Protein AF-A0A956YYI7-F1 (afdb_monomer_lite)

Foldseek 3Di:
DDPCVVPDQDQEAEDEWDWALPDPPPDPVLVVLLCQLQVVPVVPPDLSSCSTRQNSVVSVVVVSCVVVLWHKYKYKYQCCLLAPQSSQSVLLVLLVSFQEKEKEWLFAQQLLCPPDPPDAAFHALDPDNGTIIIMMTGGDNDPDVHRWQWYDYDTHDNVVVVVPVVPDDPVRDDIDTDDADNRRRRSDDDDCVCVVVVVPDDDPPQFFPDKAFFFAQVLCLQFWDADPVVNVVSLVVLLPPVDDPVVNCVVSVDAADPQAHSVVLSPCSNPDPDQQWWWEQEAAVRIIIGRQDLVRGRNSVRCCQPQVQLVQEAQKKKWKAFPDRSHPDDRFQIDMDSTGYHQPHRHVSTGIMIRIQFGADPDDPPCSHHGHGRTDPVVVVVD

pLDDT: mean 88.9, std 11.3, range [40.06, 98.56]

Secondary structure (DSSP, 8-state):
--HHHHHPPPSEEEE-----SS-S---HHHHHHHHHHHGGGTTSS--GGGGSHHHHHHHHHHHHHHHHTSEEEEEEEETHHHH-GGGHHHHHHHHHH-SEEEEEE----TTTT-S-TTS-----SSSSSS-EEEEEEEE-SS--S--EEEEEE--S-HHHHHHHHHH--GGGS--EE----TTT--SS----TTHHHHHHSPPHHHHBSS-EEPB--S-HHHHEESSHHHHHHHHHHHH-TTS-HHHHHHHH----BTTB-HHHHHHHHHH-----EEEEEEETTEEEEEE--TTTSTTTHHHHHHHHHHHHSTT--EEEEES---SSSS---EEEESSEEBTTSS-SSS-EEEEESEE--TT-TTTTTT-EE-B-GGGGG--

Radius of gyration: 25.53 Å; chains: 1; bounding box: 65×47×79 Å

Structure (mmCIF, N/CA/C/O backbone):
data_AF-A0A956YYI7-F1
#
_entry.id   AF-A0A956YYI7-F1
#
loop_
_atom_site.group_PDB
_atom_site.id
_atom_site.type_symbol
_atom_site.label_atom_id
_atom_site.label_alt_id
_atom_site.label_comp_id
_atom_site.label_asym_id
_atom_site.label_entity_id
_atom_site.label_seq_id
_atom_site.pdbx_PDB_ins_code
_atom_site.Cartn_x
_atom_site.Cartn_y
_atom_site.Cartn_z
_atom_site.occupancy
_atom_site.B_iso_or_equiv
_atom_site.auth_seq_id
_atom_site.auth_comp_id
_atom_site.auth_asym_id
_atom_site.auth_atom_id
_atom_site.pdbx_PDB_model_num
ATOM 1 N N . MET A 1 1 ? 6.640 -17.452 33.979 1.00 50.50 1 MET A N 1
ATOM 2 C CA . MET A 1 1 ? 5.438 -16.578 33.953 1.00 50.50 1 MET A CA 1
ATOM 3 C C . MET A 1 1 ? 4.604 -16.879 35.197 1.00 50.50 1 MET A C 1
ATOM 5 O O . MET A 1 1 ? 4.349 -18.050 35.435 1.00 50.50 1 MET A O 1
ATOM 9 N N . GLY A 1 2 ? 4.248 -15.880 36.014 1.00 59.31 2 GLY A N 1
ATOM 10 C CA . GLY A 1 2 ? 3.504 -16.091 37.270 1.00 59.31 2 GLY A CA 1
ATOM 11 C C . GLY A 1 2 ? 2.028 -16.463 37.061 1.00 59.31 2 GLY A C 1
ATOM 12 O O . GLY A 1 2 ? 1.448 -16.108 36.035 1.00 59.31 2 GLY A O 1
ATOM 13 N N . ALA A 1 3 ? 1.422 -17.147 38.038 1.00 66.00 3 ALA A N 1
ATOM 14 C CA . ALA A 1 3 ? 0.056 -17.690 37.981 1.00 66.00 3 ALA A CA 1
ATOM 15 C C . ALA A 1 3 ? -1.018 -16.651 37.600 1.00 66.00 3 ALA A C 1
ATOM 17 O O . ALA A 1 3 ? -1.907 -16.950 36.809 1.00 66.00 3 ALA A O 1
ATOM 18 N N . VAL A 1 4 ? -0.882 -15.408 38.069 1.00 64.69 4 VAL A N 1
ATOM 19 C CA . VAL A 1 4 ? -1.780 -14.290 37.722 1.00 64.69 4 VAL A CA 1
ATOM 20 C C . VAL A 1 4 ? -1.833 -14.053 36.210 1.00 64.69 4 VAL A C 1
ATOM 22 O O . VAL A 1 4 ? -2.911 -13.966 35.637 1.00 64.69 4 VAL A O 1
ATOM 25 N N . LYS A 1 5 ? -0.675 -14.044 35.536 1.00 62.00 5 LYS A N 1
ATOM 26 C CA . LYS A 1 5 ? -0.591 -13.832 34.080 1.00 62.00 5 LYS A CA 1
ATOM 27 C C . LYS A 1 5 ? -1.114 -15.010 33.259 1.00 62.00 5 LYS A C 1
ATOM 29 O O . LYS A 1 5 ? -1.339 -14.848 32.067 1.00 62.00 5 LYS A O 1
ATOM 34 N N . LYS A 1 6 ? -1.258 -16.184 33.880 1.00 61.59 6 LYS A N 1
ATOM 35 C CA . LYS A 1 6 ? -1.687 -17.418 33.217 1.00 61.59 6 LYS A CA 1
ATOM 36 C C . LYS A 1 6 ? -3.182 -17.694 33.389 1.00 61.59 6 LYS A C 1
ATOM 38 O O . LYS A 1 6 ? -3.767 -18.313 32.511 1.00 61.59 6 LYS A O 1
ATOM 43 N N . TRP A 1 7 ? -3.778 -17.254 34.499 1.00 69.81 7 TRP A N 1
ATOM 44 C CA . TRP A 1 7 ? -5.118 -17.695 34.902 1.00 69.81 7 TRP A CA 1
ATOM 45 C C . TRP A 1 7 ? -6.133 -16.572 35.121 1.00 69.81 7 TRP A C 1
ATOM 47 O O . TRP A 1 7 ? -7.329 -16.853 35.135 1.00 69.81 7 TRP A O 1
ATOM 57 N N . GLN A 1 8 ? -5.706 -15.315 35.294 1.00 76.19 8 GLN A N 1
ATOM 58 C CA . GLN A 1 8 ? -6.659 -14.211 35.416 1.00 76.19 8 GLN A CA 1
ATOM 59 C C . GLN A 1 8 ? -7.086 -13.688 34.047 1.00 76.19 8 GLN A C 1
ATOM 61 O O . GLN A 1 8 ? -6.274 -13.518 33.138 1.00 76.19 8 GLN A O 1
ATOM 66 N N . ARG A 1 9 ? -8.385 -1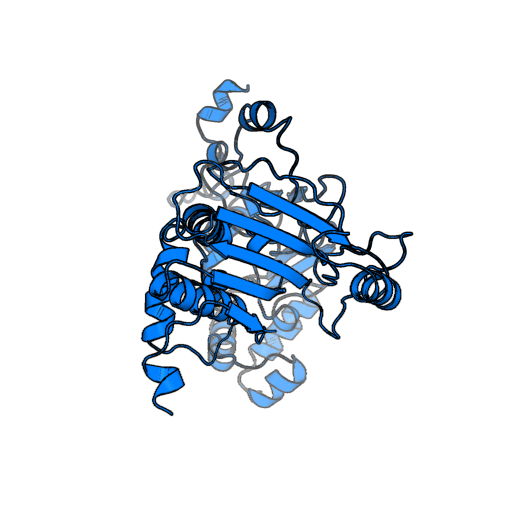3.406 33.928 1.00 82.12 9 ARG A N 1
ATOM 67 C CA . ARG A 1 9 ? -8.972 -12.753 32.759 1.00 82.12 9 ARG A CA 1
ATOM 68 C C . ARG A 1 9 ? -8.804 -11.247 32.908 1.00 82.12 9 ARG A C 1
ATOM 70 O O . ARG A 1 9 ? -9.279 -10.662 33.879 1.00 82.12 9 ARG A O 1
ATOM 77 N N . PHE A 1 10 ? -8.116 -10.634 31.956 1.00 85.19 10 PHE A N 1
ATOM 78 C CA . PHE A 1 10 ? -7.853 -9.201 31.972 1.00 85.19 10 PHE A CA 1
ATOM 79 C C . PHE A 1 10 ? -9.031 -8.446 31.366 1.00 85.19 10 PHE A C 1
ATOM 81 O O . PHE A 1 10 ? -9.429 -8.723 30.242 1.00 85.19 10 PHE A O 1
ATOM 88 N N . THR A 1 11 ? -9.563 -7.472 32.099 1.00 90.25 11 THR A N 1
ATOM 89 C CA . THR A 1 11 ? -10.658 -6.606 31.637 1.00 90.25 11 THR A CA 1
ATOM 90 C C . THR A 1 11 ? -10.165 -5.253 31.132 1.00 90.25 11 THR A C 1
ATOM 92 O O . THR A 1 11 ? -10.948 -4.467 30.614 1.00 90.25 11 THR A O 1
ATOM 95 N N . VAL A 1 12 ? -8.873 -4.952 31.268 1.00 94.00 12 VAL A N 1
ATOM 96 C CA . VAL A 1 12 ? -8.272 -3.714 30.770 1.00 94.00 12 VAL A CA 1
ATOM 97 C C . VAL A 1 12 ? -6.942 -4.043 30.109 1.00 94.00 12 VAL A C 1
ATOM 99 O O . VAL A 1 12 ? -6.077 -4.668 30.724 1.00 94.00 12 VAL A O 1
ATOM 102 N N . VAL A 1 13 ? -6.773 -3.606 28.862 1.00 94.56 13 VAL A N 1
ATOM 103 C CA . VAL A 1 13 ? -5.516 -3.727 28.118 1.00 94.56 13 VAL A CA 1
ATOM 104 C C . VAL A 1 13 ? -5.122 -2.347 27.600 1.00 94.56 13 VAL A C 1
ATOM 106 O O . VAL A 1 13 ? -5.839 -1.752 26.799 1.00 94.56 13 VAL A O 1
ATOM 109 N N . LEU A 1 14 ? -3.978 -1.837 28.059 1.00 95.56 14 LEU A N 1
ATOM 110 C CA . LEU A 1 14 ? -3.435 -0.530 27.677 1.00 95.56 14 LEU A CA 1
ATOM 111 C C . LEU A 1 14 ? -2.035 -0.693 27.080 1.00 95.56 14 LEU A C 1
ATOM 113 O O . LEU A 1 14 ? -1.317 -1.624 27.446 1.00 95.56 14 LEU A O 1
ATOM 117 N N . GLY A 1 15 ? -1.630 0.201 26.177 1.00 92.62 15 GLY A N 1
ATOM 118 C CA . GLY A 1 15 ? -0.291 0.128 25.592 1.00 92.62 15 GLY A CA 1
ATOM 119 C C . GLY A 1 15 ? -0.024 1.024 24.382 1.00 92.62 15 GLY A C 1
ATOM 120 O O . GLY A 1 15 ? -0.935 1.492 23.702 1.00 92.62 15 GLY A O 1
ATOM 121 N N . ASN A 1 16 ? 1.269 1.210 24.119 1.00 92.06 16 ASN A N 1
ATOM 122 C CA . ASN A 1 16 ? 1.844 1.790 22.907 1.00 92.06 16 ASN A CA 1
ATOM 123 C C . ASN A 1 16 ? 2.689 0.686 22.240 1.00 92.06 16 ASN A C 1
ATOM 125 O O . ASN A 1 16 ? 3.807 0.434 22.698 1.00 92.06 16 ASN A O 1
ATOM 129 N N . PRO A 1 17 ? 2.140 -0.070 21.276 1.00 82.00 17 PRO A N 1
ATOM 130 C CA . PRO A 1 17 ? 2.840 -1.193 20.676 1.00 82.00 17 PRO A CA 1
ATOM 131 C C . PRO A 1 17 ? 3.970 -0.767 19.738 1.00 82.00 17 PRO A C 1
ATOM 133 O O . PRO A 1 17 ? 3.962 0.348 19.219 1.00 82.00 17 PRO A O 1
ATOM 136 N N . PRO A 1 18 ? 4.911 -1.683 19.454 1.00 73.44 18 PRO A N 1
ATOM 137 C CA . PRO A 1 18 ? 5.900 -1.468 18.408 1.00 73.44 18 PRO A CA 1
ATOM 138 C C . PRO A 1 18 ? 5.240 -1.358 17.023 1.00 73.44 18 PRO A C 1
ATOM 140 O O . PRO A 1 18 ? 4.258 -2.043 16.727 1.00 73.44 18 PRO A O 1
ATOM 143 N N . TYR A 1 19 ? 5.822 -0.522 16.160 1.00 66.31 19 TYR A N 1
ATOM 144 C CA . TYR A 1 19 ? 5.387 -0.300 14.778 1.00 66.31 19 TYR A CA 1
ATOM 145 C C . TYR A 1 19 ? 6.335 -1.024 13.816 1.00 66.31 19 TYR A C 1
ATOM 147 O O . TYR A 1 19 ? 7.429 -0.529 13.548 1.00 66.31 19 TYR A O 1
ATOM 155 N N . SER A 1 20 ? 5.953 -2.198 13.304 1.00 68.62 20 SER A N 1
ATOM 156 C CA . SER A 1 20 ? 6.786 -2.937 12.347 1.00 68.62 20 SER A CA 1
ATOM 157 C C . SER A 1 20 ? 5.962 -3.876 11.469 1.00 68.62 20 SER A C 1
ATOM 159 O O . SER A 1 20 ? 5.373 -4.854 11.933 1.00 68.62 20 SER A O 1
ATOM 161 N N . VAL A 1 21 ? 5.988 -3.614 10.159 1.00 56.16 21 VAL A N 1
ATOM 162 C CA . VAL A 1 21 ? 5.359 -4.474 9.144 1.00 56.16 21 VAL A CA 1
ATOM 163 C C . VAL A 1 21 ? 6.139 -5.788 8.986 1.00 56.16 21 VAL A C 1
ATOM 165 O O . VAL A 1 21 ? 5.541 -6.855 8.850 1.00 56.16 21 VAL A O 1
ATOM 168 N N . SER A 1 22 ? 7.475 -5.739 9.033 1.00 60.78 22 SER A N 1
ATOM 169 C CA . SER A 1 22 ? 8.365 -6.909 9.004 1.00 60.78 22 SER A CA 1
ATOM 170 C C . SER A 1 22 ? 8.657 -7.383 10.427 1.00 60.78 22 SER A C 1
ATOM 172 O O . SER A 1 22 ? 9.727 -7.152 10.990 1.00 60.78 22 SER A O 1
ATOM 174 N N . SER A 1 23 ? 7.652 -8.008 11.023 1.00 60.12 23 SER A N 1
ATOM 175 C CA . SER A 1 23 ? 7.658 -8.430 12.419 1.00 60.12 23 SER A CA 1
ATOM 176 C C . SER A 1 23 ? 8.587 -9.622 12.686 1.00 60.12 23 SER A C 1
ATOM 178 O O . SER A 1 23 ? 8.590 -10.596 11.930 1.00 60.12 23 SER A O 1
ATOM 180 N N . ALA A 1 24 ? 9.298 -9.594 13.817 1.00 61.97 24 ALA A N 1
ATOM 181 C CA . ALA A 1 24 ? 9.965 -10.769 14.394 1.00 61.97 24 ALA A CA 1
ATOM 182 C C . ALA A 1 24 ? 8.985 -11.684 15.170 1.00 61.97 24 ALA A C 1
ATOM 184 O O . ALA A 1 24 ? 9.280 -12.846 15.447 1.00 61.97 24 ALA A O 1
ATOM 185 N N . ASN A 1 25 ? 7.778 -11.195 15.476 1.00 65.38 25 ASN A N 1
ATOM 186 C CA . ASN A 1 25 ? 6.747 -11.877 16.263 1.00 65.38 25 ASN A CA 1
ATOM 187 C C . ASN A 1 25 ? 5.819 -12.730 15.381 1.00 65.38 25 ASN A C 1
ATOM 189 O O . ASN A 1 25 ? 4.611 -12.495 15.311 1.00 65.38 25 ASN A O 1
ATOM 193 N N . ASN A 1 26 ? 6.361 -13.727 14.679 1.00 72.00 26 ASN A N 1
ATOM 194 C CA . ASN A 1 26 ? 5.590 -14.611 13.783 1.00 72.00 26 ASN A CA 1
ATOM 195 C C . ASN A 1 26 ? 5.227 -15.962 14.420 1.00 72.00 26 ASN A C 1
ATOM 197 O O . ASN A 1 26 ? 5.097 -16.974 13.734 1.00 72.00 26 ASN A O 1
ATOM 201 N N . GLY A 1 27 ? 5.058 -15.999 15.745 1.00 83.56 27 GLY A N 1
ATOM 202 C CA . GLY A 1 27 ? 4.630 -17.210 16.443 1.00 83.56 27 GLY A CA 1
ATOM 203 C C . GLY A 1 27 ? 3.288 -17.736 15.913 1.00 83.56 27 GLY A C 1
ATOM 204 O O . GLY A 1 27 ? 2.411 -16.956 15.526 1.00 83.56 27 GLY A O 1
ATOM 205 N N . ARG A 1 28 ? 3.105 -19.066 15.922 1.00 88.44 28 ARG A N 1
ATOM 206 C CA . ARG A 1 28 ? 1.865 -19.709 15.437 1.00 88.44 28 ARG A CA 1
ATOM 207 C C . ARG A 1 28 ? 0.617 -19.160 16.130 1.00 88.44 28 ARG A C 1
ATOM 209 O O . ARG A 1 28 ? -0.369 -18.900 15.457 1.00 88.44 28 ARG A O 1
ATOM 216 N N . PHE A 1 29 ? 0.703 -18.912 17.438 1.00 90.69 29 PHE A N 1
ATOM 217 C CA . PHE A 1 29 ? -0.397 -18.397 18.256 1.00 90.69 29 PHE A CA 1
ATOM 218 C C . PHE A 1 29 ? -0.976 -17.072 17.736 1.00 90.69 29 PHE A C 1
ATOM 220 O O . PHE A 1 29 ? -2.170 -16.973 17.476 1.00 90.69 29 PHE A O 1
ATOM 227 N N . ILE A 1 30 ? -0.144 -16.042 17.547 1.00 90.38 30 ILE A N 1
ATOM 228 C CA . ILE A 1 30 ? -0.656 -14.746 17.084 1.00 90.38 30 ILE A CA 1
ATOM 229 C C . ILE A 1 30 ? -1.071 -14.795 15.611 1.00 90.38 30 ILE A C 1
ATOM 231 O O . ILE A 1 30 ? -2.031 -14.140 15.208 1.00 90.38 30 ILE A O 1
ATOM 235 N N . SER A 1 31 ? -0.382 -15.616 14.815 1.00 88.06 31 SER A N 1
ATOM 236 C CA . SER A 1 31 ? -0.691 -15.794 13.398 1.00 88.06 31 SER A CA 1
ATOM 237 C C . SER A 1 31 ? -2.075 -16.416 13.198 1.00 88.06 31 SER A C 1
ATOM 239 O O . SER A 1 31 ? -2.834 -15.903 12.380 1.00 88.06 31 SER A O 1
ATOM 241 N N . SER A 1 32 ? -2.444 -17.429 13.995 1.00 92.75 32 SER A N 1
ATOM 242 C CA . SER A 1 32 ? -3.785 -18.029 13.953 1.00 92.75 32 SER A CA 1
ATOM 243 C C . SER A 1 32 ? -4.869 -17.075 14.451 1.00 92.75 32 SER A C 1
ATOM 245 O O . SER A 1 32 ? -5.981 -17.078 13.939 1.00 92.75 32 SER A O 1
ATOM 247 N N . LEU A 1 33 ? -4.569 -16.209 15.424 1.00 94.25 33 LEU A N 1
ATOM 248 C CA . LEU A 1 33 ? -5.534 -15.197 15.866 1.00 94.25 33 LEU A CA 1
ATOM 249 C C . LEU A 1 33 ? -5.815 -14.144 14.782 1.00 94.25 33 LEU A C 1
ATOM 251 O O . LEU A 1 33 ? -6.942 -13.652 14.689 1.00 94.25 33 LEU A O 1
ATOM 255 N N . LEU A 1 34 ? -4.812 -13.789 13.973 1.00 94.38 34 LEU A N 1
ATOM 256 C CA . LEU A 1 34 ? -4.953 -12.822 12.880 1.00 94.38 34 LEU A CA 1
ATOM 257 C C . LEU A 1 34 ? -5.798 -13.332 11.708 1.00 94.38 34 LEU A C 1
ATOM 259 O O . LEU A 1 34 ? -6.283 -12.512 10.926 1.00 94.38 34 LEU A O 1
ATOM 263 N N . ASP A 1 35 ? -5.997 -14.645 11.572 1.00 94.62 35 ASP A N 1
ATOM 264 C CA . ASP A 1 35 ? -6.815 -15.217 10.498 1.00 94.62 35 ASP A CA 1
ATOM 265 C C . ASP A 1 35 ? -8.240 -14.652 10.481 1.00 94.62 35 ASP A C 1
ATOM 267 O O . ASP A 1 35 ? -8.785 -14.404 9.403 1.00 94.62 35 ASP A O 1
ATOM 271 N N . LEU A 1 36 ? -8.789 -14.349 11.661 1.00 95.50 36 LEU A N 1
ATOM 272 C CA . LEU A 1 36 ? -10.094 -13.706 11.818 1.00 95.50 36 LEU A CA 1
ATOM 273 C C . LEU A 1 36 ? -10.147 -12.324 11.142 1.00 95.50 36 LEU A C 1
ATOM 275 O O . LEU A 1 36 ? -11.123 -11.976 10.485 1.00 95.50 36 LEU A O 1
ATOM 279 N N . TYR A 1 37 ? -9.082 -11.524 11.250 1.00 96.19 37 TYR A N 1
ATOM 280 C CA . TYR A 1 37 ? -9.019 -10.204 10.605 1.00 96.19 37 TYR A CA 1
ATOM 281 C C . TYR A 1 37 ? -8.802 -10.298 9.094 1.00 96.19 37 TYR A C 1
ATOM 283 O O . TYR A 1 37 ? -9.185 -9.386 8.355 1.00 96.19 37 TYR A O 1
ATOM 291 N N . LYS A 1 38 ? -8.189 -11.390 8.632 1.00 95.75 38 LYS A N 1
ATOM 292 C CA . LYS A 1 38 ? -7.861 -11.622 7.222 1.00 95.75 38 LYS A CA 1
ATOM 293 C C . LYS A 1 38 ? -9.023 -12.216 6.435 1.00 95.75 38 LYS A C 1
ATOM 295 O O . LYS A 1 38 ? -9.069 -12.015 5.227 1.00 95.75 38 LYS A O 1
ATOM 300 N N . GLU A 1 39 ? -9.967 -12.890 7.089 1.00 94.75 39 GLU A N 1
ATOM 301 C CA . GLU A 1 39 ? -11.047 -13.663 6.461 1.00 94.75 39 GLU A CA 1
ATOM 302 C C . GLU A 1 39 ? -11.785 -12.917 5.340 1.00 94.75 39 GLU A C 1
ATOM 304 O O . GLU A 1 39 ? -11.762 -13.351 4.188 1.00 94.75 39 GLU A O 1
ATOM 309 N N . ARG A 1 40 ? -12.337 -11.733 5.633 1.00 93.00 40 ARG A N 1
ATOM 310 C CA . ARG A 1 40 ? -13.092 -10.916 4.658 1.00 93.00 40 ARG A CA 1
ATOM 311 C C . ARG A 1 40 ? -12.271 -10.380 3.488 1.00 93.00 40 ARG A C 1
ATOM 313 O O . ARG A 1 40 ? -12.834 -9.848 2.533 1.00 93.00 40 ARG A O 1
ATOM 320 N N . VAL A 1 41 ? -10.948 -10.438 3.585 1.00 94.62 41 VAL A N 1
ATOM 321 C CA . VAL A 1 41 ? -10.035 -9.858 2.599 1.00 94.62 41 VAL A CA 1
ATOM 322 C C . VAL A 1 41 ? -9.064 -10.886 2.032 1.00 94.62 41 VAL A C 1
ATOM 324 O O . VAL A 1 41 ? -8.135 -10.497 1.338 1.00 94.62 41 VAL A O 1
ATOM 327 N N . ARG A 1 42 ? -9.272 -12.191 2.270 1.00 93.56 42 ARG A N 1
ATOM 328 C CA . ARG A 1 42 ? -8.370 -13.257 1.787 1.00 93.56 42 ARG A CA 1
ATOM 329 C C . ARG A 1 42 ? -8.158 -13.233 0.272 1.00 93.56 42 ARG A C 1
ATOM 331 O O . ARG A 1 42 ? -7.097 -13.632 -0.184 1.00 93.56 42 ARG A O 1
ATOM 338 N N . GLN A 1 43 ? -9.148 -12.748 -0.478 1.00 92.25 43 GLN A N 1
ATOM 339 C CA . GLN A 1 43 ? -9.096 -12.625 -1.939 1.00 92.25 43 GLN A CA 1
ATOM 340 C C . GLN A 1 43 ? -8.344 -11.373 -2.428 1.00 92.25 43 GLN A C 1
ATOM 342 O O . GLN A 1 43 ? -8.146 -11.194 -3.627 1.00 92.25 43 GLN A O 1
ATOM 347 N N . GLU A 1 44 ? -7.932 -10.474 -1.529 1.00 91.25 44 GLU A N 1
ATOM 348 C CA . GLU A 1 44 ? -7.137 -9.306 -1.901 1.00 91.25 44 GLU A CA 1
ATOM 349 C C . GLU A 1 44 ? -5.713 -9.704 -2.279 1.00 91.25 44 GLU A C 1
ATOM 351 O O . GLU A 1 44 ? -5.074 -10.521 -1.618 1.00 91.25 44 GLU A O 1
ATOM 356 N N . ARG A 1 45 ? -5.164 -9.033 -3.297 1.00 85.88 45 ARG A N 1
ATOM 357 C CA . ARG A 1 45 ? -3.816 -9.325 -3.814 1.00 85.88 45 ARG A CA 1
ATOM 358 C C . ARG A 1 45 ? -2.712 -9.175 -2.766 1.00 85.88 45 ARG A C 1
ATOM 360 O O . ARG A 1 45 ? -1.705 -9.869 -2.835 1.00 85.88 45 ARG A O 1
ATOM 367 N N . ASN A 1 46 ? -2.862 -8.232 -1.835 1.00 87.56 46 ASN A N 1
ATOM 368 C CA . ASN A 1 46 ? -1.862 -7.967 -0.806 1.00 87.56 46 ASN A CA 1
ATOM 369 C C . ASN A 1 46 ? -2.507 -7.699 0.556 1.00 87.56 46 ASN A C 1
ATOM 371 O O . ASN A 1 46 ? -2.927 -6.580 0.841 1.00 87.56 46 ASN A O 1
ATOM 375 N N . ILE A 1 47 ? -2.501 -8.713 1.419 1.00 92.62 47 ILE A N 1
ATOM 376 C CA . ILE A 1 47 ? -2.973 -8.621 2.808 1.00 92.62 47 ILE A CA 1
ATOM 377 C C . ILE A 1 47 ? -1.837 -8.508 3.833 1.00 92.62 47 ILE A C 1
ATOM 379 O O . ILE A 1 47 ? -2.104 -8.534 5.033 1.00 92.62 47 ILE A O 1
ATOM 383 N N . GLN A 1 48 ? -0.577 -8.373 3.397 1.00 90.38 48 GLN A N 1
ATOM 384 C CA . GLN A 1 48 ? 0.567 -8.239 4.310 1.00 90.38 48 GLN A CA 1
ATOM 385 C C . GLN A 1 48 ? 0.429 -7.112 5.341 1.00 90.38 48 GLN A C 1
ATOM 387 O O . GLN A 1 48 ? 0.833 -7.351 6.477 1.00 90.38 48 GLN A O 1
ATOM 392 N N . PRO A 1 49 ? -0.187 -5.947 5.037 1.00 92.25 49 PRO A N 1
ATOM 393 C CA . PRO A 1 49 ? -0.393 -4.910 6.046 1.00 92.25 49 PRO A CA 1
ATOM 394 C C . PRO A 1 49 ? -1.116 -5.396 7.310 1.00 92.25 49 PRO A C 1
ATOM 396 O O . PRO A 1 49 ? -0.815 -4.902 8.384 1.00 92.25 49 PRO A O 1
ATOM 399 N N . LEU A 1 50 ? -1.988 -6.414 7.219 1.00 93.56 50 LEU A N 1
ATOM 400 C CA . LEU A 1 50 ? -2.674 -7.015 8.376 1.00 93.56 50 LEU A CA 1
ATOM 401 C C . LEU A 1 50 ? -1.758 -7.831 9.303 1.00 93.56 50 LEU A C 1
ATOM 403 O O . LEU A 1 50 ? -2.215 -8.327 10.331 1.00 93.56 50 LEU A O 1
ATOM 407 N N . SER A 1 51 ? -0.495 -8.023 8.930 1.00 90.88 51 SER A N 1
ATOM 408 C CA . SER A 1 51 ? 0.510 -8.736 9.721 1.00 90.88 51 SER A CA 1
ATOM 409 C C . SER A 1 51 ? 1.452 -7.792 10.482 1.00 90.88 51 SER A C 1
ATOM 411 O O . SER A 1 51 ? 2.397 -8.280 11.099 1.00 90.88 51 SER A O 1
ATOM 413 N N . ASP A 1 52 ? 1.210 -6.477 10.450 1.00 91.81 52 ASP A N 1
ATOM 414 C CA . ASP A 1 52 ? 1.972 -5.487 11.221 1.00 91.81 52 ASP A CA 1
ATOM 415 C C . ASP A 1 52 ? 1.864 -5.751 12.736 1.00 91.81 52 ASP A C 1
ATOM 417 O O . ASP A 1 52 ? 0.821 -6.185 13.244 1.00 91.81 52 ASP A O 1
ATOM 421 N N . ASP A 1 53 ? 2.945 -5.493 13.469 1.00 91.38 53 ASP A N 1
ATOM 422 C CA . ASP A 1 53 ? 3.040 -5.685 14.914 1.00 91.38 53 ASP A CA 1
ATOM 423 C C . ASP A 1 53 ? 1.987 -4.902 15.708 1.00 91.38 53 ASP A C 1
ATOM 425 O O . ASP A 1 53 ? 1.442 -5.441 16.677 1.00 91.38 53 ASP A O 1
ATOM 429 N N . TYR A 1 54 ? 1.601 -3.694 15.285 1.00 93.56 54 TYR A N 1
ATOM 430 C CA . TYR A 1 54 ? 0.540 -2.968 15.994 1.00 93.56 54 TYR A CA 1
ATOM 431 C C . TYR A 1 54 ? -0.827 -3.661 15.833 1.00 93.56 54 TYR A C 1
ATOM 433 O O . TYR A 1 54 ? -1.637 -3.662 16.761 1.00 93.56 54 TYR A O 1
ATOM 441 N N . ILE A 1 55 ? -1.081 -4.315 14.692 1.00 95.50 55 ILE A N 1
ATOM 442 C CA . ILE A 1 55 ? -2.317 -5.079 14.452 1.00 95.50 55 ILE A CA 1
ATOM 443 C C . ILE A 1 55 ? -2.295 -6.376 15.244 1.00 95.50 55 ILE A C 1
ATOM 445 O O . ILE A 1 55 ? -3.313 -6.748 15.829 1.00 95.50 55 ILE A O 1
ATOM 449 N N . LYS A 1 56 ? -1.141 -7.046 15.321 1.00 94.12 56 LYS A N 1
ATOM 450 C CA . LYS A 1 56 ? -0.937 -8.188 16.223 1.00 94.12 56 LYS A CA 1
ATOM 451 C C . LYS A 1 56 ? -1.230 -7.794 17.665 1.00 94.12 56 LYS A C 1
ATOM 453 O O . LYS A 1 56 ? -1.931 -8.519 18.363 1.00 94.12 56 LYS A O 1
ATOM 458 N N . PHE A 1 57 ? -0.770 -6.626 18.095 1.00 93.75 57 PHE A N 1
ATOM 459 C CA . PHE A 1 57 ? -1.040 -6.129 19.437 1.00 93.75 57 PHE A CA 1
ATOM 460 C C . PHE A 1 57 ? -2.524 -5.827 19.666 1.00 93.75 57 PHE A C 1
ATOM 462 O O . PHE A 1 57 ? -3.086 -6.273 20.666 1.00 93.75 57 PHE A O 1
ATOM 469 N N . ILE A 1 58 ? -3.195 -5.173 18.708 1.00 96.31 58 ILE A N 1
ATOM 470 C CA . ILE A 1 58 ? -4.653 -4.980 18.748 1.00 96.31 58 ILE A CA 1
ATOM 471 C C . ILE A 1 58 ? -5.371 -6.330 18.813 1.00 96.31 58 ILE A C 1
ATOM 473 O O . ILE A 1 58 ? -6.275 -6.507 19.627 1.00 96.31 58 ILE A O 1
ATOM 477 N N . ARG A 1 59 ? -4.965 -7.310 17.998 1.00 96.31 59 ARG A N 1
ATOM 478 C CA . ARG A 1 59 ? -5.578 -8.642 17.984 1.00 96.31 59 ARG A CA 1
ATOM 479 C C . ARG A 1 59 ? -5.360 -9.385 19.296 1.00 96.31 59 ARG A C 1
ATOM 481 O O . ARG A 1 59 ? -6.289 -10.048 19.751 1.00 96.31 59 ARG A O 1
ATOM 488 N N . PHE A 1 60 ? -4.179 -9.263 19.897 1.00 94.69 60 PHE A N 1
ATOM 489 C CA . PHE A 1 60 ? -3.879 -9.836 21.203 1.00 94.69 60 PHE A CA 1
ATOM 490 C C . PHE A 1 60 ? -4.734 -9.194 22.299 1.00 94.69 60 PHE A C 1
ATOM 492 O O . PHE A 1 60 ? -5.391 -9.916 23.040 1.00 94.69 60 PHE A O 1
ATOM 499 N N . GLY A 1 61 ? -4.815 -7.860 22.358 1.00 95.19 61 GLY A N 1
ATOM 500 C CA . GLY A 1 61 ? -5.712 -7.166 23.289 1.00 95.19 61 GLY A CA 1
ATOM 501 C C . GLY A 1 61 ? -7.170 -7.590 23.103 1.00 95.19 61 GLY A C 1
ATOM 502 O O . GLY A 1 61 ? -7.848 -7.919 24.070 1.00 95.19 61 GLY A O 1
ATOM 503 N N . HIS A 1 62 ? -7.620 -7.686 21.851 1.00 96.44 62 HIS A N 1
ATOM 504 C CA . HIS A 1 62 ? -8.952 -8.177 21.508 1.00 96.44 62 HIS A CA 1
ATOM 505 C C . HIS A 1 62 ? -9.172 -9.618 21.987 1.00 96.44 62 HIS A C 1
ATOM 507 O O . HIS A 1 62 ? -10.207 -9.905 22.571 1.00 96.44 62 HIS A O 1
ATOM 513 N N . PHE A 1 63 ? -8.190 -10.509 21.837 1.00 95.44 63 PHE A N 1
ATOM 514 C CA . PHE A 1 63 ? -8.273 -11.878 22.353 1.00 95.44 63 PHE A CA 1
ATOM 515 C C . PHE A 1 63 ? -8.436 -11.901 23.881 1.00 95.44 63 PHE A C 1
ATOM 517 O O . PHE A 1 63 ? -9.312 -12.596 24.386 1.00 95.44 63 PHE A O 1
ATOM 524 N N . GLN A 1 64 ? -7.679 -11.079 24.615 1.00 94.06 64 GLN A N 1
ATOM 525 C CA . GLN A 1 64 ? -7.804 -11.002 26.076 1.00 94.06 64 GLN A CA 1
ATOM 526 C C . GLN A 1 64 ? -9.204 -10.544 26.519 1.00 94.06 64 GLN A C 1
ATOM 528 O O . GLN A 1 64 ? -9.749 -11.092 27.476 1.00 94.06 64 GLN A O 1
ATOM 533 N N . ILE A 1 65 ? -9.803 -9.581 25.806 1.00 94.31 65 ILE A N 1
ATOM 534 C CA . ILE A 1 65 ? -11.169 -9.116 26.095 1.00 94.31 65 ILE A CA 1
ATOM 535 C C . ILE A 1 65 ? -12.234 -10.141 25.673 1.00 94.31 65 ILE A C 1
ATOM 537 O O . ILE A 1 65 ? -13.271 -10.251 26.325 1.00 94.31 65 ILE A O 1
ATOM 541 N N . GLN A 1 66 ? -11.994 -10.934 24.625 1.00 92.31 66 GLN A N 1
ATOM 542 C CA . GLN A 1 66 ? -12.878 -12.049 24.267 1.00 92.31 66 GLN A CA 1
ATOM 543 C C . GLN A 1 66 ? -12.928 -13.099 25.387 1.00 92.31 66 GLN A C 1
ATOM 545 O O . GLN A 1 66 ? -14.015 -13.541 25.754 1.00 92.31 66 GLN A O 1
ATOM 550 N N . GLU A 1 67 ? -11.785 -13.421 25.998 1.00 91.00 67 GLU A N 1
ATOM 551 C CA . GLU A 1 67 ? -11.709 -14.359 27.128 1.00 91.00 67 GLU A CA 1
ATOM 552 C C . GLU A 1 67 ? -12.424 -13.837 28.390 1.00 91.00 67 GLU A C 1
ATOM 554 O O . GLU A 1 67 ? -13.035 -14.608 29.142 1.00 91.00 67 GLU A O 1
ATOM 559 N N . SER A 1 68 ? -12.376 -12.525 28.649 1.00 91.06 68 SER A N 1
ATOM 560 C CA . SER A 1 68 ? -13.094 -11.908 29.774 1.00 91.06 68 SER A CA 1
ATOM 561 C C . SER A 1 68 ? -14.582 -11.670 29.494 1.00 91.06 68 SER A C 1
ATOM 563 O O . SER A 1 68 ? -15.373 -11.637 30.438 1.00 91.06 68 SER A O 1
ATOM 565 N N . ASN A 1 69 ? -14.965 -11.514 28.222 1.00 89.94 69 ASN A N 1
ATOM 566 C CA . ASN A 1 69 ? -16.283 -11.084 27.736 1.00 89.94 69 ASN A CA 1
ATOM 567 C C . ASN A 1 69 ? -16.779 -9.741 28.318 1.00 89.94 69 ASN A C 1
ATOM 569 O O . ASN A 1 69 ? -17.964 -9.422 28.269 1.00 89.94 69 ASN A O 1
ATOM 573 N N . VAL A 1 70 ? -15.876 -8.963 28.909 1.00 93.38 70 VAL A N 1
ATOM 574 C CA . VAL A 1 70 ? -16.124 -7.612 29.417 1.00 93.38 70 VAL A CA 1
ATOM 575 C C . VAL A 1 70 ? -14.786 -6.903 29.559 1.00 93.38 70 VAL A C 1
ATOM 577 O O . VAL A 1 70 ? -13.824 -7.475 30.082 1.00 93.38 70 VAL A O 1
ATOM 580 N N . GLY A 1 71 ? -14.699 -5.659 29.112 1.00 94.88 71 GLY A N 1
ATOM 581 C CA . GLY A 1 71 ? -13.486 -4.884 29.299 1.00 94.88 71 GLY A CA 1
ATOM 582 C C . GLY A 1 71 ? -13.220 -3.826 28.249 1.00 94.88 71 GLY A C 1
ATOM 583 O O . GLY A 1 71 ? -14.057 -3.531 27.400 1.00 94.88 71 GLY A O 1
ATOM 584 N N . ILE A 1 72 ? -12.035 -3.232 28.346 1.00 96.12 72 ILE A N 1
ATOM 585 C CA . ILE A 1 72 ? -11.624 -2.072 27.566 1.00 96.12 72 ILE A CA 1
ATOM 586 C C . ILE A 1 72 ? -10.222 -2.296 27.007 1.00 96.12 72 ILE A C 1
ATOM 588 O O . ILE A 1 72 ? -9.296 -2.683 27.724 1.00 96.12 72 ILE A O 1
ATOM 592 N N . ILE A 1 73 ? -10.061 -1.985 25.729 1.00 97.38 73 ILE A N 1
ATOM 593 C CA . ILE A 1 73 ? -8.763 -1.764 25.095 1.00 97.38 73 ILE A CA 1
ATOM 594 C C . ILE A 1 73 ? -8.540 -0.261 24.995 1.00 97.38 73 ILE A C 1
ATOM 596 O O . ILE A 1 73 ? -9.457 0.440 24.584 1.00 97.38 73 ILE A O 1
ATOM 600 N N . GLY A 1 74 ? -7.344 0.226 25.322 1.00 97.62 74 GLY A N 1
ATOM 601 C CA . GLY A 1 74 ? -6.946 1.622 25.128 1.00 97.62 74 GLY A CA 1
ATOM 602 C C . GLY A 1 74 ? -5.520 1.716 24.602 1.00 97.62 74 GLY A C 1
ATOM 603 O O . GLY A 1 74 ? -4.568 1.572 25.369 1.00 97.62 74 GLY A O 1
ATOM 604 N N . PHE A 1 75 ? -5.366 1.953 23.300 1.00 97.88 75 PHE A N 1
ATOM 605 C CA . PHE A 1 75 ? -4.062 1.956 22.634 1.00 97.88 75 PHE A CA 1
ATOM 606 C C . PHE A 1 75 ? -3.812 3.237 21.855 1.00 97.88 75 PHE A C 1
ATOM 608 O O . PHE A 1 75 ? -4.736 3.784 21.263 1.00 97.88 75 PHE A O 1
ATOM 615 N N . ILE A 1 76 ? -2.549 3.656 21.787 1.00 97.12 76 ILE A N 1
ATOM 616 C CA . ILE A 1 76 ? -2.065 4.579 20.757 1.00 97.12 76 ILE A CA 1
ATOM 617 C C . ILE A 1 76 ? -1.356 3.756 19.687 1.00 97.12 76 ILE A C 1
ATOM 619 O O . ILE A 1 76 ? -0.451 3.000 20.015 1.00 97.12 76 ILE A O 1
ATOM 623 N N . THR A 1 77 ? -1.808 3.821 18.435 1.00 96.56 77 THR A N 1
ATOM 624 C CA . THR A 1 77 ? -1.282 2.976 17.350 1.00 96.56 77 THR A CA 1
ATOM 625 C C . THR A 1 77 ? -1.178 3.727 16.026 1.00 96.56 77 THR A C 1
ATOM 627 O O . THR A 1 77 ? -1.699 4.832 15.892 1.00 96.56 77 THR A O 1
ATOM 630 N N . ASN A 1 78 ? -0.551 3.114 15.019 1.00 94.75 78 ASN A N 1
ATOM 631 C CA . ASN A 1 78 ? -0.589 3.602 13.646 1.00 94.75 78 ASN A CA 1
ATOM 632 C C . ASN A 1 78 ? -2.049 3.673 13.165 1.00 94.75 78 ASN A C 1
ATOM 634 O O . ASN A 1 78 ? -2.791 2.694 13.246 1.00 94.75 78 ASN A O 1
ATOM 638 N N . ARG A 1 79 ? -2.454 4.821 12.617 1.00 94.44 79 ARG A N 1
ATOM 639 C CA . ARG A 1 79 ? -3.851 5.097 12.231 1.00 94.44 79 ARG A CA 1
ATOM 640 C C . ARG A 1 79 ? -4.316 4.426 10.933 1.00 94.44 79 ARG A C 1
ATOM 642 O O . ARG A 1 79 ? -5.486 4.521 10.569 1.00 94.44 79 ARG A O 1
ATOM 649 N N . SER A 1 80 ? -3.430 3.746 10.204 1.00 93.06 80 SER A N 1
ATOM 650 C CA . SER A 1 80 ? -3.733 3.199 8.871 1.00 93.06 80 SER A CA 1
ATOM 651 C C . SER A 1 80 ? -4.877 2.179 8.855 1.00 93.06 80 SER A C 1
ATOM 653 O O . SER A 1 80 ? -5.564 2.054 7.835 1.00 93.06 80 SER A O 1
ATOM 655 N N . TYR A 1 81 ? -5.145 1.483 9.966 1.00 95.69 81 TYR A N 1
ATOM 656 C CA . TYR A 1 81 ? -6.277 0.560 10.043 1.00 95.69 81 TYR A CA 1
ATOM 657 C C . TYR A 1 81 ? -7.636 1.262 10.009 1.00 95.69 81 TYR A C 1
ATOM 659 O O . TYR A 1 81 ? -8.607 0.647 9.562 1.00 95.69 81 TYR A O 1
ATOM 667 N N . LEU A 1 82 ? -7.711 2.542 10.393 1.00 95.62 82 LEU A N 1
ATOM 668 C CA . LEU A 1 82 ? -8.964 3.297 10.423 1.00 95.62 82 LEU A CA 1
ATOM 669 C C . LEU A 1 82 ? -9.553 3.487 9.014 1.00 95.62 82 LEU A C 1
ATOM 671 O O . LEU A 1 82 ? -10.771 3.451 8.842 1.00 95.62 82 LEU A O 1
ATOM 675 N N . PHE A 1 83 ? -8.693 3.614 7.994 1.00 91.75 83 PHE A N 1
ATOM 676 C CA . PHE A 1 83 ? -9.096 3.922 6.614 1.00 91.75 83 PHE A CA 1
ATOM 677 C C . PHE A 1 83 ? -8.519 2.997 5.531 1.00 91.75 83 PHE A C 1
ATOM 679 O O . PHE A 1 83 ? -8.939 3.065 4.378 1.00 91.75 83 PHE A O 1
ATOM 686 N N . GLY A 1 84 ? -7.554 2.127 5.837 1.00 91.38 84 GLY A N 1
ATOM 687 C CA . GLY 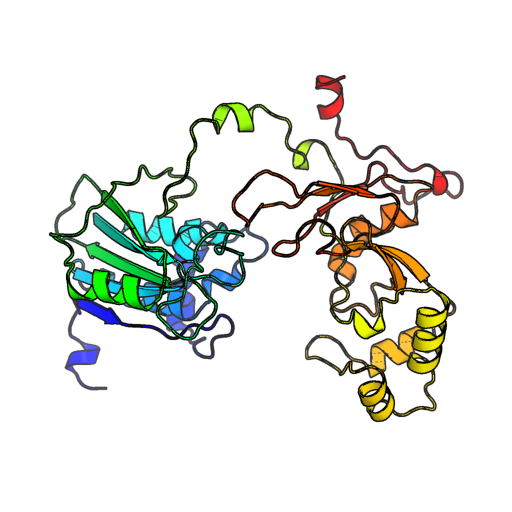A 1 84 ? -6.923 1.292 4.812 1.00 91.38 84 GLY A CA 1
ATOM 688 C C . GLY A 1 84 ? -7.881 0.251 4.217 1.00 91.38 84 GLY A C 1
ATOM 689 O O . GLY A 1 84 ? -8.675 -0.358 4.936 1.00 91.38 84 GLY A O 1
ATOM 690 N N . LEU A 1 85 ? -7.793 0.011 2.905 1.00 89.88 85 LEU A N 1
ATOM 691 C CA . LEU A 1 85 ? -8.728 -0.861 2.171 1.00 89.88 85 LEU A CA 1
ATOM 692 C C . LEU A 1 85 ? -8.768 -2.304 2.685 1.00 89.88 85 LEU A C 1
ATOM 694 O O . LEU A 1 85 ? -9.840 -2.892 2.828 1.00 89.88 85 LEU A O 1
ATOM 698 N N . VAL A 1 86 ? -7.594 -2.875 2.961 1.00 93.06 86 VAL A N 1
ATOM 699 C CA . VAL A 1 86 ? -7.460 -4.265 3.422 1.00 93.06 86 VAL A CA 1
ATOM 700 C C . VAL A 1 86 ? -7.791 -4.417 4.907 1.00 93.06 86 VAL A C 1
ATOM 702 O O . VAL A 1 86 ? -8.092 -5.512 5.362 1.00 93.06 86 VAL A O 1
ATOM 705 N N . HIS A 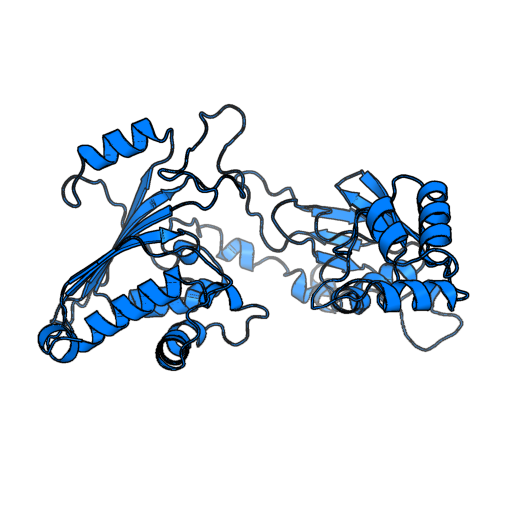1 87 ? -7.842 -3.311 5.656 1.00 96.12 87 HIS A N 1
ATOM 706 C CA . HIS A 1 87 ? -8.219 -3.314 7.070 1.00 96.12 87 HIS A CA 1
ATOM 707 C C . HIS A 1 87 ? -9.733 -3.417 7.296 1.00 96.12 87 HIS A C 1
ATOM 709 O O . HIS A 1 87 ? -10.161 -3.539 8.439 1.00 96.12 87 HIS A O 1
ATOM 715 N N . ARG A 1 88 ? -10.562 -3.431 6.239 1.00 95.06 88 ARG A N 1
ATOM 716 C CA . ARG A 1 88 ? -12.023 -3.589 6.375 1.00 95.06 88 ARG A CA 1
ATOM 717 C C . ARG A 1 88 ? -12.425 -4.881 7.099 1.00 95.06 88 ARG A C 1
ATOM 719 O O . ARG A 1 88 ? -13.406 -4.877 7.832 1.00 95.06 88 ARG A O 1
ATOM 726 N N . GLY A 1 89 ? -11.648 -5.961 6.947 1.00 94.75 89 GLY A N 1
ATOM 727 C CA . GLY A 1 89 ? -11.878 -7.215 7.673 1.00 94.75 89 GLY A CA 1
ATOM 728 C C . GLY A 1 89 ? -11.694 -7.047 9.181 1.00 94.75 89 GLY A C 1
ATOM 729 O O . GLY A 1 89 ? -12.602 -7.354 9.949 1.00 94.75 89 GLY A O 1
ATOM 730 N N . MET A 1 90 ? -10.565 -6.456 9.581 1.00 96.56 90 MET A N 1
ATOM 731 C CA . MET A 1 90 ? -10.268 -6.080 10.966 1.00 96.56 90 MET A CA 1
ATOM 732 C C . MET A 1 90 ? -11.318 -5.127 11.548 1.00 96.56 90 MET A C 1
ATOM 734 O O . MET A 1 90 ? -11.846 -5.397 12.622 1.00 96.56 90 MET A O 1
ATOM 738 N N . ARG A 1 91 ? -11.645 -4.031 10.847 1.00 96.62 91 ARG A N 1
ATOM 739 C CA . ARG A 1 91 ? -12.631 -3.048 11.324 1.00 96.62 91 ARG A CA 1
ATOM 740 C C . ARG A 1 91 ? -13.999 -3.673 11.528 1.00 96.62 91 ARG A C 1
ATOM 742 O O . ARG A 1 91 ? -14.625 -3.399 12.540 1.00 96.62 91 ARG A O 1
ATOM 749 N N . HIS A 1 92 ? -14.441 -4.538 10.613 1.00 94.88 92 HIS A N 1
ATOM 750 C CA . HIS A 1 92 ? -15.697 -5.249 10.804 1.00 94.88 92 HIS A CA 1
ATOM 751 C C . HIS A 1 92 ? -15.668 -6.099 12.069 1.00 94.88 92 HIS A C 1
ATOM 753 O O . HIS A 1 92 ? -16.592 -6.004 12.859 1.00 94.88 92 HIS A O 1
ATOM 759 N N . VAL A 1 93 ? -14.626 -6.903 12.279 1.00 95.38 93 VAL A N 1
ATOM 760 C CA . VAL A 1 93 ? -14.537 -7.764 13.465 1.00 95.38 93 VAL A CA 1
ATOM 761 C C . VAL A 1 93 ? -14.534 -6.935 14.758 1.00 95.38 93 VAL A C 1
ATOM 763 O O . VAL A 1 93 ? -15.207 -7.300 15.712 1.00 95.38 93 VAL A O 1
ATOM 766 N N . LEU A 1 94 ? -13.811 -5.811 14.787 1.00 95.50 94 LEU A N 1
ATOM 767 C CA . LEU A 1 94 ? -13.779 -4.912 15.945 1.00 95.50 94 LEU A CA 1
ATOM 768 C C . LEU A 1 94 ? -15.141 -4.256 16.205 1.00 95.50 94 LEU A C 1
ATOM 770 O O . LEU A 1 94 ? -15.618 -4.258 17.331 1.00 95.50 94 LEU A O 1
ATOM 774 N N . VAL A 1 95 ? -15.781 -3.715 15.170 1.00 92.88 95 VAL A N 1
ATOM 775 C CA . VAL A 1 95 ? -17.125 -3.128 15.284 1.00 92.88 95 VAL A CA 1
ATOM 776 C C . VAL A 1 95 ? -18.152 -4.183 15.681 1.00 92.88 95 VAL A C 1
ATOM 778 O O . VAL A 1 95 ? -19.120 -3.868 16.361 1.00 92.88 95 VAL A O 1
ATOM 781 N N . ASP A 1 96 ? -17.974 -5.430 15.252 1.00 91.81 96 ASP A N 1
ATOM 782 C CA . ASP A 1 96 ? -18.917 -6.488 15.571 1.00 91.81 96 ASP A CA 1
ATOM 783 C C . ASP A 1 96 ? -18.772 -6.994 17.016 1.00 91.81 96 ASP A C 1
ATOM 785 O O . ASP A 1 96 ? -19.779 -7.200 17.690 1.00 91.81 96 ASP A O 1
ATOM 789 N N . ASP A 1 97 ? -17.551 -7.139 17.532 1.00 92.88 97 ASP A N 1
ATOM 790 C CA . ASP A 1 97 ? -17.342 -7.706 18.872 1.00 92.88 97 ASP A CA 1
ATOM 791 C C . ASP A 1 97 ? -17.454 -6.680 20.017 1.00 92.88 97 ASP A C 1
ATOM 793 O O . ASP A 1 97 ? -17.761 -7.053 21.153 1.00 92.88 97 ASP A O 1
ATOM 797 N N . PHE A 1 98 ? -17.217 -5.394 19.741 1.00 94.19 98 PHE A N 1
ATOM 798 C CA . PHE A 1 98 ? -17.255 -4.321 20.740 1.00 94.19 98 PHE A CA 1
ATOM 799 C C . PHE A 1 98 ? -18.539 -3.487 20.647 1.00 94.19 98 PHE A C 1
ATOM 801 O O . PHE A 1 98 ? -19.062 -3.226 19.567 1.00 94.19 98 PHE A O 1
ATOM 808 N N . ASN A 1 99 ? -19.042 -3.024 21.794 1.00 93.81 99 ASN A N 1
ATOM 809 C CA . ASN A 1 99 ? -20.265 -2.215 21.871 1.00 93.81 99 ASN A CA 1
ATOM 810 C C . ASN A 1 99 ? -19.997 -0.734 21.584 1.00 93.81 99 ASN A C 1
ATOM 812 O O . ASN A 1 99 ? -20.872 -0.021 21.102 1.00 93.81 99 ASN A O 1
ATOM 816 N N . GLN A 1 100 ? -18.794 -0.256 21.897 1.00 94.94 100 GLN A N 1
ATOM 817 C CA . GLN A 1 100 ? -18.418 1.130 21.665 1.00 94.94 100 GLN A CA 1
ATOM 818 C C . GLN A 1 100 ? -16.962 1.236 21.221 1.00 94.94 100 GLN A C 1
ATOM 820 O O . GLN A 1 100 ? -16.083 0.564 21.767 1.00 94.94 100 GLN A O 1
ATOM 825 N N . ALA A 1 101 ? -16.705 2.126 20.265 1.00 96.56 101 ALA A N 1
ATOM 826 C CA . ALA A 1 101 ? -15.367 2.580 19.920 1.00 96.56 101 ALA A CA 1
ATOM 827 C C . ALA A 1 101 ? -15.258 4.105 20.045 1.00 96.56 101 ALA A C 1
ATOM 829 O O . ALA A 1 101 ? -16.156 4.834 19.625 1.00 96.56 101 ALA A O 1
ATOM 830 N N . LEU A 1 102 ? -14.145 4.584 20.601 1.00 97.75 102 LEU A N 1
ATOM 831 C CA . LEU A 1 102 ? -13.786 6.003 20.679 1.00 97.75 102 LEU A CA 1
ATOM 832 C C . LEU A 1 102 ? -12.426 6.180 20.007 1.00 97.75 102 LEU A C 1
ATOM 834 O O . LEU A 1 102 ? -11.432 5.624 20.475 1.00 97.75 102 LEU A O 1
ATOM 838 N N . ILE A 1 103 ? -12.377 6.925 18.908 1.00 98.25 103 ILE A N 1
ATOM 839 C CA . ILE A 1 103 ? -11.192 7.078 18.062 1.00 98.25 103 ILE A CA 1
ATOM 840 C C . ILE A 1 103 ? -10.763 8.544 18.051 1.00 98.25 103 ILE A C 1
ATOM 842 O O . ILE A 1 103 ? -11.410 9.378 17.423 1.00 98.25 103 ILE A O 1
ATOM 846 N N . LEU A 1 104 ? -9.672 8.856 18.748 1.00 98.12 104 LEU A N 1
ATOM 847 C CA . LEU A 1 104 ? -9.009 10.154 18.695 1.00 98.12 104 LEU A CA 1
ATOM 848 C C . LEU A 1 104 ? -7.829 10.079 17.725 1.00 98.12 104 LEU A C 1
ATOM 850 O O . LEU A 1 104 ? -6.766 9.541 18.037 1.00 98.12 104 LEU A O 1
ATOM 854 N N . ASP A 1 105 ? -8.025 10.626 16.540 1.00 97.12 105 ASP A N 1
ATOM 855 C CA . ASP A 1 105 ? -7.045 10.637 15.469 1.00 97.12 105 ASP A CA 1
ATOM 856 C C . ASP A 1 105 ? -6.079 11.819 15.608 1.00 97.12 105 ASP A C 1
ATOM 858 O O . ASP A 1 105 ? -6.491 12.978 15.575 1.00 97.12 105 ASP A O 1
ATOM 862 N N . LEU A 1 106 ? -4.789 11.537 15.779 1.00 96.44 106 LEU A N 1
ATOM 863 C CA . LEU A 1 106 ? -3.761 12.559 15.988 1.00 96.44 106 LEU A CA 1
ATOM 864 C C . LEU A 1 106 ? -2.988 12.883 14.706 1.00 96.44 106 LEU A C 1
ATOM 866 O O . LEU A 1 106 ? -2.053 13.680 14.771 1.00 96.44 106 LEU A O 1
ATOM 870 N N . HIS A 1 107 ? -3.353 12.283 13.565 1.00 93.44 107 HIS A N 1
ATOM 871 C CA . HIS A 1 107 ? -2.736 12.551 12.261 1.00 93.44 107 HIS A CA 1
ATOM 872 C C . HIS A 1 107 ? -1.193 12.495 12.302 1.00 93.44 107 HIS A C 1
ATOM 874 O O . HIS A 1 107 ? -0.641 11.576 12.916 1.00 93.44 107 HIS A O 1
ATOM 880 N N . GLY A 1 108 ? -0.495 13.426 11.642 1.00 89.44 108 GLY A N 1
ATOM 881 C CA . GLY A 1 108 ? 0.962 13.513 11.603 1.00 89.44 108 GLY A CA 1
ATOM 882 C C . GLY A 1 108 ? 1.629 12.496 10.677 1.00 89.44 108 GLY A C 1
ATOM 883 O O . GLY A 1 108 ? 2.726 12.032 10.995 1.00 89.44 108 GLY A O 1
ATOM 884 N N . ASP A 1 109 ? 0.977 12.083 9.580 1.00 88.12 109 ASP A N 1
ATOM 885 C CA . ASP A 1 109 ? 1.621 11.234 8.568 1.00 88.12 109 ASP A CA 1
ATOM 886 C C . ASP A 1 109 ? 2.350 12.076 7.510 1.00 88.12 109 ASP A C 1
ATOM 888 O O . ASP A 1 109 ? 1.758 12.563 6.539 1.00 88.12 109 ASP A O 1
ATOM 892 N N . SER A 1 110 ? 3.667 12.216 7.665 1.00 83.62 110 SER A N 1
ATOM 893 C CA . SER A 1 110 ? 4.496 13.015 6.754 1.00 83.62 110 SER A CA 1
ATOM 894 C C . SER A 1 110 ? 4.707 12.362 5.382 1.00 83.62 110 SER A C 1
ATOM 896 O O . SER A 1 110 ? 5.162 13.025 4.452 1.00 83.62 110 SER A O 1
ATOM 898 N N . ARG A 1 111 ? 4.343 11.084 5.204 1.00 78.50 111 ARG A N 1
ATOM 899 C CA . ARG A 1 111 ? 4.569 10.335 3.950 1.00 78.50 111 ARG A CA 1
ATOM 900 C C . ARG A 1 111 ? 3.466 10.545 2.921 1.00 78.50 111 ARG A C 1
ATOM 902 O O . ARG A 1 111 ? 3.692 10.332 1.733 1.00 78.50 111 ARG A O 1
ATOM 909 N N . ILE A 1 112 ? 2.257 10.880 3.370 1.00 71.62 112 ILE A N 1
ATOM 910 C CA . ILE A 1 112 ? 1.081 11.066 2.501 1.00 71.62 112 ILE A CA 1
ATOM 911 C C . ILE A 1 112 ? 0.726 12.541 2.289 1.00 71.62 112 ILE A C 1
ATOM 913 O O . ILE A 1 112 ? -0.286 12.828 1.655 1.00 71.62 112 ILE A O 1
ATOM 917 N N . GLY A 1 113 ? 1.570 13.459 2.773 1.00 61.53 113 GLY A N 1
ATOM 918 C CA . GLY A 1 113 ? 1.386 14.893 2.576 1.00 61.53 113 GLY A CA 1
ATOM 919 C C . GLY A 1 113 ? 0.128 15.419 3.262 1.00 61.53 113 GLY A C 1
ATOM 920 O O . GLY A 1 113 ? -0.666 16.109 2.631 1.00 61.53 113 GLY A O 1
ATOM 921 N N . GLU A 1 114 ? -0.087 15.087 4.544 1.00 61.81 114 GLU A N 1
ATOM 922 C CA . GLU A 1 114 ? -1.118 15.781 5.341 1.00 61.81 114 GLU A CA 1
ATOM 923 C C . GLU A 1 114 ? -0.780 17.270 5.551 1.00 61.81 114 GLU A C 1
ATOM 925 O O . GLU A 1 114 ? -1.677 18.065 5.827 1.00 61.81 114 GLU A O 1
ATOM 930 N N . ASN A 1 115 ? 0.487 17.643 5.339 1.00 57.94 115 ASN A N 1
ATOM 931 C CA . ASN A 1 115 ? 0.949 19.022 5.237 1.00 57.94 115 ASN A CA 1
ATOM 932 C C . ASN A 1 115 ? 0.494 19.615 3.902 1.00 57.94 115 ASN A C 1
ATOM 934 O O . ASN A 1 115 ? 1.004 19.248 2.843 1.00 57.94 115 ASN A O 1
ATOM 938 N N . ILE A 1 116 ? -0.477 20.519 3.967 1.00 58.09 116 ILE A N 1
ATOM 939 C CA . ILE A 1 116 ? -0.933 21.307 2.823 1.00 58.09 116 ILE A CA 1
ATOM 940 C C . ILE A 1 116 ? -0.002 22.518 2.702 1.00 58.09 116 ILE A C 1
ATOM 942 O O . ILE A 1 116 ? 0.309 23.157 3.709 1.00 58.09 116 ILE A O 1
ATOM 946 N N . GLU A 1 117 ? 0.444 22.845 1.488 1.00 51.66 117 GLU A N 1
ATOM 947 C CA . GLU A 1 117 ? 1.199 24.079 1.244 1.00 51.66 117 GLU A CA 1
ATOM 948 C C . GLU A 1 117 ? 0.415 25.295 1.766 1.00 51.66 117 GLU A C 1
ATOM 950 O O . GLU A 1 117 ? -0.783 25.426 1.516 1.00 51.66 117 GLU A O 1
ATOM 955 N N . ASN A 1 118 ? 1.093 26.192 2.490 1.00 52.22 118 ASN A N 1
ATOM 956 C CA . ASN A 1 118 ? 0.516 27.372 3.157 1.00 52.22 118 ASN A CA 1
ATOM 957 C C . ASN A 1 118 ? -0.364 27.093 4.394 1.00 52.22 118 ASN A C 1
ATOM 959 O O . ASN A 1 118 ? -1.015 28.009 4.895 1.00 52.22 118 ASN A O 1
ATOM 963 N N . VAL A 1 119 ? -0.352 25.870 4.933 1.00 65.00 119 VAL A N 1
ATOM 964 C CA . VAL A 1 119 ? -0.910 25.541 6.256 1.00 65.00 119 VAL A CA 1
ATOM 965 C C . VAL A 1 119 ? 0.236 25.177 7.202 1.00 65.00 119 VAL A C 1
ATOM 967 O O . VAL A 1 119 ? 1.243 24.612 6.776 1.00 65.00 119 VAL A O 1
ATOM 970 N N . ALA A 1 120 ? 0.102 25.513 8.490 1.00 68.38 120 ALA A N 1
ATOM 971 C CA . ALA A 1 120 ? 1.065 25.090 9.505 1.00 68.38 120 ALA A CA 1
ATOM 972 C C . ALA A 1 120 ? 1.265 23.559 9.447 1.00 68.38 120 ALA A C 1
ATOM 974 O O . ALA A 1 120 ? 0.275 22.830 9.315 1.00 68.38 120 ALA A O 1
ATOM 975 N N . PRO A 1 121 ? 2.515 23.062 9.516 1.00 76.12 121 PRO A N 1
ATOM 976 C CA . PRO A 1 121 ? 2.791 21.639 9.391 1.00 76.12 121 PRO A CA 1
ATOM 977 C C . PRO A 1 121 ? 2.101 20.849 10.506 1.00 76.12 121 PRO A C 1
ATOM 979 O O . PRO A 1 121 ? 2.117 21.227 11.677 1.00 76.12 121 PRO A O 1
ATOM 982 N N . ASP A 1 122 ? 1.499 19.731 10.123 1.00 87.12 122 ASP A N 1
ATOM 983 C CA . ASP A 1 122 ? 0.896 18.763 11.017 1.00 87.12 122 ASP A CA 1
ATOM 984 C C . ASP A 1 122 ? 1.967 17.786 11.515 1.00 87.12 122 ASP A C 1
ATOM 986 O O . ASP A 1 122 ? 2.423 16.890 10.799 1.00 87.12 122 ASP A O 1
ATOM 990 N N . GLU A 1 123 ? 2.402 17.971 12.757 1.00 90.69 123 GLU A N 1
ATOM 991 C CA . GLU A 1 123 ? 3.516 17.217 13.322 1.00 90.69 123 GLU A CA 1
ATOM 992 C C . GLU A 1 123 ? 3.042 15.959 14.039 1.00 90.69 123 GLU A C 1
ATOM 994 O O . GLU A 1 123 ? 2.045 15.949 14.764 1.00 90.69 123 GLU A O 1
ATOM 999 N N . ASN A 1 124 ? 3.800 14.878 13.905 1.00 93.25 124 ASN A N 1
ATOM 1000 C CA . ASN A 1 124 ? 3.545 13.680 14.684 1.00 93.25 124 ASN A CA 1
ATOM 1001 C C . ASN A 1 124 ? 3.851 13.909 16.175 1.00 93.25 124 ASN A C 1
ATOM 1003 O O . ASN A 1 124 ? 4.819 14.592 16.531 1.00 93.25 124 ASN A O 1
ATOM 1007 N N . VAL A 1 125 ? 3.055 13.297 17.058 1.00 93.88 125 VAL A N 1
ATOM 1008 C CA . VAL A 1 125 ? 3.311 13.332 18.508 1.00 93.88 125 VAL A CA 1
ATOM 1009 C C . VAL A 1 125 ? 4.566 12.547 18.901 1.00 93.88 125 VAL A C 1
ATOM 1011 O O . VAL A 1 125 ? 5.185 12.860 19.905 1.00 93.88 125 VAL A O 1
ATOM 1014 N N . PHE A 1 126 ? 5.004 11.588 18.087 1.00 92.81 126 PHE A N 1
ATOM 1015 C CA . PHE A 1 126 ? 6.289 10.902 18.226 1.00 92.81 126 PHE A CA 1
ATOM 1016 C C . PHE A 1 126 ? 7.281 11.355 17.146 1.00 92.81 126 PHE A C 1
ATOM 1018 O O . PHE A 1 126 ? 6.924 12.033 16.185 1.00 92.81 126 PHE A O 1
ATOM 1025 N N . GLU A 1 127 ? 8.544 10.954 17.267 1.00 89.94 127 GLU A N 1
ATOM 1026 C CA . GLU A 1 127 ? 9.580 11.177 16.246 1.00 89.94 127 GLU A CA 1
ATOM 1027 C C . GLU A 1 127 ? 9.527 10.101 15.149 1.00 89.94 127 GLU A C 1
ATOM 1029 O O . GLU A 1 127 ? 10.498 9.400 14.876 1.00 89.94 127 GLU A O 1
ATOM 1034 N N . ILE A 1 128 ? 8.350 9.933 14.540 1.00 89.75 128 ILE A N 1
ATOM 1035 C CA . ILE A 1 128 ? 8.093 8.960 13.469 1.00 89.75 128 ILE A CA 1
ATOM 1036 C C . ILE A 1 128 ? 7.328 9.615 12.316 1.00 89.75 128 ILE A C 1
ATOM 1038 O O . ILE A 1 128 ? 6.727 10.676 12.469 1.00 89.75 128 ILE A O 1
ATOM 1042 N N . GLN A 1 129 ? 7.332 8.959 11.155 1.00 88.38 129 GLN A N 1
ATOM 1043 C CA . GLN A 1 129 ? 6.674 9.468 9.947 1.00 88.38 129 GLN A CA 1
ATOM 1044 C C . GLN A 1 129 ? 5.221 8.998 9.791 1.00 88.38 129 GLN A C 1
ATOM 1046 O O . GLN A 1 129 ? 4.455 9.602 9.050 1.00 88.38 129 GLN A O 1
ATOM 1051 N N . GLN A 1 130 ? 4.847 7.880 10.415 1.00 90.06 130 GLN A N 1
ATOM 1052 C CA . GLN A 1 130 ? 3.513 7.286 10.339 1.00 90.06 130 GLN A CA 1
ATOM 1053 C C . GLN A 1 130 ? 2.557 8.029 11.265 1.00 90.06 130 GLN A C 1
ATOM 1055 O O . GLN A 1 130 ? 2.840 8.142 12.455 1.00 90.06 130 GLN A O 1
ATOM 1060 N N . GLY A 1 131 ? 1.385 8.424 10.769 1.00 92.38 131 GLY A N 1
ATOM 1061 C CA . GLY A 1 131 ? 0.374 9.034 11.629 1.00 92.38 131 GLY A CA 1
ATOM 1062 C C . GLY A 1 131 ? -0.148 8.077 12.707 1.00 92.38 131 GLY A C 1
ATOM 1063 O O . GLY A 1 131 ? -0.162 6.851 12.518 1.00 92.38 131 GLY A O 1
ATOM 1064 N N . VAL A 1 132 ? -0.618 8.629 13.825 1.00 96.12 132 VAL A N 1
ATOM 1065 C CA . VAL A 1 132 ? -1.080 7.843 14.982 1.00 96.12 132 VAL A CA 1
ATOM 1066 C C . VAL A 1 132 ? -2.482 8.225 15.441 1.00 96.12 132 VAL A C 1
ATOM 1068 O O . VAL A 1 132 ? -2.958 9.329 15.198 1.00 96.12 132 VAL A O 1
ATOM 1071 N N . ALA A 1 133 ? -3.151 7.293 16.110 1.00 97.50 133 ALA A N 1
ATOM 1072 C CA . ALA A 1 133 ? -4.455 7.499 16.722 1.00 97.50 133 ALA A CA 1
ATOM 1073 C C . ALA A 1 133 ? -4.526 6.798 18.080 1.00 97.50 133 ALA A C 1
ATOM 1075 O O . ALA A 1 133 ? -3.986 5.701 18.251 1.00 97.50 133 ALA A O 1
ATOM 1076 N N . ILE A 1 134 ? -5.224 7.423 19.025 1.00 97.94 134 ILE A N 1
ATOM 1077 C CA . ILE A 1 134 ? -5.626 6.817 20.291 1.00 97.94 134 ILE A CA 1
ATOM 1078 C C . ILE A 1 134 ? -7.007 6.202 20.085 1.00 97.94 134 ILE A C 1
ATOM 1080 O O . ILE A 1 134 ? -7.952 6.891 19.713 1.00 97.94 134 ILE A O 1
ATOM 1084 N N . SER A 1 135 ? -7.137 4.906 20.330 1.00 97.88 135 SER A N 1
ATOM 1085 C CA . SER A 1 135 ? -8.383 4.167 20.153 1.00 97.88 135 SER A CA 1
ATOM 1086 C C . SER A 1 135 ? -8.763 3.429 21.423 1.00 97.88 135 SER A C 1
ATOM 1088 O O . SER A 1 135 ? -7.946 2.676 21.965 1.00 97.88 135 SER A O 1
ATOM 1090 N N . PHE A 1 136 ? -10.016 3.597 21.837 1.00 97.56 136 PHE A N 1
ATOM 1091 C CA . PHE A 1 136 ? -10.643 2.795 22.873 1.00 97.56 136 PHE A CA 1
ATOM 1092 C C . PHE A 1 136 ? -11.697 1.875 22.265 1.00 97.56 136 PHE A C 1
ATOM 1094 O O . PHE A 1 136 ? -12.534 2.340 21.495 1.00 97.56 136 PHE A O 1
ATOM 1101 N N . PHE A 1 137 ? -11.679 0.596 22.638 1.00 97.38 137 PHE A N 1
ATOM 1102 C CA . PHE A 1 137 ? -12.718 -0.377 22.290 1.00 97.38 137 PHE A CA 1
ATOM 1103 C C . PHE A 1 137 ? -13.304 -0.954 23.576 1.00 97.38 137 PHE A C 1
ATOM 1105 O O . PHE A 1 137 ? -12.563 -1.493 24.400 1.00 97.38 137 PHE A O 1
ATOM 1112 N N . VAL A 1 138 ? -14.615 -0.818 23.763 1.00 95.81 138 VAL A N 1
ATOM 1113 C CA . VAL A 1 138 ? -15.324 -1.151 25.005 1.00 95.81 138 VAL A CA 1
ATOM 1114 C C . VAL A 1 138 ? -16.296 -2.297 24.755 1.00 95.81 138 VAL A C 1
ATOM 1116 O O . VAL A 1 138 ? -17.162 -2.216 23.880 1.00 95.81 138 VAL A O 1
ATOM 1119 N N . LYS A 1 139 ? -16.139 -3.370 25.531 1.00 94.25 139 LYS A N 1
ATOM 1120 C CA . LYS A 1 139 ? -17.023 -4.534 25.555 1.00 94.25 139 LYS A CA 1
ATOM 1121 C C . LYS A 1 139 ? -17.767 -4.568 26.883 1.00 94.25 139 LYS A C 1
ATOM 1123 O O . LYS A 1 139 ? -17.159 -4.747 27.940 1.00 94.25 139 LYS A O 1
ATOM 1128 N N . ALA A 1 140 ? -19.074 -4.378 26.825 1.00 90.88 140 ALA A N 1
ATOM 1129 C CA . ALA A 1 140 ? -19.983 -4.571 27.940 1.00 90.88 140 ALA A CA 1
ATOM 1130 C C . ALA A 1 140 ? -20.435 -6.037 27.995 1.00 90.88 140 ALA A C 1
ATOM 1132 O O . ALA A 1 140 ? -20.442 -6.740 26.986 1.00 90.88 140 ALA A O 1
ATOM 1133 N N . ARG A 1 141 ? -20.795 -6.502 29.194 1.00 82.00 141 ARG A N 1
ATOM 1134 C CA . ARG A 1 141 ? -21.228 -7.889 29.413 1.00 82.00 141 ARG A CA 1
ATOM 1135 C C . ARG A 1 141 ? -22.596 -8.172 28.793 1.00 82.00 141 ARG A C 1
ATOM 1137 O O . ARG A 1 141 ? -22.830 -9.271 28.296 1.00 82.00 141 ARG A O 1
ATOM 1144 N N . ASP A 1 142 ? -23.477 -7.180 28.846 1.00 76.88 142 ASP A N 1
ATOM 1145 C CA . ASP A 1 142 ? -24.828 -7.275 28.316 1.00 76.88 142 ASP A CA 1
ATOM 1146 C C . ASP A 1 142 ? -24.830 -6.978 26.816 1.00 76.88 142 ASP A C 1
ATOM 1148 O O . ASP A 1 142 ? -24.029 -6.181 26.317 1.00 76.88 142 ASP A O 1
ATOM 1152 N N . LYS A 1 143 ? -25.747 -7.618 26.081 1.00 61.50 143 LYS A N 1
ATOM 1153 C CA . LYS A 1 143 ? -25.990 -7.280 24.677 1.00 61.50 143 LYS A CA 1
ATOM 1154 C C . LYS A 1 143 ? -26.549 -5.862 24.615 1.00 61.50 143 LYS A C 1
ATOM 1156 O O . LYS A 1 143 ? -27.749 -5.657 24.742 1.00 61.50 143 LYS A O 1
ATOM 1161 N N . VAL A 1 144 ? -25.672 -4.887 24.415 1.00 65.31 144 VAL A N 1
ATOM 1162 C CA . VAL A 1 144 ? -26.092 -3.550 24.007 1.00 65.31 144 VAL A CA 1
ATOM 1163 C C . VAL A 1 144 ? -26.590 -3.667 22.568 1.00 65.31 144 VAL A C 1
ATOM 1165 O O . VAL A 1 144 ? -25.830 -4.078 21.691 1.00 65.31 144 VAL A O 1
ATOM 1168 N N . GLU A 1 145 ? -27.866 -3.354 22.337 1.00 65.12 145 GLU A N 1
ATOM 1169 C CA . GLU A 1 145 ? -28.482 -3.414 21.002 1.00 65.12 145 GLU A CA 1
ATOM 1170 C C . GLU A 1 145 ? -27.869 -2.392 20.036 1.00 65.12 145 GLU A C 1
ATOM 1172 O O . GLU A 1 145 ? -27.805 -2.632 18.832 1.00 65.12 145 GLU A O 1
ATOM 1177 N N . ILE A 1 146 ? -27.362 -1.276 20.568 1.00 72.25 146 ILE A N 1
ATOM 1178 C CA . ILE A 1 146 ? -26.789 -0.179 19.790 1.00 72.25 146 ILE A CA 1
ATOM 1179 C C . ILE A 1 146 ? -25.268 -0.185 19.942 1.00 72.25 146 ILE A C 1
ATOM 1181 O O . ILE A 1 146 ? -24.736 -0.027 21.042 1.00 72.25 146 ILE A O 1
ATOM 1185 N N . LYS A 1 147 ? -24.565 -0.340 18.817 1.00 86.31 147 LYS A N 1
ATOM 1186 C CA . LYS A 1 147 ? -23.109 -0.193 18.747 1.00 86.31 147 LYS A CA 1
ATOM 1187 C C . LYS A 1 147 ? -22.776 1.220 18.289 1.00 86.31 147 LYS A C 1
ATOM 1189 O O . LYS A 1 147 ? -23.290 1.650 17.262 1.00 86.31 147 LYS A O 1
ATOM 1194 N N . THR A 1 148 ? -21.913 1.922 19.019 1.00 92.81 148 THR A N 1
ATOM 1195 C CA . THR A 1 148 ? -21.544 3.311 18.692 1.00 92.81 148 THR A CA 1
ATOM 1196 C C . THR A 1 148 ? -20.073 3.417 18.319 1.00 92.81 148 THR A C 1
ATOM 1198 O O . THR A 1 148 ? -19.200 2.829 18.961 1.00 92.81 148 THR A O 1
ATOM 1201 N N . VAL A 1 149 ? -19.772 4.195 17.284 1.00 95.88 149 VAL A N 1
ATOM 1202 C CA . VAL A 1 149 ? -18.396 4.539 16.922 1.00 95.88 149 VAL A CA 1
ATOM 1203 C C . VAL A 1 149 ? -18.281 6.044 16.903 1.00 95.88 149 VAL A C 1
ATOM 1205 O O . VAL A 1 149 ? -18.926 6.715 16.112 1.00 95.88 149 VAL A O 1
ATOM 1208 N N . ASN A 1 150 ? -17.435 6.566 17.773 1.00 97.38 150 ASN A N 1
ATOM 1209 C CA . ASN A 1 150 ? -17.264 7.987 18.000 1.00 97.38 150 ASN A CA 1
ATOM 1210 C C . ASN A 1 150 ? -15.863 8.408 17.569 1.00 97.38 150 ASN A C 1
ATOM 1212 O O . ASN A 1 150 ? -14.877 7.753 17.910 1.00 97.38 150 ASN A O 1
ATOM 1216 N N . TYR A 1 151 ? -15.772 9.506 16.828 1.00 97.81 151 TYR A N 1
ATOM 1217 C CA . TYR A 1 151 ? -14.535 10.003 16.244 1.00 97.81 151 TYR A CA 1
ATOM 1218 C C . TYR A 1 151 ? -14.266 11.453 16.636 1.00 97.81 151 TYR A C 1
ATOM 1220 O O . TYR A 1 151 ? -15.161 12.300 16.644 1.00 97.81 151 TYR A O 1
ATOM 1228 N N . SER A 1 152 ? -13.004 11.745 16.916 1.00 97.19 152 SER A N 1
ATOM 1229 C CA . SER A 1 152 ? -12.475 13.093 17.078 1.00 97.19 152 SER A CA 1
ATOM 1230 C C . SER A 1 152 ? -11.092 13.145 16.437 1.00 97.19 152 SER A C 1
ATOM 1232 O O . SER A 1 152 ? -10.403 12.128 16.366 1.00 97.19 152 SER A O 1
ATOM 1234 N N . SER A 1 153 ? -10.663 14.312 15.970 1.00 95.56 153 SER A N 1
ATOM 1235 C CA . SER A 1 153 ? -9.358 14.466 15.323 1.00 95.56 153 SER A CA 1
ATOM 1236 C C . SER A 1 153 ? -8.643 15.734 15.750 1.00 95.56 153 SER A C 1
ATOM 1238 O O . SER A 1 153 ? -9.279 16.763 16.000 1.00 95.56 153 SER A O 1
ATOM 1240 N N . ARG A 1 154 ? -7.309 15.679 15.783 1.00 94.31 154 ARG A N 1
ATOM 1241 C CA . ARG A 1 154 ? -6.437 16.825 16.056 1.00 94.31 154 ARG A CA 1
ATOM 1242 C C . ARG A 1 154 ? -5.265 16.861 15.087 1.00 94.31 154 ARG A C 1
ATOM 1244 O O . ARG A 1 154 ? -4.463 15.933 15.037 1.00 94.31 154 ARG A O 1
ATOM 1251 N N . THR A 1 155 ? -5.168 17.970 14.365 1.00 91.75 155 THR A N 1
ATOM 1252 C CA . THR A 1 155 ? -4.024 18.352 13.534 1.00 91.75 155 THR A CA 1
ATOM 1253 C C . THR A 1 155 ? -3.331 19.568 14.146 1.00 91.75 155 THR A C 1
ATOM 1255 O O . THR A 1 155 ? -3.936 20.264 14.962 1.00 91.75 155 THR A O 1
ATOM 1258 N N . GLY A 1 156 ? -2.093 19.833 13.749 1.00 91.44 156 GLY A N 1
ATOM 1259 C CA . GLY A 1 156 ? -1.293 20.971 14.203 1.00 91.44 156 GLY A CA 1
ATOM 1260 C C . G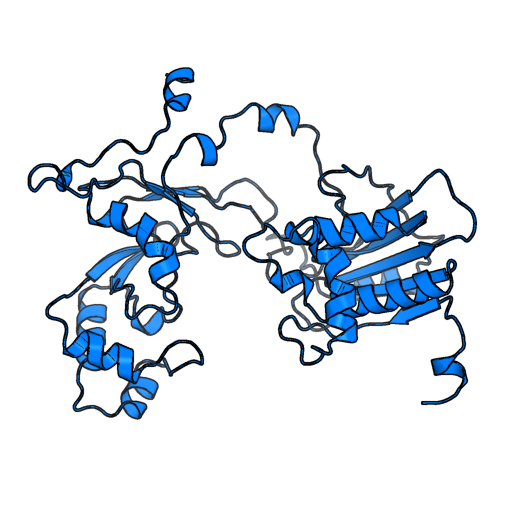LY A 1 156 ? 0.081 20.544 14.707 1.00 91.44 156 GLY A C 1
ATOM 1261 O O . GLY A 1 156 ? 0.505 19.399 14.513 1.00 91.44 156 GLY A O 1
ATOM 1262 N N . SER A 1 157 ? 0.768 21.458 15.381 1.00 92.69 157 SER A N 1
ATOM 1263 C CA . SER A 1 157 ? 2.086 21.199 15.959 1.00 92.69 157 SER A CA 1
ATOM 1264 C C . SER A 1 157 ? 2.030 20.146 17.069 1.00 92.69 157 SER A C 1
ATOM 1266 O O . SER A 1 157 ? 0.998 19.912 17.716 1.00 92.69 157 SER A O 1
ATOM 1268 N N . ARG A 1 158 ? 3.178 19.533 17.357 1.00 93.88 158 ARG A N 1
ATOM 1269 C CA . ARG A 1 158 ? 3.316 18.561 18.448 1.00 93.88 158 ARG A CA 1
ATOM 1270 C C . ARG A 1 158 ? 2.931 19.185 19.793 1.00 93.88 158 ARG A C 1
ATOM 1272 O O . ARG A 1 158 ? 2.269 18.537 20.604 1.00 93.88 158 ARG A O 1
ATOM 1279 N N . ALA A 1 159 ? 3.307 20.445 20.013 1.00 94.88 159 ALA A N 1
ATOM 1280 C CA . ALA A 1 159 ? 3.014 21.180 21.241 1.00 94.88 159 ALA A CA 1
ATOM 1281 C C . ALA A 1 159 ? 1.507 21.410 21.441 1.00 94.88 159 ALA A C 1
ATOM 1283 O O . ALA A 1 159 ? 0.991 21.168 22.534 1.00 94.88 159 ALA A O 1
ATOM 1284 N N . GLU A 1 160 ? 0.780 21.802 20.392 1.00 94.56 160 GLU A N 1
ATOM 1285 C CA . GLU A 1 160 ? -0.679 21.983 20.446 1.00 94.56 160 GLU A CA 1
ATOM 1286 C C . GLU A 1 160 ? -1.396 20.663 20.740 1.00 94.56 160 GLU A C 1
ATOM 1288 O O . GLU A 1 160 ? -2.290 20.611 21.591 1.00 94.56 160 GLU A O 1
ATOM 1293 N N . LYS A 1 161 ? -0.963 19.568 20.101 1.00 95.88 161 LYS A N 1
ATOM 1294 C CA . LYS A 1 161 ? -1.503 18.226 20.366 1.00 95.88 161 LYS A CA 1
ATOM 1295 C C . LYS A 1 161 ? -1.270 17.806 21.816 1.00 95.88 161 LYS A C 1
ATOM 1297 O O . LYS A 1 161 ? -2.188 17.290 22.452 1.00 95.88 161 LYS A O 1
ATOM 1302 N N . TYR A 1 162 ? -0.090 18.068 22.375 1.00 96.75 162 TYR A N 1
ATOM 1303 C CA . TYR A 1 162 ? 0.189 17.805 23.789 1.00 96.75 162 TYR A CA 1
ATOM 1304 C C . TYR A 1 162 ? -0.628 18.680 24.741 1.00 96.75 162 TYR A C 1
ATOM 1306 O O . TYR A 1 162 ? -1.136 18.163 25.736 1.00 96.75 162 TYR A O 1
ATOM 1314 N N . GLY A 1 163 ? -0.823 19.963 24.431 1.00 96.56 163 GLY A N 1
ATOM 1315 C CA . GLY A 1 163 ? -1.705 20.846 25.202 1.00 96.56 163 GLY A CA 1
ATOM 1316 C C . GLY A 1 163 ? -3.163 20.371 25.201 1.00 96.56 163 GLY A C 1
ATOM 1317 O O . GLY A 1 163 ? -3.839 20.388 26.233 1.00 96.56 163 GLY A O 1
ATOM 1318 N N . PHE A 1 164 ? -3.646 19.866 24.064 1.00 95.81 164 PHE A N 1
ATOM 1319 C CA . PHE A 1 164 ? -4.960 19.231 23.984 1.00 95.81 164 PHE A CA 1
ATOM 1320 C C . PHE A 1 164 ? -5.026 17.964 24.853 1.00 95.81 164 PHE A C 1
ATOM 1322 O O . PHE A 1 164 ? -5.936 17.819 25.667 1.00 95.81 164 PHE A O 1
ATOM 1329 N N . LEU A 1 165 ? -4.053 17.058 24.720 1.00 96.19 165 LEU A N 1
ATOM 1330 C CA . LEU A 1 165 ? -4.037 15.780 25.442 1.00 96.19 165 LEU A CA 1
ATOM 1331 C C . LEU A 1 165 ? -3.870 15.938 26.961 1.00 96.19 165 LEU A C 1
ATOM 1333 O O . LEU A 1 165 ? -4.387 15.112 27.710 1.00 96.19 165 LEU A O 1
ATOM 1337 N N . SER A 1 166 ? -3.186 16.985 27.431 1.00 96.38 166 SER A N 1
ATOM 1338 C CA . SER A 1 166 ? -2.984 17.235 28.866 1.00 96.38 166 SER A CA 1
ATOM 1339 C C . SER A 1 166 ? -4.223 17.797 29.572 1.00 96.38 166 SER A C 1
ATOM 1341 O O . SER A 1 166 ? -4.364 17.643 30.785 1.00 96.38 166 SER A O 1
ATOM 1343 N N . THR A 1 167 ? -5.140 18.421 28.826 1.00 94.62 167 THR A N 1
ATOM 1344 C CA . THR A 1 167 ? -6.329 19.099 29.374 1.00 94.62 167 THR A CA 1
ATOM 1345 C C . THR A 1 167 ? -7.631 18.336 29.139 1.00 94.62 167 THR A C 1
ATOM 1347 O O . THR A 1 167 ? -8.635 18.587 29.812 1.00 94.62 167 THR A O 1
ATOM 1350 N N . ARG A 1 168 ? -7.645 17.390 28.197 1.00 93.94 168 ARG A N 1
ATOM 1351 C CA . ARG A 1 168 ? -8.856 16.683 27.771 1.00 93.94 168 ARG A CA 1
ATOM 1352 C C . ARG A 1 168 ? -8.937 15.278 28.351 1.00 93.94 168 ARG A C 1
ATOM 1354 O O . ARG A 1 168 ? -7.949 14.575 28.522 1.00 93.94 168 ARG A O 1
ATOM 1361 N N . ARG A 1 169 ? -10.165 14.859 28.642 1.00 94.12 169 ARG A N 1
ATOM 1362 C CA . ARG A 1 169 ? -10.544 13.496 29.033 1.00 94.12 169 ARG A CA 1
ATOM 1363 C C . ARG A 1 169 ? -11.595 12.987 28.053 1.00 94.12 169 ARG A C 1
ATOM 1365 O O . ARG A 1 169 ? -12.162 13.779 27.303 1.00 94.12 169 ARG A O 1
ATOM 1372 N N . ILE A 1 170 ? -11.920 11.692 28.099 1.00 92.31 170 ILE A N 1
ATOM 1373 C CA . ILE A 1 170 ? -12.986 11.118 27.256 1.00 92.31 170 ILE A CA 1
ATOM 1374 C C . ILE A 1 170 ? -14.291 11.921 27.397 1.00 92.31 170 ILE A C 1
ATOM 1376 O O . ILE A 1 170 ? -14.862 12.313 26.386 1.00 92.31 170 ILE A O 1
ATOM 1380 N N . GLY A 1 171 ? -14.705 12.246 28.629 1.00 92.69 171 GLY A N 1
ATOM 1381 C CA . GLY A 1 171 ? -15.940 12.997 28.895 1.00 92.69 171 GLY A CA 1
ATOM 1382 C C . GLY A 1 171 ? -15.895 14.499 28.580 1.00 92.69 171 GLY A C 1
ATOM 1383 O O . GLY A 1 171 ? -16.932 15.144 28.628 1.00 92.69 171 GLY A O 1
ATOM 1384 N N . THR A 1 172 ? -14.724 15.071 28.275 1.00 94.38 172 THR A N 1
ATOM 1385 C CA . THR A 1 172 ? -14.575 16.495 27.896 1.00 94.38 172 THR A CA 1
ATOM 1386 C C . THR A 1 172 ? -14.085 16.681 26.461 1.00 94.38 172 THR A C 1
ATOM 1388 O O . THR A 1 172 ? -13.776 17.800 26.038 1.00 94.38 172 THR A O 1
ATOM 1391 N N . THR A 1 173 ? -13.973 15.578 25.722 1.00 95.56 173 THR A N 1
ATOM 1392 C CA . THR A 1 173 ? -13.654 15.569 24.299 1.00 95.56 173 THR A CA 1
ATOM 1393 C C . THR A 1 173 ? -14.955 15.633 23.517 1.00 95.56 173 THR A C 1
ATOM 1395 O O . THR A 1 173 ? -15.903 14.919 23.825 1.00 95.56 173 THR A O 1
ATOM 1398 N N . GLU A 1 174 ? -14.994 16.491 22.506 1.00 95.81 174 GLU A N 1
ATOM 1399 C CA . GLU A 1 174 ? -16.097 16.531 21.552 1.00 95.81 174 GLU A CA 1
ATOM 1400 C C . GLU A 1 174 ? -15.947 15.374 20.566 1.00 95.81 174 GLU A C 1
ATOM 1402 O O . GLU A 1 174 ? -14.912 15.230 19.900 1.00 95.81 174 GLU A O 1
ATOM 1407 N N . TRP A 1 175 ? -16.985 14.545 20.508 1.00 97.00 175 TRP A N 1
ATOM 1408 C CA . TRP A 1 175 ? -17.051 13.346 19.690 1.00 97.00 175 TRP A CA 1
ATOM 1409 C C . TRP A 1 175 ? -18.132 13.494 18.629 1.00 97.00 175 TRP A C 1
ATOM 1411 O O . TRP A 1 175 ? -19.226 13.971 18.917 1.00 97.00 175 TRP A O 1
ATOM 1421 N N . ASN A 1 176 ? -17.829 13.035 17.419 1.00 95.81 176 ASN A N 1
ATOM 1422 C CA . ASN A 1 176 ? -18.796 12.897 16.340 1.00 95.81 176 ASN A CA 1
ATOM 1423 C C . ASN A 1 176 ? -19.096 11.414 16.143 1.00 95.81 176 ASN A C 1
ATOM 1425 O O . ASN A 1 176 ? -18.175 10.627 15.905 1.00 95.81 176 ASN A O 1
ATOM 1429 N N . GLU A 1 177 ? -20.363 11.030 16.227 1.00 95.31 177 GLU A N 1
ATOM 1430 C CA . GLU A 1 177 ? -20.768 9.659 15.940 1.00 95.31 177 GLU A CA 1
ATOM 1431 C C . GLU A 1 177 ? -20.657 9.377 14.433 1.00 95.31 177 GLU A C 1
ATOM 1433 O O . GLU A 1 177 ? -21.154 10.132 13.595 1.00 95.31 177 GLU A O 1
ATOM 1438 N N . LEU A 1 178 ? -19.964 8.295 14.078 1.00 93.06 178 LEU A N 1
ATOM 1439 C CA . LEU A 1 178 ? -19.762 7.866 12.701 1.00 93.06 178 LEU A CA 1
ATOM 1440 C C . LEU A 1 178 ? -20.912 6.976 12.238 1.00 93.06 178 LEU A C 1
ATOM 1442 O O . LEU A 1 178 ? -21.219 5.957 12.853 1.00 93.06 178 LEU A O 1
ATOM 1446 N N . GLN A 1 179 ? -21.455 7.296 11.067 1.00 86.94 179 GLN A N 1
ATOM 1447 C CA . GLN A 1 179 ? -22.336 6.391 10.338 1.00 86.94 179 GLN A CA 1
ATOM 1448 C C . GLN A 1 179 ? -21.492 5.334 9.618 1.00 86.94 179 GLN A C 1
ATOM 1450 O O . GLN A 1 179 ? -20.788 5.622 8.646 1.00 86.94 179 GLN A O 1
ATOM 1455 N N . LEU A 1 180 ? -21.526 4.100 10.120 1.00 85.00 180 LEU A N 1
ATOM 1456 C CA . LEU A 1 180 ? -20.769 2.998 9.536 1.00 85.00 180 LEU A CA 1
ATOM 1457 C C . LEU A 1 180 ? -21.479 2.430 8.307 1.00 85.00 180 LEU A C 1
ATOM 1459 O O . LEU A 1 180 ? -22.638 2.031 8.365 1.00 85.00 180 LEU A O 1
ATOM 1463 N N . ILE A 1 181 ? -20.743 2.299 7.205 1.00 80.88 181 ILE A N 1
ATOM 1464 C CA . ILE A 1 181 ? -21.215 1.581 6.018 1.00 80.88 181 ILE A CA 1
ATOM 1465 C C . ILE A 1 181 ? -20.672 0.156 6.050 1.00 80.88 181 ILE A C 1
ATOM 1467 O O . ILE A 1 181 ? -19.460 -0.041 5.936 1.00 80.88 181 ILE A O 1
ATOM 1471 N N . ALA A 1 182 ? -21.570 -0.830 6.120 1.00 74.00 182 ALA A N 1
ATOM 1472 C CA . ALA A 1 182 ? -21.265 -2.247 6.352 1.00 74.00 182 ALA A CA 1
ATOM 1473 C C . ALA A 1 182 ? -20.144 -2.840 5.473 1.00 74.00 182 ALA A C 1
ATOM 1475 O O . ALA A 1 182 ? -19.398 -3.716 5.915 1.00 74.00 182 ALA A O 1
ATOM 1476 N N . THR A 1 183 ? -19.998 -2.368 4.231 1.00 77.06 183 THR A N 1
ATOM 1477 C CA . THR A 1 183 ? -18.986 -2.857 3.281 1.00 77.06 183 THR A CA 1
ATOM 1478 C C . THR A 1 183 ? -17.559 -2.427 3.636 1.00 77.06 183 THR A C 1
ATOM 1480 O O . THR A 1 183 ? -16.600 -3.114 3.276 1.00 77.06 183 THR A O 1
ATOM 1483 N N . SER A 1 184 ? -17.391 -1.302 4.339 1.00 80.81 184 SER A N 1
ATOM 1484 C CA . SER A 1 184 ? -16.083 -0.687 4.600 1.00 80.81 184 SER A CA 1
ATOM 1485 C C . SER A 1 184 ? -15.794 -0.448 6.079 1.00 80.81 184 SER A C 1
ATOM 1487 O O . SER A 1 184 ? -14.629 -0.561 6.476 1.00 80.81 184 SER A O 1
ATOM 1489 N N . ASN A 1 185 ? -16.819 -0.140 6.879 1.00 88.62 185 ASN A N 1
ATOM 1490 C CA . ASN A 1 185 ? -16.742 0.213 8.296 1.00 88.62 185 ASN A CA 1
ATOM 1491 C C . ASN A 1 185 ? -15.568 1.152 8.593 1.00 88.62 185 ASN A C 1
ATOM 1493 O O . ASN A 1 185 ? -14.764 0.850 9.468 1.00 88.62 185 ASN A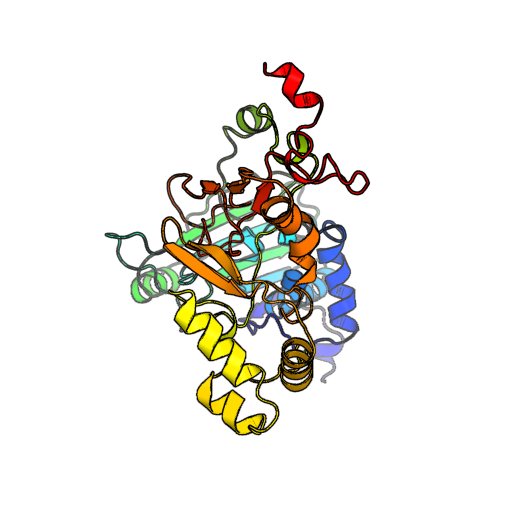 O 1
ATOM 1497 N N . TYR A 1 186 ? -15.377 2.219 7.807 1.00 93.12 186 TYR A N 1
ATOM 1498 C CA . TYR A 1 186 ? -14.295 3.170 8.076 1.00 93.12 186 TYR A CA 1
ATOM 1499 C C . TYR A 1 186 ? -14.459 3.782 9.467 1.00 93.12 186 TYR A C 1
ATOM 1501 O O . TYR A 1 186 ? -15.544 4.210 9.841 1.00 93.12 186 TYR A O 1
ATOM 1509 N N . LEU A 1 187 ? -13.357 3.837 10.215 1.00 95.44 187 LEU A N 1
ATOM 1510 C CA . LEU A 1 187 ? -13.295 4.453 11.544 1.00 95.44 187 LEU A CA 1
ATOM 1511 C C . LEU A 1 187 ? -12.742 5.884 11.455 1.00 95.44 187 LEU A C 1
ATOM 1513 O O . LEU A 1 187 ? -12.043 6.356 12.347 1.00 95.44 187 LEU A O 1
ATOM 1517 N N . VAL A 1 188 ? -13.018 6.539 10.329 1.00 92.94 188 VAL A N 1
ATOM 1518 C CA . VAL A 1 188 ? -12.785 7.959 10.068 1.00 92.94 188 VAL A CA 1
ATOM 1519 C C . VAL A 1 188 ? -13.997 8.509 9.313 1.00 92.94 188 VAL A C 1
ATOM 1521 O O . VAL A 1 188 ? -14.644 7.742 8.590 1.00 92.94 188 VAL A O 1
ATOM 1524 N N . PRO A 1 189 ? -14.276 9.818 9.398 1.00 90.56 189 PRO A N 1
ATOM 1525 C CA . PRO A 1 189 ? -15.296 10.454 8.582 1.00 90.56 189 PRO A CA 1
ATOM 1526 C C . PRO A 1 189 ? -15.014 10.257 7.090 1.00 90.56 189 PRO A C 1
ATOM 1528 O O . PRO A 1 189 ? -13.887 10.438 6.613 1.00 90.56 189 PRO A O 1
ATOM 1531 N N . LYS A 1 190 ? -16.054 9.885 6.346 1.00 86.38 190 LYS A N 1
ATOM 1532 C CA . LYS A 1 190 ? -16.040 9.778 4.888 1.00 86.38 190 LYS A CA 1
ATOM 1533 C C . LYS A 1 190 ? -17.353 10.309 4.346 1.00 86.38 190 LYS A C 1
ATOM 1535 O O . LYS A 1 190 ? -18.414 9.955 4.848 1.00 86.38 190 LYS A O 1
ATOM 1540 N N . ASP A 1 191 ? -17.249 11.137 3.317 1.00 84.94 191 ASP A N 1
ATOM 1541 C CA . ASP A 1 191 ? -18.404 11.585 2.560 1.00 84.94 191 ASP A CA 1
ATOM 1542 C C . ASP A 1 191 ? -18.752 10.531 1.503 1.00 84.94 191 ASP A C 1
ATOM 1544 O O . ASP A 1 191 ? -17.917 10.152 0.678 1.00 84.94 191 ASP A O 1
ATOM 1548 N N . PHE A 1 192 ? -19.980 10.032 1.580 1.00 85.12 192 PHE A N 1
ATOM 1549 C CA . PHE A 1 192 ? -20.553 9.065 0.651 1.00 85.12 192 PHE A CA 1
ATOM 1550 C C . PHE A 1 192 ? -21.796 9.613 -0.056 1.00 85.12 192 PHE A C 1
ATOM 1552 O O . PHE A 1 192 ? -22.498 8.849 -0.714 1.00 85.12 192 PHE A O 1
ATOM 1559 N N . SER A 1 193 ? -22.074 10.915 0.057 1.00 89.12 193 SER A N 1
ATOM 1560 C CA . SER A 1 193 ? -23.256 11.560 -0.531 1.00 89.12 193 SER A CA 1
ATOM 1561 C C . SER A 1 193 ? -23.387 11.311 -2.038 1.00 89.12 193 SER A C 1
ATOM 1563 O O . SER A 1 193 ? -24.489 11.093 -2.530 1.00 89.12 193 SER A O 1
ATOM 1565 N N . LEU A 1 194 ? -22.259 11.247 -2.750 1.00 89.81 194 LEU A N 1
ATOM 1566 C CA . LEU A 1 194 ? -22.200 11.030 -4.199 1.00 89.81 194 LEU A CA 1
ATOM 1567 C C . LEU A 1 194 ? -21.901 9.575 -4.595 1.00 89.81 194 LEU A C 1
ATOM 1569 O O . LEU A 1 194 ? -21.582 9.304 -5.750 1.00 89.81 194 LEU A O 1
ATOM 1573 N N . VAL A 1 195 ? -21.970 8.609 -3.668 1.00 88.50 195 VAL A N 1
ATOM 1574 C CA . VAL A 1 195 ? -21.591 7.215 -3.974 1.00 88.50 195 VAL A CA 1
ATOM 1575 C C . VAL A 1 195 ? -22.491 6.587 -5.040 1.00 88.50 195 VAL A C 1
ATOM 1577 O O . VAL A 1 195 ? -21.988 5.887 -5.915 1.00 88.50 195 VAL A O 1
ATOM 1580 N N . SER A 1 196 ? -23.797 6.862 -4.995 1.00 90.00 196 SER A N 1
ATOM 1581 C CA . SER A 1 196 ? -24.766 6.327 -5.958 1.00 90.00 196 SER A CA 1
ATOM 1582 C C . SER A 1 196 ? -24.552 6.907 -7.354 1.00 90.00 196 SER A C 1
ATOM 1584 O O . SER A 1 196 ? -24.599 6.169 -8.333 1.00 90.00 196 SER A O 1
ATOM 1586 N N . GLU A 1 197 ? -24.265 8.210 -7.444 1.00 93.31 197 GLU A N 1
ATOM 1587 C CA . GLU A 1 197 ? -23.900 8.865 -8.704 1.00 93.31 197 GLU A CA 1
ATOM 1588 C C . GLU A 1 197 ? -22.591 8.285 -9.250 1.00 93.31 197 GLU A C 1
ATOM 1590 O O . GLU A 1 197 ? -22.535 7.850 -10.398 1.00 93.31 197 GLU A O 1
ATOM 1595 N N . TYR A 1 198 ? -21.561 8.180 -8.401 1.00 89.94 198 TYR A N 1
ATOM 1596 C CA . TYR A 1 198 ? -20.266 7.616 -8.773 1.00 89.94 198 TYR A CA 1
ATOM 1597 C C . TYR A 1 198 ? -20.387 6.184 -9.319 1.00 89.94 198 TYR A C 1
ATOM 1599 O O . TYR A 1 198 ? -19.765 5.840 -10.323 1.00 89.94 198 TYR A O 1
ATOM 1607 N N . GLN A 1 199 ? -21.206 5.347 -8.676 1.00 89.69 199 GLN A N 1
ATOM 1608 C CA . GLN A 1 199 ? -21.465 3.971 -9.109 1.00 89.69 199 GLN A CA 1
ATOM 1609 C C . GLN A 1 199 ? -22.280 3.877 -10.408 1.00 89.69 199 GLN A C 1
ATOM 1611 O O . GLN A 1 199 ? -22.310 2.806 -11.012 1.00 89.69 199 GLN A O 1
ATOM 1616 N N . GLY A 1 200 ? -22.913 4.968 -10.849 1.00 90.06 200 GLY A N 1
ATOM 1617 C CA . GLY A 1 200 ? -23.587 5.054 -12.143 1.00 90.06 200 GLY A CA 1
ATOM 1618 C C . GLY A 1 200 ? -22.634 5.210 -13.335 1.00 90.06 200 GLY A C 1
ATOM 1619 O O . GLY A 1 200 ? -23.028 4.916 -14.463 1.00 90.06 200 GLY A O 1
ATOM 1620 N N . PHE A 1 201 ? -21.385 5.640 -13.113 1.00 90.12 201 PHE A N 1
ATOM 1621 C CA . PHE A 1 201 ? -20.384 5.752 -14.178 1.00 90.12 201 PHE A CA 1
ATOM 1622 C C . PHE A 1 201 ? -19.774 4.398 -14.555 1.00 90.12 201 PHE A C 1
ATOM 1624 O O . PHE A 1 201 ? -19.734 3.448 -13.771 1.00 90.12 201 PHE A O 1
ATOM 1631 N N . VAL A 1 202 ? -19.221 4.324 -15.768 1.00 88.69 202 VAL A N 1
ATOM 1632 C CA . VAL A 1 202 ? -18.522 3.127 -16.243 1.00 88.69 202 VAL A CA 1
ATOM 1633 C C . VAL A 1 202 ? -17.219 2.928 -15.479 1.00 88.69 202 VAL A C 1
ATOM 1635 O O . VAL A 1 202 ? -16.324 3.772 -15.478 1.00 88.69 202 VAL A O 1
ATOM 1638 N N . SER A 1 203 ? -17.076 1.749 -14.887 1.00 90.69 203 SER A N 1
ATOM 1639 C CA . SER A 1 203 ? -15.819 1.292 -14.309 1.00 90.69 203 SER A CA 1
ATOM 1640 C C . SER A 1 203 ? -14.761 1.091 -15.399 1.00 90.69 203 SER A C 1
ATOM 1642 O O . SER A 1 203 ? -14.957 0.324 -16.341 1.00 90.69 203 SER A O 1
ATOM 1644 N N . LEU A 1 204 ? -13.575 1.687 -15.231 1.00 91.81 204 LEU A N 1
ATOM 1645 C CA . LEU A 1 204 ? -12.423 1.414 -16.106 1.00 91.81 204 LEU A CA 1
ATOM 1646 C C . LEU A 1 204 ? -12.019 -0.070 -16.105 1.00 91.81 204 LEU A C 1
ATOM 1648 O O . LEU A 1 204 ? -11.466 -0.564 -17.084 1.00 91.81 204 LEU A O 1
ATOM 1652 N N . ASN A 1 205 ? -12.298 -0.793 -15.012 1.00 90.50 205 ASN A N 1
ATOM 1653 C CA . ASN A 1 205 ? -12.047 -2.233 -14.942 1.00 90.50 205 ASN A CA 1
ATOM 1654 C C . ASN A 1 205 ? -12.989 -3.039 -15.840 1.00 90.50 205 ASN A C 1
ATOM 1656 O O . ASN A 1 205 ? -12.636 -4.154 -16.221 1.00 90.50 205 ASN A O 1
ATOM 1660 N N . ASP A 1 206 ? -14.157 -2.482 -16.145 1.00 91.12 206 ASP A N 1
ATOM 1661 C CA . ASP A 1 206 ? -15.172 -3.127 -16.970 1.00 91.12 206 ASP A CA 1
ATOM 1662 C C . ASP A 1 206 ? -15.048 -2.647 -18.417 1.00 91.12 206 ASP A C 1
ATOM 1664 O O . ASP A 1 206 ? -15.339 -3.400 -19.339 1.00 91.12 206 ASP A O 1
ATOM 1668 N N . LEU A 1 207 ? -14.567 -1.417 -18.628 1.00 92.69 207 LEU A N 1
ATOM 1669 C CA . LEU A 1 207 ? -14.334 -0.841 -19.949 1.00 92.69 207 LEU A CA 1
ATOM 1670 C C . LEU A 1 207 ? -13.148 -1.490 -20.676 1.00 92.69 207 LEU A C 1
ATOM 1672 O O . LEU A 1 207 ? -13.253 -1.750 -21.870 1.00 92.69 207 LEU A O 1
ATOM 1676 N N . PHE A 1 208 ? -12.044 -1.766 -19.975 1.00 93.81 208 PHE A N 1
ATOM 1677 C CA . PHE A 1 208 ? -10.826 -2.329 -20.572 1.00 93.81 208 PHE A CA 1
ATOM 1678 C C . PHE A 1 208 ? -10.645 -3.811 -20.239 1.00 93.81 208 PHE A C 1
ATOM 1680 O O . PHE A 1 208 ? -10.630 -4.193 -19.063 1.00 93.81 208 PHE A O 1
ATOM 1687 N N . ALA A 1 209 ? -10.412 -4.634 -21.265 1.00 92.31 209 ALA A N 1
ATOM 1688 C CA . ALA A 1 209 ? -10.164 -6.068 -21.097 1.00 92.31 209 ALA A CA 1
ATOM 1689 C C . ALA A 1 209 ? -8.784 -6.339 -20.469 1.00 92.31 209 ALA A C 1
ATOM 1691 O O . ALA A 1 209 ? -8.672 -7.092 -19.500 1.00 92.31 209 ALA A O 1
ATOM 1692 N N . THR A 1 210 ? -7.750 -5.657 -20.960 1.00 93.19 210 THR A N 1
ATOM 1693 C CA . THR A 1 210 ? -6.373 -5.750 -20.470 1.00 93.19 210 THR A CA 1
ATOM 1694 C C . THR A 1 210 ? -5.965 -4.482 -19.735 1.00 93.19 210 THR A C 1
ATOM 1696 O O . THR A 1 210 ? -6.175 -3.365 -20.200 1.00 93.19 210 THR A O 1
ATOM 1699 N N . ARG A 1 211 ? -5.349 -4.649 -18.567 1.00 94.81 211 ARG A N 1
ATOM 1700 C CA . ARG A 1 211 ? -4.827 -3.561 -17.735 1.00 94.81 211 ARG A CA 1
ATOM 1701 C C . ARG A 1 211 ? -3.853 -4.117 -16.709 1.00 94.81 211 ARG A C 1
ATOM 1703 O O . ARG A 1 211 ? -3.934 -5.292 -16.345 1.00 94.81 211 ARG A O 1
ATOM 1710 N N . GLY A 1 212 ? -3.017 -3.257 -16.154 1.00 94.06 212 GLY A N 1
ATOM 1711 C CA . GLY A 1 212 ? -2.096 -3.667 -15.102 1.00 94.06 212 GLY A CA 1
ATOM 1712 C C . GLY A 1 212 ? -1.337 -2.508 -14.493 1.00 94.06 212 GLY A C 1
ATOM 1713 O O . GLY A 1 212 ? -1.523 -1.357 -14.870 1.00 94.06 212 GLY A O 1
ATOM 1714 N N . THR A 1 213 ? -0.497 -2.811 -13.512 1.00 93.50 213 THR A N 1
ATOM 1715 C CA . THR A 1 213 ? 0.382 -1.805 -12.914 1.00 93.50 213 THR A CA 1
ATOM 1716 C C . THR A 1 213 ? 1.470 -1.420 -13.916 1.00 93.50 213 THR A C 1
ATOM 1718 O O . THR A 1 213 ? 1.994 -2.276 -14.630 1.00 93.50 213 THR A O 1
ATOM 1721 N N . CYS A 1 214 ? 1.837 -0.144 -13.931 1.00 95.69 214 CYS A N 1
ATOM 1722 C CA . CYS A 1 214 ? 3.053 0.345 -14.575 1.00 95.69 214 CYS A CA 1
ATOM 1723 C C . CYS A 1 214 ? 4.317 -0.350 -14.026 1.00 95.69 214 CYS A C 1
ATOM 1725 O O . CYS A 1 214 ? 4.292 -0.911 -12.924 1.00 95.69 214 CYS A O 1
ATOM 1727 N N . PHE A 1 215 ? 5.414 -0.337 -14.788 1.00 96.50 215 PHE A N 1
ATOM 1728 C CA . PHE A 1 215 ? 6.631 -1.058 -14.399 1.00 96.50 215 PHE A CA 1
ATOM 1729 C C . PHE A 1 215 ? 7.336 -0.400 -13.206 1.00 96.50 215 PHE A C 1
ATOM 1731 O O . PHE A 1 215 ? 7.248 0.803 -13.006 1.00 96.50 215 PHE A O 1
ATOM 1738 N N . GLU A 1 216 ? 8.066 -1.185 -12.420 1.00 95.62 216 GLU A N 1
ATOM 1739 C CA . GLU A 1 216 ? 8.926 -0.714 -11.329 1.00 95.62 216 GLU A CA 1
ATOM 1740 C C . GLU A 1 216 ? 10.256 -1.442 -11.479 1.00 95.62 216 GLU A C 1
ATOM 1742 O O . GLU A 1 216 ? 10.261 -2.671 -11.522 1.00 95.62 216 GLU A O 1
ATOM 1747 N N . THR A 1 217 ? 11.367 -0.712 -11.585 1.00 94.50 217 THR A N 1
ATOM 1748 C CA . THR A 1 217 ? 12.666 -1.362 -11.818 1.00 94.50 217 THR A CA 1
ATOM 1749 C C . THR A 1 217 ? 13.318 -1.852 -10.525 1.00 94.50 217 THR A C 1
ATOM 1751 O O . THR A 1 217 ? 14.103 -2.794 -10.558 1.00 94.50 217 THR A O 1
ATOM 1754 N N . ARG A 1 218 ? 13.008 -1.193 -9.393 1.00 92.75 218 ARG A N 1
ATOM 1755 C CA . ARG A 1 218 ? 13.674 -1.319 -8.073 1.00 92.75 218 ARG A CA 1
ATOM 1756 C C . ARG A 1 218 ? 15.166 -0.972 -8.056 1.00 92.75 218 ARG A C 1
ATOM 1758 O O . ARG A 1 218 ? 15.754 -0.894 -6.982 1.00 92.75 218 ARG A O 1
ATOM 1765 N N . HIS A 1 219 ? 15.732 -0.675 -9.219 1.00 93.81 219 HIS A N 1
ATOM 1766 C CA . HIS A 1 219 ? 17.124 -0.324 -9.445 1.00 93.81 219 HIS A CA 1
ATOM 1767 C C . HIS A 1 219 ? 17.186 0.815 -10.472 1.00 93.81 219 HIS A C 1
ATOM 1769 O O . HIS A 1 219 ? 17.866 0.708 -11.489 1.00 93.81 219 HIS A O 1
ATOM 1775 N N . ASP A 1 220 ? 16.449 1.908 -10.226 1.00 94.81 220 ASP A N 1
ATOM 1776 C CA . ASP A 1 220 ? 16.304 3.010 -11.194 1.00 94.81 220 ASP A CA 1
ATOM 1777 C C . ASP A 1 220 ? 17.669 3.605 -11.582 1.00 94.81 220 ASP A C 1
ATOM 1779 O O . ASP A 1 220 ? 17.882 3.925 -12.745 1.00 94.81 220 ASP A O 1
ATOM 1783 N N . ALA A 1 221 ? 18.616 3.675 -10.637 1.00 92.69 221 ALA A N 1
ATOM 1784 C CA . ALA A 1 221 ? 19.988 4.132 -10.884 1.00 92.69 221 ALA A CA 1
ATOM 1785 C C . ALA A 1 221 ? 20.755 3.257 -11.894 1.00 92.69 221 ALA A C 1
ATOM 1787 O O . ALA A 1 221 ? 21.615 3.760 -12.610 1.00 92.69 221 ALA A O 1
ATOM 1788 N N . LEU A 1 222 ? 20.427 1.964 -11.982 1.00 96.19 222 LEU A N 1
ATOM 1789 C CA . LEU A 1 222 ? 20.976 1.056 -12.986 1.00 96.19 222 LEU A CA 1
ATOM 1790 C C . LEU A 1 222 ? 20.182 1.156 -14.293 1.00 96.19 222 LEU A C 1
ATOM 1792 O O . LEU A 1 222 ? 20.754 1.380 -15.354 1.00 96.19 222 LEU A O 1
ATOM 1796 N N . LEU A 1 223 ? 18.859 1.017 -14.227 1.00 97.19 223 LEU A N 1
ATOM 1797 C CA . LEU A 1 223 ? 18.037 0.708 -15.400 1.00 97.19 223 LEU A CA 1
ATOM 1798 C C . LEU A 1 223 ? 17.400 1.925 -16.079 1.00 97.19 223 LEU A C 1
ATOM 1800 O O . LEU A 1 223 ? 16.844 1.766 -17.165 1.00 97.19 223 LEU A O 1
ATOM 1804 N N . ILE A 1 224 ? 17.458 3.118 -15.476 1.00 97.69 224 ILE A N 1
ATOM 1805 C CA . ILE A 1 224 ? 16.865 4.353 -16.008 1.00 97.69 224 ILE A CA 1
ATOM 1806 C C . ILE A 1 224 ? 17.922 5.458 -16.094 1.00 97.69 224 ILE A C 1
ATOM 1808 O O . ILE A 1 224 ? 18.712 5.668 -15.175 1.00 97.69 224 ILE A O 1
ATOM 1812 N N . ALA A 1 225 ? 17.924 6.209 -17.192 1.00 97.94 225 ALA A N 1
ATOM 1813 C CA . ALA A 1 225 ? 18.838 7.331 -17.410 1.00 97.94 225 ALA A CA 1
ATOM 1814 C C . ALA A 1 225 ? 18.151 8.471 -18.170 1.00 97.94 225 ALA A C 1
ATOM 1816 O O . ALA A 1 225 ? 17.146 8.262 -18.856 1.00 97.94 225 ALA A O 1
ATOM 1817 N N . PHE A 1 226 ? 18.678 9.691 -18.055 1.00 98.06 226 PHE A N 1
ATOM 1818 C CA . PHE A 1 226 ? 18.103 10.846 -18.755 1.00 98.06 226 PHE A CA 1
ATOM 1819 C C . PHE A 1 226 ? 18.300 10.732 -20.265 1.00 98.06 226 PHE A C 1
ATOM 1821 O O . PHE A 1 226 ? 17.417 11.097 -21.044 1.00 98.06 226 PHE A O 1
ATOM 1828 N N . THR A 1 227 ? 19.443 10.194 -20.688 1.00 98.19 227 THR A N 1
ATOM 1829 C CA . THR A 1 227 ? 19.785 10.063 -22.106 1.00 98.19 227 THR A CA 1
ATOM 1830 C C . THR A 1 227 ? 20.007 8.610 -22.505 1.00 98.19 227 THR A C 1
ATOM 1832 O O . THR A 1 227 ? 20.359 7.764 -21.686 1.00 98.19 227 THR A O 1
ATOM 1835 N N . LYS A 1 228 ? 19.819 8.321 -23.799 1.00 98.19 228 LYS A N 1
ATOM 1836 C CA . LYS A 1 228 ? 20.067 6.986 -24.353 1.00 98.19 228 LYS A CA 1
ATOM 1837 C C . LYS A 1 228 ? 21.530 6.576 -24.186 1.00 98.19 228 LYS A C 1
ATOM 1839 O O . LYS A 1 228 ? 21.801 5.465 -23.759 1.00 98.19 228 LYS A O 1
ATOM 1844 N N . VAL A 1 229 ? 22.440 7.504 -24.492 1.00 98.12 229 VAL A N 1
ATOM 1845 C CA . VAL A 1 229 ? 23.892 7.280 -24.486 1.00 98.12 229 VAL A CA 1
ATOM 1846 C C . VAL A 1 229 ? 24.390 6.943 -23.083 1.00 98.12 229 VAL A C 1
ATOM 1848 O O . VAL A 1 229 ? 25.159 6.004 -22.915 1.00 98.12 229 VAL A O 1
ATOM 1851 N N . GLU A 1 230 ? 23.909 7.666 -22.069 1.00 97.06 230 GLU A N 1
ATOM 1852 C CA . GLU A 1 230 ? 24.207 7.375 -20.662 1.00 97.06 230 GLU A CA 1
ATOM 1853 C C . GLU A 1 230 ? 23.798 5.943 -20.294 1.00 97.06 230 GLU A C 1
ATOM 1855 O O . GLU A 1 230 ? 24.567 5.218 -19.662 1.00 97.06 230 GLU A O 1
ATOM 1860 N N . LEU A 1 231 ? 22.606 5.515 -20.720 1.00 97.50 231 LEU A N 1
ATOM 1861 C CA . LEU A 1 231 ? 22.124 4.169 -20.436 1.00 97.50 231 LEU A CA 1
ATOM 1862 C C . LEU A 1 231 ? 22.915 3.100 -21.192 1.00 97.50 231 LEU A C 1
ATOM 1864 O O . LEU A 1 231 ? 23.259 2.081 -20.610 1.00 97.50 231 LEU A O 1
ATOM 1868 N N . GLU A 1 232 ? 23.240 3.336 -22.462 1.00 97.38 232 GLU A N 1
ATOM 1869 C CA . GLU A 1 232 ? 24.074 2.441 -23.274 1.00 97.38 232 GLU A CA 1
ATOM 1870 C C . GLU A 1 232 ? 25.449 2.224 -22.637 1.00 97.38 232 GLU A C 1
ATOM 1872 O O . GLU A 1 232 ? 25.875 1.083 -22.470 1.00 97.38 232 GLU A O 1
ATOM 1877 N N . GLN A 1 233 ? 26.113 3.303 -22.220 1.00 96.25 233 GLN A N 1
ATOM 1878 C CA . GLN A 1 233 ? 27.416 3.237 -21.555 1.00 96.25 233 GLN A CA 1
ATOM 1879 C C . GLN A 1 233 ? 27.333 2.492 -20.223 1.00 96.25 233 GLN A C 1
ATOM 1881 O O . GLN A 1 233 ? 28.171 1.637 -19.934 1.00 96.25 233 GLN A O 1
ATOM 1886 N N . ARG A 1 234 ? 26.300 2.778 -19.424 1.00 96.00 234 ARG A N 1
ATOM 1887 C CA . ARG A 1 234 ? 26.084 2.095 -18.149 1.00 96.00 234 ARG A CA 1
ATOM 1888 C C . ARG A 1 234 ? 25.828 0.603 -18.343 1.00 96.00 234 ARG A C 1
ATOM 1890 O O . ARG A 1 234 ? 26.394 -0.199 -17.607 1.00 96.00 234 ARG A O 1
ATOM 1897 N N . MET A 1 235 ? 25.011 0.226 -19.325 1.00 96.94 235 MET A N 1
ATOM 1898 C CA . MET A 1 235 ? 24.726 -1.180 -19.611 1.00 96.94 235 MET A CA 1
ATOM 1899 C C . MET A 1 235 ? 25.947 -1.905 -20.178 1.00 96.94 235 MET A C 1
ATOM 1901 O O . MET A 1 235 ? 26.167 -3.052 -19.801 1.00 96.94 235 MET A O 1
ATOM 1905 N N . ALA A 1 236 ? 26.776 -1.237 -20.989 1.00 95.44 236 ALA A N 1
ATOM 1906 C CA . ALA A 1 236 ? 28.044 -1.787 -21.462 1.00 95.44 236 ALA A CA 1
ATOM 1907 C C . ALA A 1 236 ? 28.987 -2.107 -20.289 1.00 95.44 236 ALA A C 1
ATOM 1909 O O . ALA A 1 236 ? 29.445 -3.243 -20.176 1.00 95.44 236 ALA A O 1
ATOM 1910 N N . LEU A 1 237 ? 29.187 -1.155 -19.368 1.00 95.56 237 LEU A N 1
ATOM 1911 C CA . LEU A 1 237 ? 29.969 -1.370 -18.145 1.00 95.56 237 LEU A CA 1
ATOM 1912 C C . LEU A 1 237 ? 29.375 -2.491 -17.278 1.00 95.56 237 LEU A C 1
ATOM 1914 O O . LEU A 1 237 ? 30.093 -3.374 -16.817 1.00 95.56 237 LEU A O 1
ATOM 1918 N N . PHE A 1 238 ? 28.056 -2.488 -17.077 1.00 95.94 238 PHE A N 1
ATOM 1919 C CA . PHE A 1 238 ? 27.368 -3.515 -16.294 1.00 95.94 238 PHE A CA 1
ATOM 1920 C C . PHE A 1 238 ? 27.578 -4.919 -16.883 1.00 95.94 238 PHE A C 1
ATOM 1922 O O . PHE A 1 238 ? 27.783 -5.877 -16.136 1.00 95.94 238 PHE A O 1
ATOM 1929 N N . SER A 1 239 ? 27.574 -5.043 -18.211 1.00 94.94 239 SER A N 1
ATOM 1930 C CA . SER A 1 239 ? 27.782 -6.308 -18.925 1.00 94.94 239 SER A CA 1
ATOM 1931 C C . SER A 1 239 ? 29.246 -6.731 -19.083 1.00 94.94 239 SER A C 1
ATOM 1933 O O . SER A 1 239 ? 29.500 -7.860 -19.495 1.00 94.94 239 SER A O 1
ATOM 1935 N N . ASP A 1 240 ? 30.215 -5.876 -18.749 1.00 95.62 240 ASP A N 1
ATOM 1936 C CA . ASP A 1 240 ? 31.636 -6.207 -18.874 1.00 95.62 240 ASP A CA 1
ATOM 1937 C C . ASP A 1 240 ? 32.072 -7.175 -17.769 1.00 95.62 240 ASP A C 1
ATOM 1939 O O . ASP A 1 240 ? 32.456 -6.773 -16.671 1.00 95.62 240 ASP A O 1
ATOM 1943 N N . LEU A 1 241 ? 32.017 -8.476 -18.060 1.00 95.81 241 LEU A N 1
ATOM 1944 C CA . LEU A 1 241 ? 32.353 -9.539 -17.110 1.00 95.81 241 LEU A CA 1
ATOM 1945 C C . LEU A 1 241 ? 33.839 -9.573 -16.709 1.00 95.81 241 LEU A C 1
ATOM 1947 O O . LEU A 1 241 ? 34.188 -10.332 -15.804 1.00 95.81 241 LEU A O 1
ATOM 1951 N N . SER A 1 242 ? 34.709 -8.775 -17.342 1.00 96.12 242 SER A N 1
ATOM 1952 C CA . SER A 1 242 ? 36.098 -8.618 -16.893 1.00 96.12 242 SER A CA 1
ATOM 1953 C C . SER A 1 242 ? 36.206 -7.781 -15.613 1.00 96.12 242 SER A C 1
ATOM 1955 O O . SER A 1 242 ? 37.142 -7.969 -14.834 1.00 96.12 242 SER A O 1
ATOM 1957 N N . VAL A 1 243 ? 35.213 -6.923 -15.351 1.00 95.19 243 VAL A N 1
ATOM 1958 C CA . VAL A 1 243 ? 35.123 -6.111 -14.133 1.00 95.19 243 VAL A CA 1
ATOM 1959 C C . VAL A 1 243 ? 34.471 -6.926 -13.004 1.00 95.19 243 VAL A C 1
ATOM 1961 O O . VAL A 1 243 ? 33.360 -7.450 -13.185 1.00 95.19 243 VAL A O 1
ATOM 1964 N N . PRO A 1 244 ? 35.097 -7.036 -11.816 1.00 95.50 244 PRO A N 1
ATOM 1965 C CA . PRO A 1 244 ? 34.521 -7.752 -10.679 1.00 95.50 244 PRO A CA 1
ATOM 1966 C C . PRO A 1 244 ? 33.165 -7.187 -10.235 1.00 95.50 244 PRO A C 1
ATOM 1968 O O . PRO A 1 244 ? 32.920 -5.986 -10.308 1.00 95.50 244 PRO A O 1
ATOM 1971 N N . ASN A 1 245 ? 32.284 -8.048 -9.709 1.00 94.88 245 ASN A N 1
ATOM 1972 C CA . ASN A 1 245 ? 30.969 -7.619 -9.208 1.00 94.88 245 ASN A CA 1
ATOM 1973 C C . ASN A 1 245 ? 31.076 -6.505 -8.160 1.00 94.88 245 ASN A C 1
ATOM 1975 O O . ASN A 1 245 ? 30.302 -5.563 -8.226 1.00 94.88 245 ASN A O 1
ATOM 1979 N N . SER A 1 246 ? 32.041 -6.588 -7.240 1.00 94.38 246 SER A N 1
ATOM 1980 C CA . SER A 1 246 ? 32.227 -5.584 -6.186 1.00 94.38 246 SER A CA 1
ATOM 1981 C C . SER A 1 246 ? 32.503 -4.186 -6.740 1.00 94.38 246 SER A C 1
ATOM 1983 O O . SER A 1 246 ? 31.973 -3.209 -6.234 1.00 94.38 246 SER A O 1
ATOM 1985 N N . GLU A 1 247 ? 33.282 -4.086 -7.818 1.00 94.69 247 GLU A N 1
ATOM 1986 C CA . GLU A 1 247 ? 33.599 -2.799 -8.439 1.00 94.69 247 GLU A CA 1
ATOM 1987 C C . GLU A 1 247 ? 32.382 -2.221 -9.177 1.00 94.69 247 GLU A C 1
ATOM 1989 O O . GLU A 1 247 ? 32.110 -1.026 -9.095 1.00 94.69 247 GLU A O 1
ATOM 1994 N N . ILE A 1 248 ? 31.578 -3.071 -9.826 1.00 94.00 248 ILE A N 1
ATOM 1995 C CA . ILE A 1 248 ? 30.296 -2.649 -10.410 1.00 94.00 248 ILE A CA 1
ATOM 1996 C C . ILE A 1 248 ? 29.311 -2.179 -9.336 1.00 94.00 248 ILE A C 1
ATOM 1998 O O . ILE A 1 248 ? 28.617 -1.182 -9.545 1.00 94.00 248 ILE A O 1
ATOM 2002 N N . GLU A 1 249 ? 29.247 -2.879 -8.202 1.00 93.69 249 GLU A N 1
ATOM 2003 C CA . GLU A 1 249 ? 28.418 -2.486 -7.060 1.00 93.69 249 GLU A CA 1
ATOM 2004 C C . GLU A 1 249 ? 28.812 -1.094 -6.551 1.00 93.69 249 GLU A C 1
ATOM 2006 O O . GLU A 1 249 ? 27.929 -0.255 -6.362 1.00 93.69 249 GLU A O 1
ATOM 2011 N N . ASP A 1 250 ? 30.112 -0.820 -6.425 1.00 92.94 250 ASP A N 1
ATOM 2012 C CA . ASP A 1 250 ? 30.633 0.478 -5.987 1.00 92.94 250 ASP A CA 1
ATOM 2013 C C . ASP A 1 250 ? 30.361 1.599 -7.006 1.00 92.94 250 ASP A C 1
ATOM 2015 O O . ASP A 1 250 ? 29.975 2.705 -6.622 1.00 92.94 250 ASP A O 1
ATOM 2019 N N . ILE A 1 251 ? 30.516 1.329 -8.309 1.00 91.50 251 ILE A N 1
ATOM 2020 C CA . ILE A 1 251 ? 30.311 2.333 -9.369 1.00 91.50 251 ILE A CA 1
ATOM 2021 C C . ILE A 1 251 ? 28.825 2.673 -9.549 1.00 91.50 251 ILE A C 1
ATOM 2023 O O . ILE A 1 251 ? 28.468 3.842 -9.711 1.00 91.50 251 ILE A O 1
ATOM 2027 N N . ILE A 1 252 ? 27.951 1.663 -9.572 1.00 88.56 252 ILE A N 1
ATOM 2028 C CA . ILE A 1 252 ? 26.523 1.837 -9.893 1.00 88.56 252 ILE A CA 1
ATOM 2029 C C . ILE A 1 252 ? 25.686 2.084 -8.628 1.00 88.56 252 ILE A C 1
ATOM 2031 O O . ILE A 1 252 ? 24.590 2.645 -8.706 1.00 88.56 252 ILE A O 1
ATOM 2035 N N . GLY A 1 253 ? 26.180 1.682 -7.454 1.00 90.25 253 GLY A N 1
ATOM 2036 C CA . GLY A 1 253 ? 25.454 1.786 -6.188 1.00 90.25 253 GLY A CA 1
ATOM 2037 C C . GLY A 1 253 ? 24.289 0.799 -6.077 1.00 90.25 253 GLY A C 1
ATOM 2038 O O . GLY A 1 253 ? 23.312 1.061 -5.373 1.00 90.25 253 GLY A O 1
ATOM 2039 N N . VAL A 1 254 ? 24.351 -0.322 -6.800 1.00 89.38 254 VAL A N 1
ATOM 2040 C CA . VAL A 1 254 ? 23.324 -1.372 -6.798 1.00 89.38 254 VAL A CA 1
ATOM 2041 C C . VAL A 1 254 ? 23.973 -2.690 -6.417 1.00 89.38 254 VAL A C 1
ATOM 2043 O O . VAL A 1 254 ? 24.820 -3.168 -7.153 1.00 89.38 254 VAL A O 1
ATOM 2046 N N . ALA A 1 255 ? 23.529 -3.282 -5.308 1.00 90.50 255 ALA A N 1
ATOM 2047 C CA . ALA A 1 255 ? 23.995 -4.575 -4.815 1.00 90.50 255 ALA A CA 1
ATOM 2048 C C . ALA A 1 255 ? 22.907 -5.652 -4.918 1.00 90.50 255 ALA A C 1
ATOM 2050 O O . ALA A 1 255 ? 21.712 -5.355 -5.050 1.00 90.50 255 ALA A O 1
ATOM 2051 N N . SER A 1 256 ? 23.321 -6.916 -4.814 1.00 92.50 256 SER A N 1
ATOM 2052 C CA . SER A 1 256 ? 22.389 -8.049 -4.762 1.00 92.50 256 SER A CA 1
ATOM 2053 C C . SER A 1 256 ? 21.432 -7.947 -3.566 1.00 92.50 256 SER A C 1
ATOM 2055 O O . SER A 1 256 ? 21.805 -7.543 -2.464 1.00 92.50 256 SER A O 1
ATOM 2057 N N . THR A 1 257 ? 20.181 -8.356 -3.764 1.00 90.19 257 THR A N 1
ATOM 2058 C CA . THR A 1 257 ? 19.154 -8.423 -2.718 1.00 90.19 257 THR A CA 1
ATOM 2059 C C . THR A 1 257 ? 18.722 -9.870 -2.486 1.00 90.19 257 THR A C 1
ATOM 2061 O O . THR A 1 257 ? 19.087 -10.789 -3.212 1.00 90.19 257 THR A O 1
ATOM 2064 N N . ARG A 1 258 ? 17.868 -10.111 -1.483 1.00 88.94 258 ARG A N 1
ATOM 2065 C CA . ARG A 1 258 ? 17.300 -11.452 -1.243 1.00 88.94 258 ARG A CA 1
ATOM 2066 C C . ARG A 1 258 ? 16.521 -12.001 -2.449 1.00 88.94 258 ARG A C 1
ATOM 2068 O O . ARG A 1 258 ? 16.313 -13.207 -2.539 1.00 88.94 258 ARG A O 1
ATOM 2075 N N . THR A 1 259 ? 16.003 -11.125 -3.306 1.00 89.56 259 THR A N 1
ATOM 2076 C CA . THR A 1 259 ? 15.110 -11.479 -4.419 1.00 89.56 259 THR A CA 1
ATOM 2077 C C . THR A 1 259 ? 15.666 -11.109 -5.790 1.00 89.56 259 THR A C 1
ATOM 2079 O O . THR A 1 259 ? 14.962 -11.300 -6.779 1.00 89.56 259 THR A O 1
ATOM 2082 N N . TRP A 1 260 ? 16.900 -10.609 -5.855 1.00 95.00 260 TRP A N 1
ATOM 2083 C CA . TRP A 1 260 ? 17.559 -10.191 -7.087 1.00 95.00 260 TRP A CA 1
ATOM 2084 C C . TRP A 1 260 ? 19.073 -10.382 -6.975 1.00 95.00 260 TRP A C 1
ATOM 2086 O O . TRP A 1 260 ? 19.666 -9.973 -5.982 1.00 95.00 260 TRP A O 1
ATOM 2096 N N . ASP A 1 261 ? 19.692 -10.992 -7.983 1.00 95.06 261 ASP A N 1
ATOM 2097 C CA . ASP A 1 261 ? 21.121 -11.311 -7.989 1.00 95.06 261 ASP A CA 1
ATOM 2098 C C . ASP A 1 261 ? 21.831 -10.533 -9.099 1.00 95.06 261 ASP A C 1
ATOM 2100 O O . ASP A 1 261 ? 21.524 -10.690 -10.287 1.00 95.06 261 ASP A O 1
ATOM 2104 N N . LEU A 1 262 ? 22.801 -9.711 -8.699 1.00 95.06 262 LEU A N 1
ATOM 2105 C CA . LEU A 1 262 ? 23.563 -8.866 -9.608 1.00 95.06 262 LEU A CA 1
ATOM 2106 C C . LEU A 1 262 ? 24.373 -9.692 -10.609 1.00 95.06 262 LEU A C 1
ATOM 2108 O O . LEU A 1 262 ? 24.389 -9.377 -11.795 1.00 95.06 262 LEU A O 1
ATOM 2112 N N . SER A 1 263 ? 25.006 -10.778 -10.166 1.00 95.38 263 SER A N 1
ATOM 2113 C CA . SER A 1 263 ? 25.835 -11.629 -11.026 1.00 95.38 263 SER A CA 1
ATOM 2114 C C . SER A 1 263 ? 25.018 -12.330 -12.113 1.00 95.38 263 SER A C 1
ATOM 2116 O O . SER A 1 263 ? 25.506 -12.548 -13.224 1.00 95.38 263 SER A O 1
ATOM 2118 N N . VAL A 1 264 ? 23.775 -12.701 -11.797 1.00 96.12 264 VAL A N 1
ATOM 2119 C CA . VAL A 1 264 ? 22.838 -13.311 -12.746 1.00 96.12 264 VAL A CA 1
ATOM 2120 C C . VAL A 1 264 ? 22.377 -12.270 -13.759 1.00 96.12 264 VAL A C 1
ATOM 2122 O O . VAL A 1 264 ? 22.432 -12.531 -14.958 1.00 96.12 264 VAL A O 1
ATOM 2125 N N . ALA A 1 265 ? 21.991 -11.078 -13.298 1.00 95.88 265 ALA A N 1
ATOM 2126 C CA . ALA A 1 265 ? 21.566 -9.993 -14.177 1.00 95.88 265 ALA A CA 1
ATOM 2127 C C . ALA A 1 265 ? 22.687 -9.540 -15.129 1.00 95.88 265 ALA A C 1
ATOM 2129 O O . ALA A 1 265 ? 22.440 -9.372 -16.321 1.00 95.88 265 ALA A O 1
ATOM 2130 N N . ARG A 1 266 ? 23.926 -9.400 -14.638 1.00 96.25 266 ARG A N 1
ATOM 2131 C CA . ARG A 1 266 ? 25.091 -9.033 -15.462 1.00 96.25 266 ARG A CA 1
ATOM 2132 C C . ARG A 1 266 ? 25.350 -10.038 -16.577 1.00 96.25 266 ARG A C 1
ATOM 2134 O O . ARG A 1 266 ? 25.481 -9.644 -17.731 1.00 96.25 266 ARG A O 1
ATOM 2141 N N . ARG A 1 267 ? 25.377 -11.333 -16.238 1.00 96.56 267 ARG A N 1
ATOM 2142 C CA . ARG A 1 267 ? 25.560 -12.412 -17.222 1.00 96.56 267 ARG A CA 1
ATOM 2143 C C . ARG A 1 267 ? 24.448 -12.426 -18.259 1.00 96.56 267 ARG A C 1
ATOM 2145 O O . ARG A 1 267 ? 24.746 -12.503 -19.441 1.00 96.56 267 ARG A O 1
ATOM 2152 N N . PHE A 1 268 ? 23.195 -12.259 -17.831 1.00 96.12 268 PHE A N 1
ATOM 2153 C CA . PHE A 1 268 ? 22.064 -12.185 -18.754 1.00 96.12 268 PHE A CA 1
ATOM 2154 C C . PHE A 1 268 ? 22.252 -11.076 -19.797 1.00 96.12 268 PHE A C 1
ATOM 2156 O O . PHE A 1 268 ? 22.033 -11.304 -20.982 1.00 96.12 268 PHE A O 1
ATOM 2163 N N . VAL A 1 269 ? 22.666 -9.877 -19.371 1.00 95.75 269 VAL A N 1
ATOM 2164 C CA . VAL A 1 269 ? 22.898 -8.757 -20.297 1.00 95.75 269 VAL A CA 1
ATOM 2165 C C . VAL A 1 269 ? 24.084 -9.046 -21.219 1.00 95.75 269 VAL A C 1
ATOM 2167 O O . VAL A 1 269 ? 23.986 -8.780 -22.411 1.00 95.75 269 VAL A O 1
ATOM 2170 N N . ALA A 1 270 ? 25.176 -9.606 -20.693 1.00 95.62 270 ALA A N 1
ATOM 2171 C CA . ALA A 1 270 ? 26.381 -9.918 -21.465 1.00 95.62 270 ALA A CA 1
ATOM 2172 C C . ALA A 1 270 ? 26.159 -10.999 -22.539 1.00 95.62 270 ALA A C 1
ATOM 2174 O O . ALA A 1 270 ? 26.769 -10.949 -23.602 1.00 95.62 270 ALA A O 1
ATOM 2175 N N . GLU A 1 271 ? 25.292 -11.973 -22.260 1.00 95.44 271 GLU A N 1
ATOM 2176 C CA . GLU A 1 271 ? 24.962 -13.086 -23.161 1.00 95.44 271 GLU A CA 1
ATOM 2177 C C . GLU A 1 271 ? 23.817 -12.750 -24.136 1.00 95.44 271 GLU A C 1
ATOM 2179 O O . GLU A 1 271 ? 23.510 -13.535 -25.032 1.00 95.44 271 GLU A O 1
ATOM 2184 N N . SER A 1 272 ? 23.154 -11.604 -23.961 1.00 92.88 272 SER A N 1
ATOM 2185 C CA . SER A 1 272 ? 21.995 -11.204 -24.754 1.00 92.88 272 SER A CA 1
ATOM 2186 C C . SER A 1 272 ? 22.394 -10.361 -25.964 1.00 92.88 272 SER A C 1
ATOM 2188 O O . SER A 1 272 ? 22.919 -9.262 -25.822 1.00 92.88 272 SER A O 1
ATOM 2190 N N . ASP A 1 273 ? 21.977 -10.785 -27.159 1.00 88.69 273 ASP A N 1
ATOM 2191 C CA . ASP A 1 273 ? 22.071 -9.965 -28.380 1.00 88.69 273 ASP A CA 1
ATOM 2192 C C . ASP A 1 273 ? 21.042 -8.816 -28.418 1.00 88.69 273 ASP A C 1
ATOM 2194 O O . ASP A 1 273 ? 21.041 -7.973 -29.320 1.00 88.69 273 ASP A O 1
ATOM 2198 N N . LYS A 1 274 ? 20.109 -8.778 -27.457 1.00 88.50 274 LYS A N 1
ATOM 2199 C CA . LYS A 1 274 ? 19.074 -7.743 -27.371 1.00 88.50 274 LYS A CA 1
ATOM 2200 C C . LYS A 1 274 ? 19.575 -6.520 -26.608 1.00 88.50 274 LYS A C 1
ATOM 2202 O O . LYS A 1 274 ? 20.146 -6.634 -25.527 1.00 88.50 274 LYS A O 1
ATOM 2207 N N . SER A 1 275 ? 19.203 -5.342 -27.111 1.00 88.62 275 SER A N 1
ATOM 2208 C CA . SER A 1 275 ? 19.350 -4.058 -26.415 1.00 88.62 275 SER A CA 1
ATOM 2209 C C . SER A 1 275 ? 17.981 -3.370 -26.263 1.00 88.62 275 SER A C 1
ATOM 2211 O O . SER A 1 275 ? 17.629 -2.500 -27.064 1.00 88.62 275 SER A O 1
ATOM 2213 N N . PRO A 1 276 ? 17.152 -3.804 -25.290 1.00 94.81 276 PRO A N 1
ATOM 2214 C CA . PRO A 1 276 ? 15.782 -3.329 -25.075 1.00 94.81 276 PRO A CA 1
ATOM 2215 C C . PRO A 1 276 ? 15.735 -1.926 -24.441 1.00 94.81 276 PRO A C 1
ATOM 2217 O O . PRO A 1 276 ? 15.231 -1.721 -23.335 1.00 94.81 276 PRO A O 1
ATOM 2220 N N . LEU A 1 277 ? 16.279 -0.945 -25.156 1.00 97.25 277 LEU A N 1
ATOM 2221 C CA . LEU A 1 277 ? 16.302 0.460 -24.769 1.00 97.25 277 LEU A CA 1
ATOM 2222 C C . LEU A 1 277 ? 15.063 1.172 -25.300 1.00 97.25 277 LEU A C 1
ATOM 2224 O O . LEU A 1 277 ? 14.921 1.391 -26.505 1.00 97.25 277 LEU A O 1
ATOM 2228 N N . TYR A 1 278 ? 14.196 1.601 -24.392 1.00 97.44 278 TYR A N 1
ATOM 2229 C CA . TYR A 1 278 ? 12.953 2.280 -24.741 1.00 97.44 278 TYR A CA 1
ATOM 2230 C C . TYR A 1 278 ? 12.846 3.621 -24.031 1.00 97.44 278 TYR A C 1
ATOM 2232 O O . TYR A 1 278 ? 13.382 3.818 -22.940 1.00 97.44 278 TYR A O 1
ATOM 2240 N N . LYS A 1 279 ? 12.096 4.549 -24.630 1.00 97.62 279 LYS A N 1
ATOM 2241 C CA . LYS A 1 279 ? 11.624 5.715 -23.886 1.00 97.62 279 LYS A CA 1
ATOM 2242 C C . LYS A 1 279 ? 10.601 5.264 -22.847 1.00 97.62 279 LYS A C 1
ATOM 2244 O O . LYS A 1 279 ? 9.761 4.408 -23.126 1.00 97.62 279 LYS A O 1
ATOM 2249 N N . CYS A 1 280 ? 10.631 5.886 -21.680 1.00 97.50 280 CYS A N 1
ATOM 2250 C CA . CYS A 1 280 ? 9.608 5.749 -20.660 1.00 97.50 280 CYS A CA 1
ATOM 2251 C C . CYS A 1 280 ? 9.220 7.118 -20.106 1.00 97.50 280 CYS A C 1
ATOM 2253 O O . CYS A 1 280 ? 10.006 8.065 -20.116 1.00 97.50 280 CYS A O 1
ATOM 2255 N N . MET A 1 281 ? 7.995 7.226 -19.614 1.00 97.25 281 MET A N 1
ATOM 2256 C CA . MET A 1 281 ? 7.580 8.343 -18.789 1.00 97.25 281 MET A CA 1
ATOM 2257 C C . MET A 1 281 ? 7.920 8.010 -17.341 1.00 97.25 281 MET A C 1
ATOM 2259 O O . MET A 1 281 ? 7.277 7.160 -16.723 1.00 97.25 281 MET A O 1
ATOM 2263 N N . TYR A 1 282 ? 8.933 8.674 -16.802 1.00 96.75 282 TYR A N 1
ATOM 2264 C CA . TYR A 1 282 ? 9.358 8.474 -15.425 1.00 96.75 282 TYR A CA 1
ATOM 2265 C C . TYR A 1 282 ? 8.413 9.211 -14.472 1.00 96.75 282 TYR A C 1
ATOM 2267 O O . TYR A 1 282 ? 7.860 8.609 -13.556 1.00 96.75 282 TYR A O 1
ATOM 2275 N N . ARG A 1 283 ? 8.132 10.488 -14.734 1.00 94.50 283 ARG A N 1
ATOM 2276 C CA . ARG A 1 283 ? 7.167 11.338 -14.003 1.00 94.50 283 ARG A CA 1
ATOM 2277 C C . ARG A 1 283 ? 6.330 12.134 -15.016 1.00 94.50 283 ARG A C 1
ATOM 2279 O O . ARG A 1 283 ? 6.651 12.067 -16.205 1.00 94.50 283 ARG A O 1
ATOM 2286 N N . PRO A 1 284 ? 5.276 12.874 -14.616 1.00 91.12 284 PRO A N 1
ATOM 2287 C CA . PRO A 1 284 ? 4.498 13.657 -15.571 1.00 91.12 284 PRO A CA 1
ATOM 2288 C C . PRO A 1 284 ? 5.417 14.604 -16.346 1.00 91.12 284 PRO A C 1
ATOM 2290 O O . PRO A 1 284 ? 6.143 15.389 -15.741 1.00 91.12 284 PRO A O 1
ATOM 2293 N N . PHE A 1 285 ? 5.408 14.488 -17.676 1.00 93.00 285 PHE A N 1
ATOM 2294 C CA . PHE A 1 285 ? 6.253 15.260 -18.601 1.00 93.00 285 PHE A CA 1
ATOM 2295 C C . PHE A 1 285 ? 7.780 15.041 -18.484 1.00 93.00 285 PHE A C 1
ATOM 2297 O O . PHE A 1 285 ? 8.535 15.674 -19.218 1.00 93.00 285 PHE A O 1
ATOM 2304 N N . ASP A 1 286 ? 8.245 14.119 -17.634 1.00 96.19 286 ASP A N 1
ATOM 2305 C CA . ASP A 1 286 ? 9.652 13.708 -17.513 1.00 96.19 286 ASP A CA 1
ATOM 2306 C C . ASP A 1 286 ? 9.853 12.380 -18.252 1.00 96.19 286 ASP A C 1
ATOM 2308 O O . ASP A 1 286 ? 9.514 11.298 -17.753 1.00 96.19 286 ASP A O 1
ATOM 2312 N N . PHE A 1 287 ? 10.370 12.478 -19.476 1.00 97.38 287 PHE A N 1
ATOM 2313 C CA . PHE A 1 287 ? 10.660 11.334 -20.332 1.00 97.38 287 PHE A CA 1
ATOM 2314 C C . PHE A 1 287 ? 12.132 10.952 -20.239 1.00 97.38 287 PHE A C 1
ATOM 2316 O O . PHE A 1 287 ? 13.018 11.779 -20.442 1.00 97.38 287 PHE A O 1
ATOM 2323 N N . ARG A 1 288 ? 12.377 9.668 -19.995 1.00 98.12 288 ARG A N 1
ATOM 2324 C CA . ARG A 1 288 ? 13.706 9.088 -19.793 1.00 98.12 288 ARG A CA 1
ATOM 2325 C C . ARG A 1 288 ? 13.893 7.854 -20.662 1.00 98.12 288 ARG A C 1
ATOM 2327 O O . ARG A 1 288 ? 12.979 7.443 -21.379 1.00 98.12 288 ARG A O 1
ATOM 2334 N N . TRP A 1 289 ? 15.084 7.278 -20.610 1.00 98.56 289 TRP A N 1
ATOM 2335 C CA . TRP A 1 289 ? 15.391 5.992 -21.224 1.00 98.56 289 TRP A CA 1
ATOM 2336 C C . TRP A 1 289 ? 15.411 4.902 -20.162 1.00 98.56 289 TRP A C 1
ATOM 2338 O O . TRP A 1 289 ? 15.905 5.127 -19.060 1.00 98.56 289 TRP A O 1
ATOM 2348 N N . VAL A 1 290 ? 14.868 3.735 -20.501 1.00 98.38 290 VAL A N 1
ATOM 2349 C CA . VAL A 1 290 ? 14.871 2.539 -19.658 1.00 98.38 290 VAL A CA 1
ATOM 2350 C C . VAL A 1 290 ? 15.414 1.346 -20.434 1.00 98.38 290 VAL A C 1
ATOM 2352 O O . VAL A 1 290 ? 15.090 1.167 -21.609 1.00 98.38 290 VAL A O 1
ATOM 2355 N N . TYR A 1 291 ? 16.213 0.521 -19.762 1.00 97.69 291 TYR A N 1
ATOM 2356 C CA . TYR A 1 291 ? 16.588 -0.804 -20.230 1.00 97.69 291 TYR A CA 1
ATOM 2357 C C . TYR A 1 291 ? 15.524 -1.764 -19.699 1.00 97.69 291 TYR A C 1
ATOM 2359 O O . TYR A 1 291 ? 15.547 -2.155 -18.529 1.00 97.69 291 TYR A O 1
ATOM 2367 N N . TYR A 1 292 ? 14.512 -2.049 -20.519 1.00 97.19 292 TYR A N 1
ATOM 2368 C CA . TYR A 1 292 ? 13.340 -2.811 -20.089 1.00 97.19 292 TYR A CA 1
ATOM 2369 C C . TYR A 1 292 ? 13.453 -4.274 -20.510 1.00 97.19 292 TYR A C 1
ATOM 2371 O O . TYR A 1 292 ? 12.980 -4.670 -21.573 1.00 97.19 292 TYR A O 1
ATOM 2379 N N . GLU A 1 293 ? 14.059 -5.072 -19.638 1.00 95.75 293 GLU A N 1
ATOM 2380 C CA . GLU A 1 293 ? 14.147 -6.524 -19.770 1.00 95.75 293 GLU A CA 1
ATOM 2381 C C . GLU A 1 293 ? 13.575 -7.179 -18.502 1.00 95.75 293 GLU A C 1
ATOM 2383 O O . GLU A 1 293 ? 14.220 -7.143 -17.446 1.00 95.75 293 GLU A O 1
ATOM 2388 N N . PRO A 1 294 ? 12.354 -7.748 -18.559 1.00 94.25 294 PRO A N 1
ATOM 2389 C CA . PRO A 1 294 ? 11.695 -8.341 -17.395 1.00 94.25 294 PRO A CA 1
ATOM 2390 C C . PRO A 1 294 ? 12.540 -9.383 -16.656 1.00 94.25 294 PRO A C 1
ATOM 2392 O O . PRO A 1 294 ? 12.387 -9.515 -15.441 1.00 94.25 294 PRO A O 1
ATOM 2395 N N . SER A 1 295 ? 13.443 -10.077 -17.358 1.00 93.06 295 SER A N 1
ATOM 2396 C CA . SER A 1 295 ? 14.310 -11.121 -16.797 1.00 93.06 295 SER A CA 1
ATOM 2397 C C . SER A 1 295 ? 15.363 -10.591 -15.819 1.00 93.06 295 SER A C 1
ATOM 2399 O O . SER A 1 295 ? 15.780 -11.323 -14.923 1.00 93.06 295 SER A O 1
ATOM 2401 N N . ILE A 1 296 ? 15.777 -9.325 -15.955 1.00 94.19 296 ILE A N 1
ATOM 2402 C CA . ILE A 1 296 ? 16.760 -8.689 -15.057 1.00 94.19 296 ILE A CA 1
ATOM 2403 C C . ILE A 1 296 ? 16.131 -7.658 -14.121 1.00 94.19 296 ILE A C 1
ATOM 2405 O O . ILE A 1 296 ? 16.804 -7.157 -13.226 1.00 94.19 296 ILE A O 1
ATOM 2409 N N . ILE A 1 297 ? 14.857 -7.315 -14.309 1.00 95.06 297 ILE A N 1
ATOM 2410 C CA . ILE A 1 297 ? 14.134 -6.421 -13.404 1.00 95.06 297 ILE A CA 1
ATOM 2411 C C . ILE A 1 297 ? 13.650 -7.226 -12.196 1.00 95.06 297 ILE A C 1
ATOM 2413 O O . ILE A 1 297 ? 12.980 -8.252 -12.340 1.00 95.06 297 ILE A O 1
ATOM 2417 N N . GLU A 1 298 ? 13.915 -6.745 -10.978 1.00 92.81 298 GLU A N 1
ATOM 2418 C CA . GLU A 1 298 ? 13.411 -7.401 -9.772 1.00 92.81 298 GLU A CA 1
ATOM 2419 C C . GLU A 1 298 ? 11.868 -7.408 -9.772 1.00 92.81 298 GLU A C 1
ATOM 2421 O O . GLU A 1 298 ? 11.211 -6.380 -9.602 1.00 92.81 298 GLU A O 1
ATOM 2426 N N . ARG A 1 299 ? 11.278 -8.605 -9.916 1.00 89.50 299 ARG A N 1
ATOM 2427 C CA . ARG A 1 299 ? 9.830 -8.824 -10.130 1.00 89.50 299 ARG A CA 1
ATOM 2428 C C . ARG A 1 299 ? 9.294 -8.218 -11.440 1.00 89.50 299 ARG A C 1
ATOM 2430 O O . ARG A 1 299 ? 8.119 -7.844 -11.499 1.00 89.50 299 ARG A O 1
ATOM 2437 N N . GLY A 1 300 ? 10.115 -8.164 -12.492 1.00 87.38 300 GLY A N 1
ATOM 2438 C CA . GLY A 1 300 ? 9.781 -7.559 -13.789 1.00 87.38 300 GLY A CA 1
ATOM 2439 C C . GLY A 1 300 ? 8.518 -8.113 -14.453 1.00 87.38 300 GLY A C 1
ATOM 2440 O O . GLY A 1 300 ? 7.703 -7.343 -14.974 1.00 87.38 300 GLY A O 1
ATOM 2441 N N . SER A 1 301 ? 8.283 -9.421 -14.321 1.00 88.69 301 SER A N 1
ATOM 2442 C CA . SER A 1 301 ? 7.123 -10.119 -14.898 1.00 88.69 301 SER A CA 1
ATOM 2443 C C . SER A 1 301 ? 5.761 -9.586 -14.429 1.00 88.69 301 SER A C 1
ATOM 2445 O O . SER A 1 301 ? 4.754 -9.776 -15.109 1.00 88.69 301 SER A O 1
ATOM 2447 N N . HIS A 1 302 ? 5.690 -8.860 -13.302 1.00 88.69 302 HIS A N 1
ATOM 2448 C CA . HIS A 1 302 ? 4.431 -8.291 -12.802 1.00 88.69 302 HIS A CA 1
ATOM 2449 C C . HIS A 1 302 ? 3.774 -7.304 -13.782 1.00 88.69 302 HIS A C 1
ATOM 2451 O O . HIS A 1 302 ? 2.548 -7.187 -13.803 1.00 88.69 302 HIS A O 1
ATOM 2457 N N . SER A 1 303 ? 4.582 -6.578 -14.558 1.00 92.62 303 SER A N 1
ATOM 2458 C CA . SER A 1 303 ? 4.110 -5.534 -15.482 1.00 92.62 303 SER A CA 1
ATOM 2459 C C . SER A 1 303 ? 4.154 -5.955 -16.951 1.00 92.62 303 SER A C 1
ATOM 2461 O O . SER A 1 303 ? 3.506 -5.326 -17.786 1.00 92.62 303 SER A O 1
ATOM 2463 N N . GLU A 1 304 ? 4.869 -7.037 -17.263 1.00 93.19 304 GLU A N 1
ATOM 2464 C CA . GLU A 1 304 ? 5.181 -7.483 -18.623 1.00 93.19 304 GLU A CA 1
ATOM 2465 C C . GLU A 1 304 ? 3.927 -7.678 -19.481 1.00 93.19 304 GLU A C 1
ATOM 2467 O O . GLU A 1 304 ? 3.822 -7.095 -20.557 1.00 93.19 304 GLU A O 1
ATOM 2472 N N . ASN A 1 305 ? 2.918 -8.379 -18.951 1.00 91.69 305 ASN A N 1
ATOM 2473 C CA . ASN A 1 305 ? 1.649 -8.634 -19.645 1.00 91.69 305 ASN A CA 1
ATOM 2474 C C . ASN A 1 305 ? 0.889 -7.363 -20.049 1.00 91.69 305 ASN A C 1
ATOM 2476 O O . ASN A 1 305 ? 0.019 -7.425 -20.906 1.00 91.69 305 ASN A O 1
ATOM 2480 N N . THR A 1 306 ? 1.173 -6.219 -19.424 1.00 94.31 306 THR A N 1
ATOM 2481 C CA . THR A 1 306 ? 0.563 -4.932 -19.790 1.00 94.31 306 THR A CA 1
ATOM 2482 C C . THR A 1 306 ? 1.515 -4.079 -20.619 1.00 94.31 306 THR A C 1
ATOM 2484 O O . THR A 1 306 ? 1.109 -3.522 -21.637 1.00 94.31 306 THR A O 1
ATOM 2487 N N . MET A 1 307 ? 2.781 -3.983 -20.210 1.00 95.44 307 MET A N 1
ATOM 2488 C CA . MET A 1 307 ? 3.784 -3.140 -20.866 1.00 95.44 307 MET A CA 1
ATOM 2489 C C . MET A 1 307 ? 4.115 -3.616 -22.278 1.00 95.44 307 MET A C 1
ATOM 2491 O O . MET A 1 307 ? 4.329 -2.778 -23.152 1.00 95.44 307 MET A O 1
ATOM 2495 N N . ARG A 1 308 ? 4.069 -4.929 -22.538 1.00 94.19 308 ARG A N 1
ATOM 2496 C CA . ARG A 1 308 ? 4.298 -5.491 -23.875 1.00 94.19 308 ARG A CA 1
ATOM 2497 C C . ARG A 1 308 ? 3.416 -4.855 -24.947 1.00 94.19 308 ARG A C 1
ATOM 2499 O O . ARG A 1 308 ? 3.876 -4.621 -26.052 1.00 94.19 308 ARG A O 1
ATOM 2506 N N . HIS A 1 309 ? 2.178 -4.480 -24.623 1.00 95.19 309 HIS A N 1
ATOM 2507 C CA . HIS A 1 309 ? 1.264 -3.866 -25.588 1.00 95.19 309 HIS A CA 1
ATOM 2508 C C . HIS A 1 309 ? 1.679 -2.451 -25.993 1.00 95.19 309 HIS A C 1
ATOM 2510 O O . HIS A 1 309 ? 1.347 -2.009 -27.089 1.00 95.19 309 HIS A O 1
ATOM 2516 N N . MET A 1 310 ? 2.424 -1.753 -25.136 1.00 95.62 310 MET A N 1
ATOM 2517 C CA . MET A 1 310 ? 3.002 -0.446 -25.455 1.00 95.62 310 MET A CA 1
ATOM 2518 C C . MET A 1 310 ? 4.276 -0.559 -26.306 1.00 95.62 310 MET A C 1
ATOM 2520 O O . MET A 1 310 ? 4.726 0.449 -26.839 1.00 95.62 310 MET A O 1
ATOM 2524 N N . LEU A 1 311 ? 4.862 -1.758 -26.408 1.00 93.81 311 LEU A N 1
ATOM 2525 C CA . LEU A 1 311 ? 6.065 -2.038 -27.197 1.00 93.81 311 LEU A CA 1
ATOM 2526 C C . LEU A 1 311 ? 5.740 -2.722 -28.529 1.00 93.81 311 LEU A C 1
ATOM 2528 O O . LEU A 1 311 ? 6.328 -2.392 -29.550 1.00 93.81 311 LEU A O 1
ATOM 2532 N N . GLU A 1 312 ? 4.812 -3.678 -28.507 1.00 92.69 312 GLU A N 1
ATOM 2533 C CA . GLU A 1 312 ? 4.459 -4.520 -29.652 1.00 92.69 312 GLU A CA 1
ATOM 2534 C C . GLU A 1 312 ? 3.529 -3.798 -30.641 1.00 92.69 312 GLU A C 1
ATOM 2536 O O . GLU A 1 312 ? 3.654 -4.009 -31.842 1.00 92.69 312 GLU A O 1
ATOM 2541 N N . VAL A 1 313 ? 2.630 -2.923 -30.165 1.00 91.25 313 VAL A N 1
ATOM 2542 C CA . VAL A 1 313 ? 1.687 -2.189 -31.029 1.00 91.25 313 VAL A CA 1
ATOM 2543 C C . VAL A 1 313 ? 2.240 -0.811 -31.383 1.00 91.25 313 VAL A C 1
ATOM 2545 O O . VAL A 1 313 ? 2.572 -0.007 -30.507 1.00 91.25 313 VAL A O 1
ATOM 2548 N N . SER A 1 314 ? 2.288 -0.501 -32.679 1.00 87.00 314 SER A N 1
ATOM 2549 C CA . SER A 1 314 ? 2.828 0.768 -33.171 1.00 87.00 314 SER A CA 1
ATOM 2550 C C . SER A 1 314 ? 1.940 1.948 -32.779 1.00 87.00 314 SER A C 1
ATOM 2552 O O . SER A 1 314 ? 0.725 1.920 -32.951 1.00 87.00 314 SER A O 1
ATOM 2554 N N . HIS A 1 315 ? 2.558 3.019 -32.273 1.00 89.12 315 HIS A N 1
ATOM 2555 C CA . HIS A 1 315 ? 1.878 4.262 -31.879 1.00 89.12 315 HIS A CA 1
ATOM 2556 C C . HIS A 1 315 ? 0.721 4.089 -30.875 1.00 89.12 315 HIS A C 1
ATOM 2558 O O . HIS A 1 315 ? -0.169 4.945 -30.823 1.00 89.12 315 HIS A O 1
ATOM 2564 N N . ASN A 1 316 ? 0.751 3.035 -30.052 1.00 95.31 316 ASN A N 1
ATOM 2565 C CA . ASN A 1 316 ? -0.283 2.769 -29.054 1.00 95.31 316 ASN A CA 1
ATOM 2566 C C . ASN A 1 316 ? -0.432 3.935 -28.059 1.00 95.31 316 ASN A C 1
ATOM 2568 O O . ASN A 1 316 ? 0.517 4.675 -27.777 1.00 95.31 316 ASN A O 1
ATOM 2572 N N . LEU A 1 317 ? -1.638 4.096 -27.523 1.00 96.50 317 LEU A N 1
ATOM 2573 C CA . LEU A 1 317 ? -1.943 5.032 -26.448 1.00 96.50 317 LEU A CA 1
ATOM 2574 C C . LEU A 1 317 ? -2.222 4.253 -25.171 1.00 96.50 317 LEU A C 1
ATOM 2576 O O . LEU A 1 317 ? -2.862 3.212 -25.197 1.00 96.50 317 LEU A O 1
ATOM 2580 N N . GLY A 1 318 ? -1.765 4.772 -24.043 1.00 96.50 318 GLY A N 1
ATOM 2581 C CA . GLY A 1 318 ? -2.031 4.217 -22.729 1.00 96.50 318 GLY A CA 1
ATOM 2582 C C . GLY A 1 318 ? -2.662 5.271 -21.841 1.00 96.50 318 GLY A C 1
ATOM 2583 O O . GLY A 1 318 ? -2.063 6.328 -21.629 1.00 96.50 318 GLY A O 1
ATOM 2584 N N . LEU A 1 319 ? -3.852 4.988 -21.315 1.00 97.06 319 LEU A N 1
ATOM 2585 C CA . LEU A 1 319 ? -4.420 5.771 -20.225 1.00 97.06 319 LEU A CA 1
ATOM 2586 C C . LEU A 1 319 ? -3.751 5.333 -18.924 1.00 97.06 319 LEU A C 1
ATOM 2588 O O . LEU A 1 319 ? -3.684 4.145 -18.604 1.00 97.06 319 LEU A O 1
ATOM 2592 N N . LEU A 1 320 ? -3.274 6.311 -18.170 1.00 96.00 320 LEU A N 1
ATOM 2593 C CA . LEU A 1 320 ? -2.696 6.130 -16.855 1.00 96.00 320 LEU A CA 1
ATOM 2594 C C . LEU A 1 320 ? -3.629 6.695 -15.811 1.00 96.00 320 LEU A C 1
ATOM 2596 O O . LEU A 1 320 ? -4.052 7.844 -15.919 1.00 96.00 320 LEU A O 1
ATOM 2600 N N . CYS A 1 321 ? -3.898 5.914 -14.774 1.00 92.94 321 CYS A N 1
ATOM 2601 C CA . CYS A 1 321 ? -4.575 6.431 -13.598 1.00 92.94 321 CYS A CA 1
ATOM 2602 C C . CYS A 1 321 ? -4.113 5.739 -12.319 1.00 92.94 321 CYS A C 1
ATOM 2604 O O . CYS A 1 321 ? -3.713 4.569 -12.312 1.00 92.94 321 CYS A O 1
ATOM 2606 N N . SER A 1 322 ? -4.219 6.449 -11.204 1.00 88.31 322 SER A N 1
ATOM 2607 C CA . SER A 1 322 ? -4.045 5.855 -9.881 1.00 88.31 322 SER A CA 1
ATOM 2608 C C . SER A 1 322 ? -5.334 5.196 -9.408 1.00 88.31 322 SER A C 1
ATOM 2610 O O . SER A 1 322 ? -6.420 5.756 -9.526 1.00 88.31 322 SER A O 1
ATOM 2612 N N . ARG A 1 323 ? -5.226 4.009 -8.798 1.00 81.12 323 ARG A N 1
ATOM 2613 C CA . ARG A 1 323 ? -6.389 3.333 -8.186 1.00 81.12 323 ARG A CA 1
ATOM 2614 C C . ARG A 1 323 ? -6.968 4.126 -7.009 1.00 81.12 323 ARG A C 1
ATOM 2616 O O . ARG A 1 323 ? -8.137 3.969 -6.676 1.00 81.12 323 ARG A O 1
ATOM 2623 N N . GLN A 1 324 ? -6.129 4.902 -6.329 1.00 79.94 324 GLN A N 1
ATOM 2624 C CA . GLN A 1 324 ? -6.506 5.715 -5.180 1.00 79.94 324 GLN A CA 1
ATOM 2625 C C . GLN A 1 324 ? -5.729 7.021 -5.212 1.00 79.94 324 GLN A C 1
ATOM 2627 O O . GLN A 1 324 ? -4.528 6.987 -5.465 1.00 79.94 324 GLN A O 1
ATOM 2632 N N . VAL A 1 325 ? -6.387 8.119 -4.856 1.00 78.12 325 VAL A N 1
ATOM 2633 C CA . VAL A 1 325 ? -5.721 9.387 -4.551 1.00 78.12 325 VAL A CA 1
ATOM 2634 C C . VAL A 1 325 ? -5.513 9.441 -3.042 1.00 78.12 325 VAL A C 1
ATOM 2636 O O . VAL A 1 325 ? -6.470 9.356 -2.273 1.00 78.12 325 VAL A O 1
ATOM 2639 N N . ALA A 1 326 ? -4.252 9.470 -2.608 1.00 69.12 326 ALA A N 1
ATOM 2640 C CA . ALA A 1 326 ? -3.919 9.505 -1.182 1.00 69.12 326 ALA A CA 1
ATOM 2641 C C . ALA A 1 326 ? -3.810 10.931 -0.627 1.00 69.12 326 ALA A C 1
ATOM 2643 O O . ALA A 1 326 ? -3.985 11.122 0.575 1.00 69.12 326 ALA A O 1
ATOM 2644 N N . ARG A 1 327 ? -3.506 11.903 -1.493 1.00 70.69 327 ARG A N 1
ATOM 2645 C CA . ARG A 1 327 ? -3.355 13.315 -1.135 1.00 70.69 327 ARG A CA 1
ATOM 2646 C C . ARG A 1 327 ? -4.726 13.972 -0.980 1.00 70.69 327 ARG A C 1
ATOM 2648 O O . ARG A 1 327 ? -5.686 13.577 -1.640 1.00 70.69 327 ARG A O 1
ATOM 2655 N N . LYS A 1 328 ? -4.820 14.974 -0.104 1.00 65.19 328 LYS A N 1
ATOM 2656 C CA . LYS A 1 328 ? -6.009 15.833 -0.017 1.00 65.19 328 LYS A CA 1
ATOM 2657 C C . LYS A 1 328 ? -5.999 16.809 -1.194 1.00 65.19 328 LYS A C 1
ATOM 2659 O O . LYS A 1 328 ? -4.958 17.386 -1.483 1.00 65.19 328 LYS A O 1
ATOM 2664 N N . GLY A 1 329 ? -7.146 17.010 -1.837 1.00 68.19 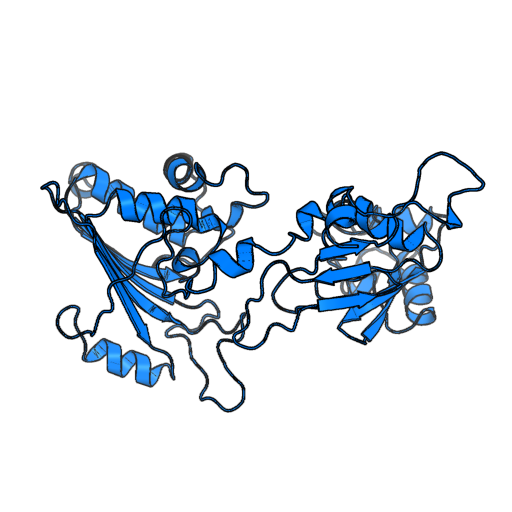329 GLY A N 1
ATOM 2665 C CA . GLY A 1 329 ? -7.289 17.968 -2.932 1.00 68.19 329 GLY A CA 1
ATOM 2666 C C . GLY A 1 329 ? -8.061 17.406 -4.119 1.00 68.19 329 GLY A C 1
ATOM 2667 O O . GLY A 1 329 ? -8.780 16.413 -3.996 1.00 68.19 329 GLY A O 1
ATOM 2668 N N . ALA A 1 330 ? -7.918 18.081 -5.258 1.00 72.75 330 ALA A N 1
ATOM 2669 C CA . ALA A 1 330 ? -8.549 17.687 -6.506 1.00 72.75 330 ALA A CA 1
ATOM 2670 C C . ALA A 1 330 ? -7.957 16.379 -7.050 1.00 72.75 330 ALA A C 1
ATOM 2672 O O . ALA A 1 330 ? -6.797 16.042 -6.818 1.00 72.75 330 ALA A O 1
ATOM 2673 N N . PHE A 1 331 ? -8.775 15.649 -7.800 1.00 81.69 331 PHE A N 1
ATOM 2674 C CA . PHE A 1 331 ? -8.340 14.476 -8.541 1.00 81.69 331 PHE A CA 1
ATOM 2675 C C . PHE A 1 331 ? -7.407 14.897 -9.688 1.00 81.69 331 PHE A C 1
ATOM 2677 O O . PHE A 1 331 ? -7.842 15.569 -10.619 1.00 81.69 331 PHE A O 1
ATOM 2684 N N . ASP A 1 332 ? -6.135 14.503 -9.608 1.00 80.88 332 ASP A N 1
ATOM 2685 C CA . ASP A 1 332 ? -5.065 14.919 -10.531 1.00 80.88 332 ASP A CA 1
ATOM 2686 C C . ASP A 1 332 ? -4.257 13.743 -11.122 1.00 80.88 332 ASP A C 1
ATOM 2688 O O . ASP A 1 332 ? -3.446 13.922 -12.027 1.00 80.88 332 ASP A O 1
ATOM 2692 N N . GLY A 1 333 ? -4.482 12.521 -10.634 1.00 85.69 333 GLY A N 1
ATOM 2693 C CA . GLY A 1 333 ? -3.690 11.335 -10.967 1.00 85.69 333 GLY A CA 1
ATOM 2694 C C . GLY A 1 333 ? -4.098 10.638 -12.265 1.00 85.69 333 GLY A C 1
ATOM 2695 O O . GLY A 1 333 ? -4.288 9.418 -12.242 1.00 85.69 333 GLY A O 1
ATOM 2696 N N . VAL A 1 334 ? -4.264 11.381 -13.366 1.00 91.75 334 VAL A N 1
ATOM 2697 C CA . VAL A 1 334 ? -4.591 10.845 -14.703 1.00 91.75 334 VAL A CA 1
ATOM 2698 C C . VAL A 1 334 ? -3.674 11.426 -15.770 1.00 91.75 334 VAL A C 1
ATOM 2700 O O . VAL A 1 334 ? -3.403 12.623 -15.783 1.00 91.75 334 VAL A O 1
ATOM 2703 N N . PHE A 1 335 ? -3.211 10.583 -16.693 1.00 94.94 335 PHE A N 1
ATOM 2704 C CA . PHE A 1 335 ? -2.382 11.014 -17.816 1.00 94.94 335 PHE A CA 1
ATOM 2705 C C . PHE A 1 335 ? -2.533 10.087 -19.024 1.00 94.94 335 PHE A C 1
ATOM 2707 O O . PHE A 1 335 ? -3.037 8.975 -18.897 1.00 94.94 335 PHE A O 1
ATOM 2714 N N . VAL A 1 336 ? -2.066 10.514 -20.197 1.00 96.06 336 VAL A N 1
ATOM 2715 C CA . VAL A 1 336 ? -2.011 9.675 -21.402 1.00 96.06 336 VAL A CA 1
ATOM 2716 C C . VAL A 1 336 ? -0.576 9.610 -21.902 1.00 96.06 336 VAL A C 1
ATOM 2718 O O . VAL A 1 336 ? 0.116 10.623 -21.956 1.00 96.06 336 VAL A O 1
ATOM 2721 N N . THR A 1 337 ? -0.116 8.421 -22.279 1.00 96.75 337 THR A N 1
ATOM 2722 C CA . THR A 1 337 ? 1.248 8.200 -22.771 1.00 96.75 337 THR A CA 1
ATOM 2723 C C . THR A 1 337 ? 1.266 7.360 -24.043 1.00 96.75 337 THR A C 1
ATOM 2725 O O . THR A 1 337 ? 0.358 6.574 -24.295 1.00 96.75 337 THR A O 1
ATOM 2728 N N . ARG A 1 338 ? 2.325 7.518 -24.841 1.00 96.50 338 ARG A N 1
ATOM 2729 C CA . ARG A 1 338 ? 2.662 6.644 -25.982 1.00 96.50 338 ARG A CA 1
ATOM 2730 C C . ARG A 1 338 ? 3.841 5.716 -25.697 1.00 96.50 338 ARG A C 1
ATOM 2732 O O . ARG A 1 338 ? 4.259 4.959 -26.560 1.00 96.50 338 ARG A O 1
ATOM 2739 N N . VAL A 1 339 ? 4.418 5.832 -24.507 1.00 96.56 339 VAL A N 1
ATOM 2740 C CA . VAL A 1 339 ? 5.616 5.111 -24.080 1.00 96.56 339 VAL A CA 1
ATOM 2741 C C . VAL A 1 339 ? 5.323 4.307 -22.819 1.00 96.56 339 VAL A C 1
ATOM 2743 O O . VAL A 1 339 ? 4.293 4.515 -22.169 1.00 96.56 339 VAL A O 1
ATOM 2746 N N . LEU A 1 340 ? 6.250 3.424 -22.446 1.00 97.06 340 LEU A N 1
ATOM 2747 C CA . LEU A 1 340 ? 6.223 2.754 -21.148 1.00 97.06 340 LEU A CA 1
ATOM 2748 C C . LEU A 1 340 ? 6.073 3.776 -20.015 1.00 97.06 340 LEU A C 1
ATOM 2750 O O . LEU A 1 340 ? 6.582 4.890 -20.109 1.00 97.06 340 LEU A O 1
ATOM 2754 N N . ALA A 1 341 ? 5.416 3.398 -18.926 1.00 97.06 341 ALA A N 1
ATOM 2755 C CA . ALA A 1 341 ? 5.278 4.255 -17.754 1.00 97.06 341 ALA A CA 1
ATOM 2756 C C . ALA A 1 341 ? 5.781 3.530 -16.511 1.00 97.06 341 ALA A C 1
ATOM 2758 O O . ALA A 1 341 ? 5.493 2.346 -16.324 1.00 97.06 341 ALA A O 1
ATOM 2759 N N . GLU A 1 342 ? 6.524 4.254 -15.683 1.00 96.62 342 GLU A N 1
ATOM 2760 C CA . GLU A 1 342 ? 6.982 3.800 -14.376 1.00 96.62 342 GLU A CA 1
ATOM 2761 C C . GLU A 1 342 ? 5.822 3.846 -13.357 1.00 96.62 342 GLU A C 1
ATOM 2763 O O . GLU A 1 342 ? 4.803 4.528 -13.512 1.00 96.62 342 GLU A O 1
ATOM 2768 N N . LYS A 1 343 ? 5.915 3.070 -12.286 1.00 94.56 343 LYS A N 1
ATOM 2769 C CA . LYS A 1 343 ? 4.877 2.925 -11.265 1.00 94.56 343 LYS A CA 1
ATOM 2770 C C . LYS A 1 343 ? 4.472 4.253 -10.633 1.00 94.56 343 LYS A C 1
ATOM 2772 O O . LYS A 1 343 ? 3.319 4.383 -10.220 1.00 94.56 343 LYS A O 1
ATOM 2777 N N . LYS A 1 344 ? 5.358 5.244 -10.571 1.00 92.31 344 LYS A N 1
ATOM 2778 C CA . LYS A 1 344 ? 5.114 6.570 -9.987 1.00 92.31 344 LYS A CA 1
ATOM 2779 C C . LYS A 1 344 ? 4.916 7.673 -11.028 1.00 92.31 344 LYS A C 1
ATOM 2781 O O . LYS A 1 344 ? 5.050 8.849 -10.695 1.00 92.31 344 LYS A O 1
ATOM 2786 N N . SER A 1 345 ? 4.561 7.324 -12.266 1.00 92.31 345 SER A N 1
ATOM 2787 C CA . SER A 1 345 ? 4.418 8.307 -13.344 1.00 92.31 345 SER A CA 1
ATOM 2788 C C . SER A 1 345 ? 3.295 9.322 -13.171 1.00 92.31 345 SER A C 1
ATOM 2790 O O . SER A 1 345 ? 3.428 10.399 -13.732 1.00 92.31 345 SER A O 1
ATOM 2792 N N . VAL A 1 346 ? 2.200 9.017 -12.461 1.00 90.12 346 VAL A N 1
ATOM 2793 C CA . VAL A 1 346 ? 1.095 9.985 -12.247 1.00 90.12 346 VAL A CA 1
ATOM 2794 C C . VAL A 1 346 ? 0.784 10.266 -10.776 1.00 90.12 346 VAL A C 1
ATOM 2796 O O . VAL A 1 346 ? 0.045 11.192 -10.467 1.00 90.12 346 VAL A O 1
ATOM 2799 N N . ASP A 1 347 ? 1.359 9.496 -9.851 1.00 85.88 347 ASP A N 1
ATOM 2800 C CA . ASP A 1 347 ? 1.185 9.681 -8.409 1.00 85.88 347 ASP A CA 1
ATOM 2801 C C . ASP A 1 347 ? 2.451 9.229 -7.675 1.00 85.88 347 ASP A C 1
ATOM 2803 O O . ASP A 1 347 ? 2.923 8.104 -7.845 1.00 85.88 347 ASP A O 1
ATOM 2807 N N . SER A 1 348 ? 3.007 10.100 -6.833 1.00 83.50 348 SER A N 1
ATOM 2808 C CA . SER A 1 348 ? 4.223 9.809 -6.066 1.00 83.50 348 SER A CA 1
ATOM 2809 C C . SER A 1 348 ? 3.972 8.843 -4.900 1.00 83.50 348 SER A C 1
ATOM 2811 O O . SER A 1 348 ? 4.835 8.053 -4.511 1.00 83.50 348 SER A O 1
ATOM 2813 N N . THR A 1 349 ? 2.759 8.821 -4.360 1.00 78.25 349 THR A N 1
ATOM 2814 C CA . THR A 1 349 ? 2.368 8.075 -3.156 1.00 78.25 349 THR A CA 1
ATOM 2815 C C . THR A 1 349 ? 1.736 6.716 -3.461 1.00 78.25 349 THR A C 1
ATOM 2817 O O . THR A 1 349 ? 1.793 5.794 -2.637 1.00 78.25 349 THR A O 1
ATOM 2820 N N . ARG A 1 350 ? 1.161 6.540 -4.653 1.00 84.56 350 ARG A N 1
ATOM 2821 C CA . ARG A 1 350 ? 0.455 5.325 -5.091 1.00 84.56 350 ARG A CA 1
ATOM 2822 C C . ARG A 1 350 ? 1.026 4.784 -6.392 1.00 84.56 350 ARG A C 1
ATOM 2824 O O . ARG A 1 350 ? 2.018 5.297 -6.886 1.00 84.56 350 ARG A O 1
ATOM 2831 N N . SER A 1 351 ? 0.519 3.635 -6.823 1.00 89.81 351 SER A N 1
ATOM 2832 C CA . SER A 1 351 ? 0.938 3.009 -8.074 1.00 89.81 351 SER A CA 1
ATOM 2833 C C . SER A 1 351 ? 0.017 3.456 -9.199 1.00 89.81 351 SER A C 1
ATOM 2835 O O . SER A 1 351 ? -1.208 3.400 -9.056 1.00 89.81 351 SER A O 1
ATOM 2837 N N . SER A 1 352 ? 0.624 3.804 -10.321 1.00 93.06 352 SER A N 1
ATOM 2838 C CA . SER A 1 352 ? -0.035 4.090 -11.586 1.00 93.06 352 SER A CA 1
ATOM 2839 C C . SER A 1 352 ? -0.426 2.771 -12.253 1.00 93.06 352 SER A C 1
ATOM 2841 O O . SER A 1 352 ? 0.344 1.805 -12.249 1.00 93.06 352 SER A O 1
ATOM 2843 N N . SER A 1 353 ? -1.639 2.713 -12.791 1.00 94.81 353 SER A N 1
ATOM 2844 C CA . SER A 1 353 ? -2.123 1.606 -13.618 1.00 94.81 353 SER A CA 1
ATOM 2845 C C . SER A 1 353 ? -2.193 2.050 -15.072 1.00 94.81 353 SER A C 1
ATOM 2847 O O . SER A 1 353 ? -2.558 3.190 -15.341 1.00 94.81 353 SER A O 1
ATOM 2849 N N . MET A 1 354 ? -1.861 1.142 -15.980 1.00 96.50 354 MET A N 1
ATOM 2850 C CA . MET A 1 354 ? -1.893 1.315 -17.423 1.00 96.50 354 MET A CA 1
ATOM 2851 C C . MET A 1 354 ? -3.090 0.582 -18.019 1.00 96.50 354 MET A C 1
ATOM 2853 O O . MET A 1 354 ? -3.310 -0.604 -17.746 1.00 96.50 354 MET A O 1
ATOM 2857 N N . PHE A 1 355 ? -3.803 1.292 -18.884 1.00 97.12 355 PHE A N 1
ATOM 2858 C CA . PHE A 1 355 ? -4.897 0.801 -19.709 1.00 97.12 355 PHE A CA 1
ATOM 2859 C C . PHE A 1 355 ? -4.521 1.072 -21.173 1.00 97.12 355 PHE A C 1
ATOM 2861 O O . PHE A 1 355 ? -4.758 2.178 -21.668 1.00 97.12 355 PHE A O 1
ATOM 2868 N N . PRO A 1 356 ? -3.855 0.117 -21.852 1.00 96.62 356 PRO A N 1
ATOM 2869 C CA . PRO A 1 356 ? -3.507 0.267 -23.263 1.00 96.62 356 PRO A CA 1
ATOM 2870 C C . PRO A 1 356 ? -4.776 0.424 -24.101 1.00 96.62 356 PRO A C 1
ATOM 2872 O O . PRO A 1 356 ? -5.766 -0.249 -23.833 1.00 96.62 356 PRO A O 1
ATOM 2875 N N . GLN A 1 357 ? -4.767 1.276 -25.117 1.00 95.44 357 GLN A N 1
ATOM 2876 C CA . GLN A 1 357 ? -5.878 1.425 -26.055 1.00 95.44 357 GLN A CA 1
ATOM 2877 C C . GLN A 1 357 ? -5.980 0.201 -26.960 1.00 95.44 357 GLN A C 1
ATOM 2879 O O . GLN A 1 357 ? -7.081 -0.255 -27.258 1.00 95.44 357 GLN A O 1
ATOM 2884 N N . MET A 1 358 ? -4.830 -0.332 -27.367 1.00 94.69 358 MET A N 1
ATOM 2885 C CA . MET A 1 358 ? -4.719 -1.518 -28.203 1.00 94.69 358 MET A CA 1
ATOM 2886 C C . MET A 1 358 ? -3.948 -2.618 -27.470 1.00 94.69 358 MET A C 1
ATOM 2888 O O . MET A 1 358 ? -3.026 -2.338 -26.699 1.00 94.69 358 MET A O 1
ATOM 2892 N N . VAL A 1 359 ? -4.300 -3.872 -27.728 1.00 94.06 359 VAL A N 1
ATOM 2893 C CA . VAL A 1 359 ? -3.584 -5.067 -27.273 1.00 94.06 359 VAL A CA 1
ATOM 2894 C C . VAL A 1 359 ? -2.977 -5.791 -28.464 1.00 94.06 359 VAL A C 1
ATOM 2896 O O . VAL A 1 359 ? -3.561 -5.866 -29.540 1.00 94.06 359 VAL A O 1
ATOM 2899 N N . SER A 1 360 ? -1.785 -6.329 -28.263 1.00 89.50 360 SER A N 1
ATOM 2900 C CA . SER A 1 360 ? -1.096 -7.137 -29.265 1.00 89.50 360 SER A CA 1
ATOM 2901 C C . SER A 1 360 ? -1.737 -8.520 -29.374 1.00 89.50 360 SER A C 1
ATOM 2903 O O . SER A 1 360 ? -2.016 -9.161 -28.354 1.00 89.50 360 SER A O 1
ATOM 2905 N N . THR A 1 361 ? -1.957 -8.982 -30.603 1.00 78.81 361 THR A N 1
ATOM 2906 C CA . THR A 1 361 ? -2.424 -10.333 -30.913 1.00 78.81 361 THR A CA 1
ATOM 2907 C C . THR A 1 361 ? -1.227 -11.243 -31.153 1.00 78.81 361 THR A C 1
ATOM 2909 O O . THR A 1 361 ? -0.397 -11.019 -32.029 1.00 78.81 361 THR A O 1
ATOM 2912 N N . VAL A 1 362 ? -1.121 -12.314 -30.371 1.00 60.16 362 VAL A N 1
ATOM 2913 C CA . VAL A 1 362 ? -0.128 -13.357 -30.645 1.00 60.16 362 VAL A CA 1
ATOM 2914 C C . VAL A 1 362 ? -0.675 -14.209 -31.794 1.00 60.16 362 VAL A C 1
ATOM 2916 O O . VAL A 1 362 ? -1.640 -14.935 -31.573 1.00 60.16 362 VAL A O 1
ATOM 2919 N N . GLY A 1 363 ? -0.103 -14.129 -33.007 1.00 53.19 363 GLY A N 1
ATOM 2920 C CA . GLY A 1 363 ? -0.408 -15.130 -34.047 1.00 53.19 363 GLY A CA 1
ATOM 2921 C C . GLY A 1 363 ? -0.318 -14.771 -35.536 1.00 53.19 363 GLY A C 1
ATOM 2922 O O . GLY A 1 363 ? -0.572 -15.656 -36.344 1.00 53.19 363 GLY A O 1
ATOM 2923 N N . SER A 1 364 ? 0.038 -13.555 -35.955 1.00 40.06 364 SER A N 1
ATOM 2924 C CA . SER A 1 364 ? 0.091 -13.218 -37.391 1.00 40.06 364 SER A CA 1
ATOM 2925 C C . SER A 1 364 ? 1.211 -12.219 -37.680 1.00 40.06 364 SER A C 1
ATOM 2927 O O . SER A 1 364 ? 1.202 -11.108 -37.163 1.00 40.06 364 SER A O 1
ATOM 2929 N N . LEU A 1 365 ? 2.179 -12.612 -38.519 1.00 44.78 365 LEU A N 1
ATOM 2930 C CA . LEU A 1 365 ? 3.329 -11.794 -38.947 1.00 44.78 365 LEU A CA 1
ATOM 2931 C C . LEU A 1 365 ? 2.932 -10.473 -39.639 1.00 44.78 365 LEU A C 1
ATOM 2933 O O . LEU A 1 365 ? 3.791 -9.611 -39.806 1.00 44.78 365 LEU A O 1
ATOM 2937 N N . MET A 1 366 ? 1.661 -10.298 -40.023 1.00 44.50 366 MET A N 1
ATOM 2938 C CA . MET A 1 366 ? 1.156 -9.073 -40.653 1.00 44.50 366 MET A CA 1
ATOM 2939 C C . MET A 1 366 ? 0.335 -8.168 -39.715 1.00 44.50 366 MET A C 1
ATOM 2941 O O . MET A 1 366 ? 0.178 -6.992 -40.029 1.00 44.50 366 MET A O 1
ATOM 2945 N N . ASP A 1 367 ? -0.106 -8.653 -38.544 1.00 46.31 367 ASP A N 1
ATOM 2946 C CA . ASP A 1 367 ? -1.005 -7.905 -37.638 1.00 46.31 367 ASP A CA 1
ATOM 2947 C C . ASP A 1 367 ? -0.327 -7.328 -36.384 1.00 46.31 367 ASP A C 1
ATOM 2949 O O . ASP A 1 367 ? -0.942 -6.547 -35.653 1.00 46.31 367 ASP A O 1
ATOM 2953 N N . ILE A 1 368 ? 0.948 -7.662 -36.134 1.00 53.19 368 ILE A N 1
ATOM 2954 C CA . ILE A 1 368 ? 1.673 -7.247 -34.914 1.00 53.19 368 ILE A CA 1
ATOM 2955 C C . ILE A 1 368 ? 1.688 -5.714 -34.764 1.00 53.19 368 ILE A C 1
ATOM 2957 O O . ILE A 1 368 ? 1.618 -5.204 -33.651 1.00 53.19 368 ILE A O 1
ATOM 2961 N N . ALA A 1 369 ? 1.694 -4.963 -35.871 1.00 60.62 369 ALA A N 1
ATOM 2962 C CA . ALA A 1 369 ? 1.807 -3.508 -35.821 1.00 60.62 369 ALA A CA 1
ATOM 2963 C C . ALA A 1 369 ? 0.505 -2.770 -35.452 1.00 60.62 369 ALA A C 1
ATOM 2965 O O . ALA A 1 369 ? 0.596 -1.700 -34.848 1.00 60.62 369 ALA A O 1
ATOM 2966 N N . GLN A 1 370 ? -0.679 -3.294 -35.802 1.00 70.88 370 GLN A N 1
ATOM 2967 C CA . GLN A 1 370 ? -1.950 -2.565 -35.624 1.00 70.88 370 GLN A CA 1
ATOM 2968 C C . GLN A 1 370 ? -2.652 -2.881 -34.294 1.00 70.88 370 GLN A C 1
ATOM 2970 O O . GLN A 1 370 ? -3.275 -1.992 -33.714 1.00 70.88 370 GLN A O 1
ATOM 2975 N N . GLY A 1 371 ? -2.501 -4.102 -33.769 1.00 82.81 371 GLY A N 1
ATOM 2976 C CA . GLY A 1 371 ? -3.162 -4.541 -32.535 1.00 82.81 371 GLY A CA 1
ATOM 2977 C C . GLY A 1 371 ? -4.695 -4.607 -32.637 1.00 82.81 371 GLY A C 1
ATOM 2978 O O . GLY A 1 371 ? -5.303 -4.236 -33.638 1.00 82.81 371 GLY A O 1
ATOM 2979 N N . MET A 1 372 ? -5.346 -5.071 -31.571 1.00 91.06 372 MET A N 1
ATOM 2980 C CA . MET A 1 372 ? -6.805 -5.063 -31.415 1.00 91.06 372 MET A CA 1
ATOM 2981 C C . MET A 1 372 ? -7.237 -4.042 -30.368 1.00 91.06 372 MET A C 1
ATOM 2983 O O . MET A 1 372 ? -6.553 -3.861 -29.365 1.00 91.06 372 MET A O 1
ATOM 2987 N N . ALA A 1 373 ? -8.397 -3.416 -30.560 1.00 92.12 373 ALA A N 1
ATOM 2988 C CA . ALA A 1 373 ? -8.957 -2.486 -29.585 1.00 92.12 373 ALA A CA 1
ATOM 2989 C C . ALA A 1 373 ? -9.184 -3.167 -28.222 1.00 92.12 373 ALA A C 1
ATOM 2991 O O . ALA A 1 373 ? -9.803 -4.226 -28.133 1.00 92.12 373 ALA A O 1
ATOM 2992 N N . ASN A 1 374 ? -8.701 -2.543 -27.150 1.00 93.69 374 ASN A N 1
ATOM 2993 C CA . ASN A 1 374 ? -8.740 -3.065 -25.785 1.00 93.69 374 ASN A CA 1
ATOM 2994 C C . ASN A 1 374 ? -9.998 -2.625 -25.020 1.00 93.69 374 ASN A C 1
ATOM 2996 O O . ASN A 1 374 ? -9.937 -2.248 -23.848 1.00 93.69 374 ASN A O 1
ATOM 3000 N N . PHE A 1 375 ? -11.146 -2.648 -25.685 1.00 92.31 375 PHE A N 1
ATOM 3001 C CA . PHE A 1 375 ? -12.416 -2.266 -25.085 1.00 92.31 375 PHE A CA 1
ATOM 3002 C C . PHE A 1 375 ? -13.345 -3.467 -25.013 1.00 92.31 375 PHE A C 1
ATOM 3004 O O . PHE A 1 375 ? -13.410 -4.282 -25.934 1.00 92.31 375 PHE A O 1
ATOM 3011 N N . THR A 1 376 ? -14.075 -3.590 -23.912 1.00 89.56 376 THR A N 1
ATOM 3012 C CA . THR A 1 376 ? -15.141 -4.585 -23.815 1.00 89.56 376 THR A CA 1
ATOM 3013 C C . THR A 1 376 ? -16.366 -4.119 -24.612 1.00 89.56 376 THR A C 1
ATOM 3015 O O . THR A 1 376 ? -16.531 -2.917 -24.854 1.00 89.56 376 THR A O 1
ATOM 3018 N N . PRO A 1 377 ? -17.293 -5.028 -24.971 1.00 84.69 377 PRO A N 1
ATOM 3019 C CA . PRO A 1 377 ? -18.540 -4.652 -25.642 1.00 84.69 377 PRO A CA 1
ATOM 3020 C C . PRO A 1 377 ? -19.390 -3.624 -24.876 1.00 84.69 377 PRO A C 1
ATOM 3022 O O . PRO A 1 377 ? -20.283 -3.019 -25.463 1.00 84.69 377 PRO A O 1
ATOM 3025 N N . LEU A 1 378 ? -19.120 -3.393 -23.582 1.00 80.88 378 LEU A N 1
ATOM 3026 C CA . LEU A 1 378 ? -19.785 -2.351 -22.796 1.00 80.88 378 LEU A CA 1
ATOM 3027 C C . LEU A 1 378 ? -19.571 -0.952 -23.374 1.00 80.88 378 LEU A C 1
ATOM 3029 O O . LEU A 1 378 ? -20.451 -0.112 -23.208 1.00 80.88 378 LEU A O 1
ATOM 3033 N N . MET A 1 379 ? -18.459 -0.708 -24.075 1.00 77.31 379 MET A N 1
ATOM 3034 C CA . MET A 1 379 ? -18.187 0.582 -24.713 1.00 77.31 379 MET A CA 1
ATOM 3035 C C . MET A 1 379 ? -19.284 0.983 -25.710 1.00 77.31 379 MET A C 1
ATOM 3037 O O . MET A 1 379 ? -19.621 2.157 -25.800 1.00 77.31 379 MET A O 1
ATOM 3041 N N . LEU A 1 380 ? -19.907 0.011 -26.387 1.00 72.56 380 LEU A N 1
ATOM 3042 C CA . LEU A 1 380 ? -20.975 0.251 -27.367 1.00 72.56 380 LEU A CA 1
ATOM 3043 C C . LEU A 1 380 ? -22.258 0.827 -26.753 1.00 72.56 380 LEU A C 1
ATOM 3045 O O . LEU A 1 380 ? -23.135 1.260 -27.483 1.00 72.56 380 LEU A O 1
ATOM 3049 N N . ARG A 1 381 ? -22.402 0.817 -25.423 1.00 74.31 381 ARG A N 1
ATOM 3050 C CA . ARG A 1 381 ? -23.541 1.457 -24.744 1.00 74.31 381 ARG A CA 1
ATOM 3051 C C . ARG A 1 381 ? -23.364 2.970 -24.572 1.00 74.31 381 ARG A C 1
ATOM 3053 O O . ARG A 1 381 ? -24.277 3.614 -24.067 1.00 74.31 381 ARG A O 1
ATOM 3060 N N . TRP A 1 382 ? -22.195 3.504 -24.926 1.00 65.75 382 TRP A N 1
ATOM 3061 C CA . TRP A 1 382 ? -21.772 4.881 -24.646 1.00 65.75 382 TRP A CA 1
ATOM 3062 C C . TRP A 1 382 ? -21.273 5.635 -25.886 1.00 65.75 382 TRP A C 1
ATOM 3064 O O . TRP A 1 382 ? -20.848 6.783 -25.766 1.00 65.75 382 TRP A O 1
ATOM 3074 N N . ILE A 1 383 ? -21.312 4.983 -27.050 1.00 59.00 383 ILE A N 1
ATOM 3075 C CA . ILE A 1 383 ? -21.155 5.566 -28.388 1.00 59.00 383 ILE A CA 1
ATOM 3076 C C . ILE A 1 383 ? -22.547 5.570 -29.006 1.00 59.00 383 ILE A C 1
ATOM 3078 O O . ILE A 1 383 ? -22.911 6.599 -29.614 1.00 59.00 383 ILE A O 1
#

Sequence (383 aa):
MGAVKKWQRFTVVLGNPPYSVSSANNGRFISSLLDLYKERVRQERNIQPLSDDYIKFIRFGHFQIQESNVGIIGFITNRSYLFGLVHRGMRHVLVDDFNQALILDLHGDSRIGENIENVAPDENVFEIQQGVAISFFVKARDKVEIKTVNYSSRTGSRAEKYGFLSTRRIGTTEWNELQLIATSNYLVPKDFSLVSEYQGFVSLNDLFATRGTCFETRHDALLIAFTKVELEQRMALFSDLSVPNSEIEDIIGVASTRTWDLSVARRFVAESDKSPLYKCMYRPFDFRWVYYEPSIIERGSHSENTMRHMLEVSHNLGLLCSRQVARKGAFDGVFVTRVLAEKKSVDSTRSSSMFPQMVSTVGSLMDIAQGMANFTPLMLRWI